Protein AF-0000000075187348 (afdb_homodimer)

Solvent-accessible surface area (backbone atoms only — not comparable to full-atom values): 25150 Å² total; per-residue (Å²): 112,72,52,69,75,49,89,93,52,64,57,34,44,51,38,20,30,44,54,53,7,50,23,50,22,26,17,43,44,20,37,38,52,52,50,51,50,50,42,52,71,71,36,56,85,72,52,57,69,66,58,51,49,52,55,52,47,53,48,49,53,50,49,52,48,50,52,31,52,49,52,39,49,40,47,48,44,9,73,24,38,37,17,57,55,50,75,45,35,52,62,73,49,55,45,58,43,46,31,50,45,22,47,50,50,29,52,47,49,45,52,51,34,53,51,46,30,73,73,66,69,42,64,65,65,34,49,54,48,47,49,37,31,50,51,16,26,50,32,18,38,48,53,27,53,49,37,71,74,76,38,50,34,54,73,55,51,60,71,45,45,66,43,50,48,46,19,44,45,27,49,22,51,34,36,45,50,50,42,51,47,49,54,51,50,47,54,51,49,50,72,66,51,86,50,66,68,62,43,50,54,50,48,50,50,47,49,50,46,46,52,45,40,47,50,49,23,50,47,34,42,53,27,39,50,33,47,70,76,39,66,92,39,33,57,28,41,30,43,59,52,30,45,58,45,50,50,59,40,42,56,64,71,70,105,114,72,53,68,74,51,87,94,51,62,56,34,46,50,38,18,30,44,55,53,7,50,23,51,23,26,17,43,45,20,36,40,51,52,50,51,49,50,45,52,72,70,35,57,86,72,52,58,70,67,58,50,50,50,54,53,49,52,48,49,54,49,48,53,48,50,50,32,50,48,53,39,49,39,49,49,42,9,73,23,38,38,17,56,53,50,74,46,35,51,62,75,47,56,45,59,43,47,32,50,45,24,48,50,49,29,53,47,50,47,53,50,36,54,50,44,30,73,71,65,70,43,63,64,64,33,50,55,48,47,48,36,30,50,51,15,25,51,30,18,38,50,52,26,53,50,35,70,73,74,37,50,34,53,73,54,49,61,71,44,45,65,45,50,48,46,19,43,46,26,50,20,51,34,35,45,50,50,43,53,48,50,53,51,52,49,53,52,48,50,72,66,51,85,49,67,67,61,43,50,54,49,46,50,49,46,50,49,47,47,53,44,39,47,50,48,23,49,47,34,42,51,28,38,49,34,48,72,75,39,65,90,40,34,57,27,44,29,43,60,53,30,46,58,45,48,49,58,40,41,57,63,69,69,104

Secondary structure (DSSP, 8-state):
------TT--HHHHHHHHHHHHHHHHHHHHHHHHHHHHHHHHHTTTS-HHHHHHHHHHHHHHHHHHHHHHHHHHHHHTTTTT-HHHHHB--GGGTTHHHHHHHHHHHHHHHHHHHHHHHH--HHHHHHHHHHHHHHHHHHHHHHHHHHHH-SBHHHHHHTHHHHHHHHHHHHHHHHHHHHHHHHHHHHHHHH---HHHHHHHHHHHHHHHHHHHHHHHHHHHHHHHHHH-TTSSTTHHHHHHHHHHHHHHHHHH-/------TT--HHHHHHHHHHHHHHHHHHHHHHHHHHHHHHHHHTTTS-HHHHHHHHHHHHHHHHHHHHHHHHHHHHHTTTTT-HHHHHB--GGGTTHHHHHHHHHHHHHHHHHHHHHHHH--HHHHHHHHHHHHHHHHHHHHHHHHHHHH-SBHHHHHHTHHHHHHHHHHHHHHHHHHHHHHHHHHHHHHHH---HHHHHHHHHHHHHHHHHHHHHHHHHHHHHHHHHH-TTSSTTHHHHHHHHHHHHHHHHHH-

Foldseek 3Di:
DDQPDDPPADVCQALVLLVLLLVVQVVLLVVLVVLVVVLCVPPVVPDDVVVVCLLVVLNVLSVLLNVLSVVQNCVCCPVVNSPVVCSFAPDPSCLCNLLSLLVSLLSLLLVLLVVLCVLPVDVVLSVVLNVLSVQLNVLSVVSSVQCVVVHRGPVSNVVSLVSPLSNLVSSLVSLVSSLVSVLVSLVVVLVPDPDPVVNVVSVVLNVLLNVLSVVLNVLSVVLSVCCVVPVSGPNSSSSSSNNSSSSSSSVSVND/DDQPDDPPADVCQAVVLLVLLLVVQVVLLVVLVVLVVVLCVPPVVPDDVVVVCLLVVLNVLSVLLNVLSVVQVCVCCPVVNSPVVCSFAPDPSCLCNLLSLLVLLLSLLLVLLVVLCVLPVDVVLSVVLNVLSVLLNVLSVVSSVQCVVVHRGPVSNVVSLVSPLSNLVSSLVSLVSSLVSLLVSLVVVLVPDPDPVVNVVSVVLNVLLNVLSVVLNVLSVVLSVCCVVPVSGPNSSSSSSNNSSSSSSSVSVND

Organism: Armillaria gallica (NCBI:txid47427)

Nearest PDB structures (foldseek):
  8u54-assembly1_B  TM=5.210E-01  e=6.170E+00  Homo sapiens
  8hs3-assembly1_R  TM=4.321E-01  e=8.436E-01  Escherichia coli

Sequence (510 aa):
MAPVEIPGVNVSLLTGPLVLGYMWGYALFGVLSVQMYLYYVYFNSKDDWKMRLYVWFIFLLELIFTIFTTIAAWDQYGPGWGDVNSLMFVDWSWEPLPPLSGTISAMVQSFYVWRIYNLTKNIWVSLIIETVAIVQCVFAWYFGIYVTVHGLGVDKLMEVSDEVSVFLAGSAVCDVMITSTIVFALYRAKSRTNFSQTTSAVTKIIRFTVETGLLTSAAAVIELILWISLPDYNIYFILYLVLGKLFVTAPVVYLMAPVEIPGVNVSLLTGPLVLGYMWGYALFGVLSVQMYLYYVYFNSKDDWKMRLYVWFIFLLELIFTIFTTIAAWDQYGPGWGDVNSLMFVDWSWEPLPPLSGTISAMVQSFYVWRIYNLTKNIWVSLIIETVAIVQCVFAWYFGIYVTVHGLGVDKLMEVSDEVSVFLAGSAVCDVMITSTIVFALYRAKSRTNFSQTTSAVTKIIRFTVETGLLTSAAAVIELILWISLPDYNIYFILYLVLGKLFVTAPVVYL

Radius of gyration: 25.5 Å; Cα contacts (8 Å, |Δi|>4): 667; chains: 2; bounding box: 74×69×52 Å

Structure (mmCIF, N/CA/C/O backbone):
data_AF-0000000075187348-model_v1
#
loop_
_entity.id
_entity.type
_entity.pdbx_description
1 polymer 'DUF6534 domain-containing protein'
#
loop_
_atom_site.group_PDB
_atom_site.id
_atom_site.type_symbol
_atom_site.label_atom_id
_atom_site.label_alt_id
_atom_site.label_comp_id
_atom_site.label_asym_id
_atom_site.label_entity_id
_atom_site.label_seq_id
_atom_site.pdbx_PDB_ins_code
_atom_site.Cartn_x
_atom_site.Cartn_y
_atom_site.Cartn_z
_atom_site.occupancy
_atom_site.B_iso_or_equiv
_atom_site.auth_seq_id
_atom_site.auth_comp_id
_atom_site.auth_asym_id
_atom_site.auth_atom_id
_atom_site.pdbx_PDB_model_num
ATOM 1 N N . MET A 1 1 ? -8.672 30.734 8.992 1 45.47 1 MET A N 1
ATOM 2 C CA . MET A 1 1 ? -7.262 30.719 9.359 1 45.47 1 MET A CA 1
ATOM 3 C C . MET A 1 1 ? -6.402 30.25 8.188 1 45.47 1 MET A C 1
ATOM 5 O O . MET A 1 1 ? -6.816 29.375 7.422 1 45.47 1 MET A O 1
ATOM 9 N N . ALA A 1 2 ? -5.41 31.016 7.719 1 52.41 2 ALA A N 1
ATOM 10 C CA . ALA A 1 2 ? -4.555 30.922 6.539 1 52.41 2 ALA A CA 1
ATOM 11 C C . ALA A 1 2 ? -3.779 29.609 6.527 1 52.41 2 ALA A C 1
ATOM 13 O O . ALA A 1 2 ? -3.492 29.031 7.582 1 52.41 2 ALA A O 1
ATOM 14 N N . PRO A 1 3 ? -3.74 28.953 5.41 1 60.34 3 PRO A N 1
ATOM 15 C CA . PRO A 1 3 ? -2.811 27.828 5.277 1 60.34 3 PRO A CA 1
ATOM 16 C C . PRO A 1 3 ? -1.448 28.109 5.906 1 60.34 3 PRO A C 1
ATOM 18 O O . PRO A 1 3 ? -1.037 29.266 6 1 60.34 3 PRO A O 1
ATOM 21 N N . VAL A 1 4 ? -0.973 27.141 6.672 1 62.94 4 VAL A N 1
ATOM 22 C CA . VAL A 1 4 ? 0.363 27.312 7.234 1 62.94 4 VAL A CA 1
ATOM 23 C C . VAL A 1 4 ? 1.349 27.688 6.129 1 62.94 4 VAL A C 1
ATOM 25 O O . VAL A 1 4 ? 1.481 26.953 5.141 1 62.94 4 VAL A O 1
ATOM 28 N N . GLU A 1 5 ? 1.618 28.969 5.953 1 66.44 5 GLU A N 1
ATOM 29 C CA . GLU A 1 5 ? 2.623 29.422 4.992 1 66.44 5 GLU A CA 1
ATOM 30 C C . GLU A 1 5 ? 3.961 29.688 5.68 1 66.44 5 GLU A C 1
ATOM 32 O O . GLU A 1 5 ? 4.027 30.438 6.648 1 66.44 5 GLU A O 1
ATOM 37 N N . ILE A 1 6 ? 4.785 28.797 5.434 1 68.25 6 ILE A N 1
ATOM 38 C CA . ILE A 1 6 ? 6.156 29.062 5.863 1 68.25 6 ILE A CA 1
ATOM 39 C C . ILE A 1 6 ? 6.918 29.766 4.746 1 68.25 6 ILE A C 1
ATOM 41 O O . ILE A 1 6 ? 7.055 29.234 3.643 1 68.25 6 ILE A O 1
ATOM 45 N N . PRO A 1 7 ? 7.266 30.953 4.949 1 69.69 7 PRO A N 1
ATOM 46 C CA . PRO A 1 7 ? 7.957 31.672 3.877 1 69.69 7 PRO A CA 1
ATOM 47 C C . PRO A 1 7 ? 9.125 30.875 3.289 1 69.69 7 PRO A C 1
ATOM 49 O O . PRO A 1 7 ? 9.969 30.375 4.031 1 69.69 7 PRO A O 1
ATOM 52 N N . GLY A 1 8 ? 9.062 30.656 1.944 1 70.5 8 GLY A N 1
ATOM 53 C CA . GLY A 1 8 ? 10.156 30.016 1.236 1 70.5 8 GLY A CA 1
ATOM 54 C C . GLY A 1 8 ? 10.031 28.5 1.166 1 70.5 8 GLY A C 1
ATOM 55 O O . GLY A 1 8 ? 10.836 27.844 0.516 1 70.5 8 GLY A O 1
ATOM 56 N N . VAL A 1 9 ? 9.062 28.047 1.95 1 78.5 9 VAL A N 1
ATOM 57 C CA . VAL A 1 9 ? 8.938 26.594 1.977 1 78.5 9 VAL A CA 1
ATOM 58 C C . VAL A 1 9 ? 7.648 26.172 1.274 1 78.5 9 VAL A C 1
ATOM 60 O O . VAL A 1 9 ? 6.578 26.719 1.544 1 78.5 9 VAL A O 1
ATOM 63 N N . ASN A 1 10 ? 7.855 25.375 0.25 1 86.81 10 ASN A N 1
ATOM 64 C CA . ASN A 1 10 ? 6.695 24.797 -0.42 1 86.81 10 ASN A CA 1
ATOM 65 C C . ASN A 1 10 ? 6.168 23.578 0.334 1 86.81 10 ASN A C 1
ATOM 67 O O . ASN A 1 10 ? 6.582 22.453 0.07 1 86.81 10 ASN A O 1
ATOM 71 N N . VAL A 1 11 ? 5.219 23.797 1.178 1 86.75 11 VAL A N 1
ATOM 72 C CA . VAL A 1 11 ? 4.684 22.781 2.074 1 86.75 11 VAL A CA 1
ATOM 73 C C . VAL A 1 11 ? 4 21.688 1.262 1 86.75 11 VAL A C 1
ATOM 75 O O . VAL A 1 11 ? 4.094 20.5 1.6 1 86.75 11 VAL A O 1
ATOM 78 N N . SER A 1 12 ? 3.402 22.078 0.152 1 89.31 12 SER A N 1
ATOM 79 C CA . SER A 1 12 ? 2.684 21.125 -0.689 1 89.31 12 SER A CA 1
ATOM 80 C C . SER A 1 12 ? 3.629 20.078 -1.266 1 89.31 12 SER A C 1
ATOM 82 O O . SER A 1 12 ? 3.275 18.891 -1.359 1 89.31 12 SER A O 1
ATOM 84 N N . LEU A 1 13 ? 4.801 20.469 -1.54 1 92 13 LEU A N 1
ATOM 85 C CA . LEU A 1 13 ? 5.75 19.547 -2.158 1 92 13 LEU A CA 1
ATOM 86 C C . LEU A 1 13 ? 6.562 18.812 -1.098 1 92 13 LEU A C 1
ATOM 88 O O . LEU A 1 13 ? 7.289 17.875 -1.411 1 92 13 LEU A O 1
ATOM 92 N N . LEU A 1 14 ? 6.398 19.203 0.143 1 90.19 14 LEU A N 1
ATOM 93 C CA . LEU A 1 14 ? 7.055 18.5 1.237 1 90.19 14 LEU A CA 1
ATOM 94 C C . LEU A 1 14 ? 6.152 17.406 1.791 1 90.19 14 LEU A C 1
ATOM 96 O O . LEU A 1 14 ? 6.633 16.328 2.18 1 90.19 14 LEU A O 1
ATOM 100 N N . THR A 1 15 ? 4.875 17.656 1.794 1 91.81 15 THR A N 1
ATOM 101 C CA . THR A 1 15 ? 3.973 16.719 2.443 1 91.81 15 THR A CA 1
ATOM 102 C C . THR A 1 15 ? 3.184 15.922 1.406 1 91.81 15 THR A C 1
ATOM 104 O O . THR A 1 15 ? 2.891 14.742 1.61 1 91.81 15 THR A O 1
ATOM 107 N N . GLY A 1 16 ? 2.924 16.469 0.282 1 93.19 16 GLY A N 1
ATOM 108 C CA . GLY A 1 16 ? 2.109 15.852 -0.75 1 93.19 16 GLY A CA 1
ATOM 109 C C . GLY A 1 16 ? 2.74 14.602 -1.335 1 93.19 16 GLY A C 1
ATOM 110 O O . GLY A 1 16 ? 2.117 13.539 -1.356 1 93.19 16 GLY A O 1
ATOM 111 N N . PRO A 1 17 ? 3.92 14.672 -1.724 1 95.12 17 PRO A N 1
ATOM 112 C CA . PRO A 1 17 ? 4.562 13.5 -2.312 1 95.12 17 PRO A CA 1
ATOM 113 C C . PRO A 1 17 ? 4.637 12.32 -1.342 1 95.12 17 PRO A C 1
ATOM 115 O O . PRO A 1 17 ? 4.57 11.164 -1.763 1 95.12 17 PRO A O 1
ATOM 118 N N . LEU A 1 18 ? 4.719 12.578 -0.104 1 95.5 18 LEU A N 1
ATOM 119 C CA . LEU A 1 18 ? 4.805 11.516 0.886 1 95.5 18 LEU A CA 1
ATOM 120 C C . LEU A 1 18 ? 3.512 10.703 0.926 1 95.5 18 LEU A C 1
ATOM 122 O O . LEU A 1 18 ? 3.547 9.477 1.011 1 95.5 18 LEU A O 1
ATOM 126 N N . VAL A 1 19 ? 2.42 11.367 0.844 1 95.88 19 VAL A N 1
ATOM 127 C CA . VAL A 1 19 ? 1.148 10.656 0.914 1 95.88 19 VAL A CA 1
ATOM 128 C C . VAL A 1 19 ? 0.991 9.758 -0.311 1 95.88 19 VAL A C 1
ATOM 130 O O . VAL A 1 19 ? 0.499 8.633 -0.204 1 95.88 19 VAL A O 1
ATOM 133 N N . LEU A 1 20 ? 1.426 10.242 -1.46 1 96.12 20 LEU A N 1
ATOM 134 C CA . LEU A 1 20 ? 1.391 9.414 -2.66 1 96.12 20 LEU A CA 1
ATOM 135 C C . LEU A 1 20 ? 2.295 8.195 -2.51 1 96.12 20 LEU A C 1
ATOM 137 O O . LEU A 1 20 ? 1.93 7.094 -2.916 1 96.12 20 LEU A O 1
ATOM 141 N N . GLY A 1 21 ? 3.428 8.422 -1.937 1 96.94 21 GLY A N 1
ATOM 142 C CA . GLY A 1 21 ? 4.332 7.309 -1.688 1 96.94 21 GLY A CA 1
ATOM 143 C C . GLY A 1 21 ? 3.742 6.25 -0.773 1 96.94 21 GLY A C 1
ATOM 144 O O . GLY A 1 21 ? 3.869 5.055 -1.037 1 96.94 21 GLY A O 1
ATOM 145 N N . TYR A 1 22 ? 3.092 6.711 0.282 1 97.12 22 TYR A N 1
ATOM 146 C CA . TYR A 1 22 ? 2.457 5.777 1.205 1 97.12 22 TYR A CA 1
ATOM 147 C C . TYR A 1 22 ? 1.354 4.988 0.51 1 97.12 22 TYR A C 1
ATOM 149 O O . TYR A 1 22 ? 1.264 3.77 0.663 1 97.12 22 TYR A O 1
ATOM 157 N N . MET A 1 23 ? 0.57 5.672 -0.268 1 97.12 23 MET A N 1
ATOM 158 C CA . MET A 1 23 ? -0.564 5.039 -0.934 1 97.12 23 MET A CA 1
ATOM 159 C C . MET A 1 23 ? -0.091 4.035 -1.978 1 97.12 23 MET A C 1
ATOM 161 O O . MET A 1 23 ? -0.524 2.879 -1.976 1 97.12 23 MET A O 1
ATOM 165 N N . TRP A 1 24 ? 0.797 4.41 -2.758 1 96.38 24 TRP A N 1
ATOM 166 C CA . TRP A 1 24 ? 1.271 3.518 -3.812 1 96.38 24 TRP A CA 1
ATOM 167 C C . TRP A 1 24 ? 2.141 2.406 -3.236 1 96.38 24 TRP A C 1
ATOM 169 O O . TRP A 1 24 ? 2.195 1.304 -3.785 1 96.38 24 TRP A O 1
ATOM 179 N N . GLY A 1 25 ? 2.82 2.744 -2.125 1 97 25 GLY A N 1
ATOM 180 C CA . GLY A 1 25 ? 3.521 1.688 -1.411 1 97 25 GLY A CA 1
ATOM 181 C C . GLY A 1 25 ? 2.604 0.578 -0.935 1 97 25 GLY A C 1
ATOM 182 O O . GLY A 1 25 ? 2.93 -0.604 -1.065 1 97 25 GLY A O 1
ATOM 183 N N . TYR A 1 26 ? 1.518 0.927 -0.465 1 97.06 26 TYR A N 1
ATOM 184 C CA . TYR A 1 26 ? 0.554 -0.061 0.005 1 97.06 26 TYR A CA 1
ATOM 185 C C . TYR A 1 26 ? -0.059 -0.825 -1.162 1 97.06 26 TYR A C 1
ATOM 187 O O . TYR A 1 26 ? -0.374 -2.01 -1.04 1 97.06 26 TYR A O 1
ATOM 195 N N . ALA A 1 27 ? -0.278 -0.149 -2.309 1 95.88 27 ALA A N 1
ATOM 196 C CA . ALA A 1 27 ? -0.751 -0.857 -3.496 1 95.88 27 ALA A CA 1
ATOM 197 C C . ALA A 1 27 ? 0.193 -1.997 -3.867 1 95.88 27 ALA A C 1
ATOM 199 O O . ALA A 1 27 ? -0.248 -3.123 -4.105 1 95.88 27 ALA A O 1
ATOM 200 N N . LEU A 1 28 ? 1.426 -1.671 -3.854 1 94.88 28 LEU A N 1
ATOM 201 C CA . LEU A 1 28 ? 2.412 -2.682 -4.219 1 94.88 28 LEU A CA 1
ATOM 202 C C . LEU A 1 28 ? 2.535 -3.74 -3.127 1 94.88 28 LEU A C 1
ATOM 204 O O . LEU A 1 28 ? 2.805 -4.91 -3.418 1 94.88 28 LEU A O 1
ATOM 208 N N . PHE A 1 29 ? 2.322 -3.307 -1.876 1 95.5 29 PHE A N 1
ATOM 209 C CA . PHE A 1 29 ? 2.318 -4.285 -0.797 1 95.5 29 PHE A CA 1
ATOM 210 C C . PHE A 1 29 ? 1.157 -5.262 -0.958 1 95.5 29 PHE A C 1
ATOM 212 O O . PHE A 1 29 ? 1.285 -6.445 -0.634 1 95.5 29 PHE A O 1
ATOM 219 N N . GLY A 1 30 ? 0.033 -4.754 -1.42 1 93.12 30 GLY A N 1
ATOM 220 C CA . GLY A 1 30 ? -1.069 -5.645 -1.743 1 93.12 30 GLY A CA 1
ATOM 221 C C . GLY A 1 30 ? -0.725 -6.652 -2.824 1 93.12 30 GLY A C 1
ATOM 222 O O . GLY A 1 30 ? -0.996 -7.844 -2.68 1 93.12 30 GLY A O 1
ATOM 223 N N . VAL A 1 31 ? -0.093 -6.203 -3.83 1 90.31 31 VAL A N 1
ATOM 224 C CA . VAL A 1 31 ? 0.341 -7.074 -4.918 1 90.31 31 VAL A CA 1
ATOM 225 C C . VAL A 1 31 ? 1.315 -8.125 -4.383 1 90.31 31 VAL A C 1
ATOM 227 O O . VAL A 1 31 ? 1.192 -9.312 -4.691 1 90.31 31 VAL A O 1
ATOM 230 N N . LEU A 1 32 ? 2.191 -7.66 -3.566 1 91.62 32 LEU A N 1
ATOM 231 C CA . LEU A 1 32 ? 3.207 -8.531 -2.992 1 91.62 32 LEU A CA 1
ATOM 232 C C . LEU A 1 32 ? 2.57 -9.602 -2.111 1 91.62 32 LEU A C 1
ATOM 234 O O . LEU A 1 32 ? 2.996 -10.758 -2.127 1 91.62 32 LEU A O 1
ATOM 238 N N . SER A 1 33 ? 1.604 -9.234 -1.405 1 91.38 33 SER A N 1
ATOM 239 C CA . SER A 1 33 ? 0.931 -10.18 -0.52 1 91.38 33 SER A CA 1
ATOM 240 C C . SER A 1 33 ? 0.258 -11.297 -1.312 1 91.38 33 SER A C 1
ATOM 242 O O . SER A 1 33 ? 0.324 -12.469 -0.926 1 91.38 33 SER A O 1
ATOM 244 N N . VAL A 1 34 ? -0.361 -10.922 -2.408 1 86.19 34 VAL A N 1
ATOM 245 C CA . VAL A 1 34 ? -0.997 -11.93 -3.248 1 86.19 34 VAL A CA 1
ATOM 246 C C . VAL A 1 34 ? 0.069 -12.82 -3.883 1 86.19 34 VAL A C 1
ATOM 248 O O . VAL A 1 34 ? -0.103 -14.039 -3.973 1 86.19 34 VAL A O 1
ATOM 251 N N . GLN A 1 35 ? 1.136 -12.203 -4.258 1 84.19 35 GLN A N 1
ATOM 252 C CA . GLN A 1 35 ? 2.221 -12.969 -4.859 1 84.19 35 GLN A CA 1
ATOM 253 C C . GLN A 1 35 ? 2.814 -13.961 -3.863 1 84.19 35 GLN A C 1
ATOM 255 O O . GLN A 1 35 ? 3.18 -15.078 -4.23 1 84.19 35 GLN A O 1
ATOM 260 N N . MET A 1 36 ? 2.926 -13.547 -2.65 1 86.5 36 MET A N 1
ATOM 261 C CA . MET A 1 36 ? 3.453 -14.43 -1.614 1 86.5 36 MET A CA 1
ATOM 262 C C . MET A 1 36 ? 2.502 -15.594 -1.358 1 86.5 36 MET A C 1
ATOM 264 O O . MET A 1 36 ? 2.943 -16.719 -1.108 1 86.5 36 MET A O 1
ATOM 268 N N . TYR A 1 37 ? 1.244 -15.305 -1.499 1 84.31 37 TYR A N 1
ATOM 269 C CA . TYR A 1 37 ? 0.25 -16.359 -1.345 1 84.31 37 TYR A CA 1
ATOM 270 C C . TYR A 1 37 ? 0.339 -17.359 -2.488 1 84.31 37 TYR A C 1
ATOM 272 O O . TYR A 1 37 ? 0.29 -18.578 -2.264 1 84.31 37 TYR A O 1
ATOM 280 N N . LEU A 1 38 ? 0.45 -16.875 -3.652 1 78.81 38 LEU A N 1
ATOM 281 C CA . LEU A 1 38 ? 0.576 -17.75 -4.816 1 78.81 38 LEU A CA 1
ATOM 282 C C . LEU A 1 38 ? 1.86 -18.562 -4.746 1 78.81 38 LEU A C 1
ATOM 284 O O . LEU A 1 38 ? 1.875 -19.734 -5.125 1 78.81 38 LEU A O 1
ATOM 288 N N . TYR A 1 39 ? 2.877 -17.891 -4.281 1 79.88 39 TYR A N 1
ATOM 289 C CA . TYR A 1 39 ? 4.141 -18.594 -4.098 1 79.88 39 TYR A CA 1
ATOM 290 C C . TYR A 1 39 ? 3.988 -19.734 -3.098 1 79.88 39 TYR A C 1
ATOM 292 O O . TYR A 1 39 ? 4.516 -20.828 -3.311 1 79.88 39 TYR A O 1
ATOM 300 N N . TYR A 1 40 ? 3.318 -19.5 -2.049 1 80.75 40 TYR A N 1
ATOM 301 C CA . TYR A 1 40 ? 3.096 -20.5 -1.014 1 80.75 40 TYR A CA 1
ATOM 302 C C . TYR A 1 40 ? 2.283 -21.672 -1.555 1 80.75 40 TYR A C 1
ATOM 304 O O . TYR A 1 40 ? 2.588 -22.828 -1.268 1 80.75 40 TYR A O 1
ATOM 312 N N . VAL A 1 41 ? 1.364 -21.469 -2.447 1 76.62 41 VAL A N 1
ATOM 313 C CA . VAL A 1 41 ? 0.459 -22.5 -2.951 1 76.62 41 VAL A CA 1
ATOM 314 C C . VAL A 1 41 ? 1.159 -23.312 -4.031 1 76.62 41 VAL A C 1
ATOM 316 O O . VAL A 1 41 ? 1.057 -24.547 -4.055 1 76.62 41 VAL A O 1
ATOM 319 N N . TYR A 1 42 ? 1.884 -22.703 -4.809 1 73.25 42 TYR A N 1
ATOM 320 C CA . TYR A 1 42 ? 2.396 -23.391 -5.988 1 73.25 42 TYR A CA 1
ATOM 321 C C . TYR A 1 42 ? 3.805 -23.922 -5.742 1 73.25 42 TYR A C 1
ATOM 323 O O . TYR A 1 42 ? 4.207 -24.922 -6.328 1 73.25 42 TYR A O 1
ATOM 331 N N . PHE A 1 43 ? 4.5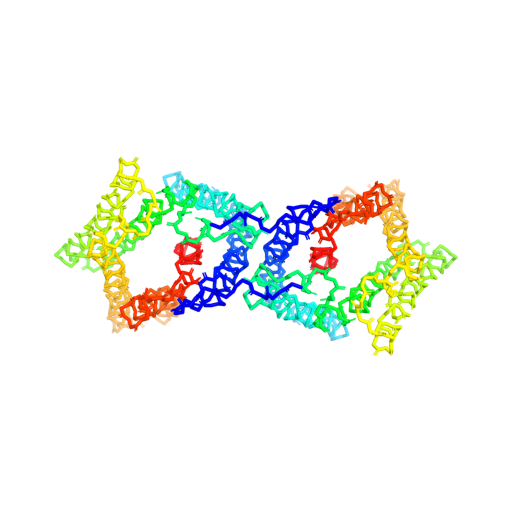31 -23.328 -4.891 1 70.44 43 PHE A N 1
ATOM 332 C CA . PHE A 1 43 ? 5.949 -23.656 -4.863 1 70.44 43 PHE A CA 1
ATOM 333 C C . PHE A 1 43 ? 6.359 -24.172 -3.488 1 70.44 43 PHE A C 1
ATOM 335 O O . PHE A 1 43 ? 7.484 -24.641 -3.305 1 70.44 43 PHE A O 1
ATOM 342 N N . ASN A 1 44 ? 5.574 -24.109 -2.604 1 65.69 44 ASN A N 1
ATOM 343 C CA . ASN A 1 44 ? 5.938 -24.5 -1.244 1 65.69 44 ASN A CA 1
ATOM 344 C C . ASN A 1 44 ? 6.438 -25.938 -1.189 1 65.69 44 ASN A C 1
ATOM 346 O O . ASN A 1 44 ? 7.406 -26.234 -0.486 1 65.69 44 ASN A O 1
ATOM 350 N N . SER A 1 45 ? 5.938 -26.719 -1.96 1 66.44 45 SER A N 1
ATOM 351 C CA . SER A 1 45 ? 6.32 -28.125 -1.893 1 66.44 45 SER A CA 1
ATOM 352 C C . SER A 1 45 ? 7.461 -28.438 -2.857 1 66.44 45 SER A C 1
ATOM 354 O O . SER A 1 45 ? 8.148 -29.453 -2.717 1 66.44 45 SER A O 1
ATOM 356 N N . LYS A 1 46 ? 7.789 -27.5 -3.66 1 73.75 46 LYS A N 1
ATOM 357 C CA . LYS A 1 46 ? 8.727 -27.828 -4.73 1 73.75 46 LYS A CA 1
ATOM 358 C C . LYS A 1 46 ? 10.078 -27.172 -4.492 1 73.75 46 LYS A C 1
ATOM 360 O O . LYS A 1 46 ? 11.117 -27.703 -4.895 1 73.75 46 LYS A O 1
ATOM 365 N N . ASP A 1 47 ? 10.102 -26.141 -3.752 1 75.69 47 ASP A N 1
ATOM 366 C CA . ASP A 1 47 ? 11.336 -25.375 -3.592 1 75.69 47 ASP A CA 1
ATOM 367 C C . ASP A 1 47 ? 12.125 -25.859 -2.375 1 75.69 47 ASP A C 1
ATOM 369 O O . ASP A 1 47 ? 11.547 -26.406 -1.431 1 75.69 47 ASP A O 1
ATOM 373 N N . ASP A 1 48 ? 13.406 -25.688 -2.498 1 82.12 48 ASP A N 1
ATOM 374 C CA . ASP A 1 48 ? 14.305 -25.969 -1.384 1 82.12 48 ASP A CA 1
ATOM 375 C C . ASP A 1 48 ? 13.977 -25.094 -0.178 1 82.12 48 ASP A C 1
ATOM 377 O O . ASP A 1 48 ? 13.492 -23.969 -0.334 1 82.12 48 ASP A O 1
ATOM 381 N N . TRP A 1 49 ? 14.172 -25.594 1.075 1 82.44 49 TRP A N 1
ATOM 382 C CA . TRP A 1 49 ? 13.82 -24.891 2.299 1 82.44 49 TRP A CA 1
ATOM 383 C C . TRP A 1 49 ? 14.609 -23.594 2.426 1 82.44 49 TRP A C 1
ATOM 385 O O . TRP A 1 49 ? 14.125 -22.609 2.986 1 82.44 49 TRP A O 1
ATOM 395 N N . LYS A 1 50 ? 15.82 -23.516 1.908 1 83.94 50 LYS A N 1
ATOM 396 C CA . LYS A 1 50 ? 16.656 -22.312 1.976 1 83.94 50 LYS A CA 1
ATOM 397 C C . LYS A 1 50 ? 16.047 -21.188 1.159 1 83.94 50 LYS A C 1
ATOM 399 O O . LYS A 1 50 ? 16.047 -20.031 1.597 1 83.94 50 LYS A O 1
ATOM 404 N N . MET A 1 51 ? 15.578 -21.562 0.045 1 84.12 51 MET A N 1
ATOM 405 C CA . MET A 1 51 ? 14.953 -20.562 -0.812 1 84.12 51 MET A CA 1
ATOM 406 C C . MET A 1 51 ? 13.648 -20.062 -0.206 1 84.12 51 MET A C 1
ATOM 408 O O . MET A 1 51 ? 13.352 -18.859 -0.266 1 84.12 51 MET A O 1
ATOM 412 N N . ARG A 1 52 ? 12.984 -20.906 0.38 1 86.88 52 ARG A N 1
ATOM 413 C CA . ARG A 1 52 ? 11.742 -20.531 1.048 1 86.88 52 ARG A CA 1
ATOM 414 C C . ARG A 1 52 ? 12.008 -19.578 2.201 1 86.88 52 ARG A C 1
ATOM 416 O O . ARG A 1 52 ? 11.281 -18.594 2.377 1 86.88 52 ARG A O 1
ATOM 423 N N . LEU A 1 53 ? 13.008 -19.938 2.943 1 89 53 LEU A N 1
ATOM 424 C CA . LEU A 1 53 ? 13.367 -19.078 4.066 1 89 53 LEU A CA 1
ATOM 425 C C . LEU A 1 53 ? 13.797 -17.703 3.582 1 89 53 LEU A C 1
ATOM 427 O O . LEU A 1 53 ? 13.477 -16.688 4.211 1 89 53 LEU A O 1
ATOM 431 N N . TYR A 1 54 ? 14.516 -17.703 2.527 1 90.5 54 TYR A N 1
ATOM 432 C CA . TYR A 1 54 ? 14.984 -16.453 1.946 1 90.5 54 TYR A CA 1
ATOM 433 C C . TYR A 1 54 ? 13.82 -15.562 1.534 1 90.5 54 TYR A C 1
ATOM 435 O O . TYR A 1 54 ? 13.773 -14.375 1.876 1 90.5 54 TYR A O 1
ATOM 443 N N . VAL A 1 55 ? 12.867 -16.141 0.851 1 88.5 55 VAL A N 1
ATOM 444 C CA . VAL A 1 55 ? 11.727 -15.391 0.329 1 88.5 55 VAL A CA 1
ATOM 445 C C . VAL A 1 55 ? 10.875 -14.883 1.485 1 88.5 55 VAL A C 1
ATOM 447 O O . VAL A 1 55 ? 10.477 -13.711 1.505 1 88.5 55 VAL A O 1
ATOM 450 N N . TRP A 1 56 ? 10.672 -15.68 2.512 1 91.69 56 TRP A N 1
ATOM 451 C CA . TRP A 1 56 ? 9.852 -15.281 3.654 1 91.69 56 TRP A CA 1
ATOM 452 C C . TRP A 1 56 ? 10.578 -14.234 4.496 1 91.69 56 TRP A C 1
ATOM 454 O O . TRP A 1 56 ? 9.938 -13.352 5.082 1 91.69 56 TRP A O 1
ATOM 464 N N . PHE A 1 57 ? 11.844 -14.344 4.488 1 95 57 PHE A N 1
ATOM 465 C CA . PHE A 1 57 ? 12.617 -13.391 5.277 1 95 57 PHE A CA 1
ATOM 466 C C . PHE A 1 57 ? 12.562 -12.008 4.648 1 95 57 PHE A C 1
ATOM 468 O O . PHE A 1 57 ? 12.367 -11.008 5.344 1 95 57 PHE A O 1
ATOM 475 N N . ILE A 1 58 ? 12.773 -11.922 3.402 1 94.81 58 ILE A N 1
ATOM 476 C CA . ILE A 1 58 ? 12.734 -10.625 2.74 1 94.81 58 ILE A CA 1
ATOM 477 C C . ILE A 1 58 ? 11.328 -10.039 2.83 1 94.81 58 ILE A C 1
ATOM 479 O O . ILE A 1 58 ? 11.164 -8.82 2.939 1 94.81 58 ILE A O 1
ATOM 483 N N . PHE A 1 59 ? 10.297 -10.906 2.789 1 94.81 59 PHE A N 1
ATOM 484 C CA . PHE A 1 59 ? 8.922 -10.453 2.955 1 94.81 59 PHE A CA 1
ATOM 485 C C . PHE A 1 59 ? 8.703 -9.875 4.348 1 94.81 59 PHE A C 1
ATOM 487 O O . PHE A 1 59 ? 8.016 -8.867 4.508 1 94.81 59 PHE A O 1
ATOM 494 N N . LEU A 1 60 ? 9.242 -10.516 5.32 1 96.25 60 LEU A N 1
ATOM 495 C CA . LEU A 1 60 ? 9.117 -10.039 6.691 1 96.25 60 LEU A CA 1
ATOM 496 C C . LEU A 1 60 ? 9.758 -8.664 6.848 1 96.25 60 LEU A C 1
ATOM 498 O O . LEU A 1 60 ? 9.211 -7.793 7.531 1 96.25 60 LEU A O 1
ATOM 502 N N . LEU A 1 61 ? 10.922 -8.477 6.285 1 97.06 61 LEU A N 1
ATOM 503 C CA . LEU A 1 61 ? 11.586 -7.18 6.336 1 97.06 61 LEU A CA 1
ATOM 504 C C . LEU A 1 61 ? 10.719 -6.102 5.688 1 97.06 61 LEU A C 1
ATOM 506 O O . LEU A 1 61 ? 10.625 -4.984 6.199 1 97.06 61 LEU A O 1
ATOM 510 N N . GLU A 1 62 ? 10.102 -6.496 4.574 1 96.88 62 GLU A N 1
ATOM 511 C CA . GLU A 1 62 ? 9.227 -5.551 3.889 1 96.88 62 GLU A CA 1
ATOM 512 C C . GLU A 1 62 ? 7.98 -5.25 4.719 1 96.88 62 GLU A C 1
ATOM 514 O O . GLU A 1 62 ? 7.461 -4.129 4.684 1 96.88 62 GLU A O 1
ATOM 519 N N . LEU A 1 63 ? 7.523 -6.207 5.41 1 96.56 63 LEU A N 1
ATOM 520 C CA . LEU A 1 63 ? 6.395 -6.008 6.312 1 96.56 63 LEU A CA 1
ATOM 521 C C . LEU A 1 63 ? 6.746 -5.023 7.422 1 96.56 63 LEU A C 1
ATOM 523 O O . LEU A 1 63 ? 5.953 -4.141 7.75 1 96.56 63 LEU A O 1
ATOM 527 N N . ILE A 1 64 ? 7.902 -5.23 7.945 1 97.31 64 ILE A N 1
ATOM 528 C CA . ILE A 1 64 ? 8.367 -4.32 8.984 1 97.31 64 ILE A CA 1
ATOM 529 C C . ILE A 1 64 ? 8.492 -2.906 8.422 1 97.31 64 ILE A C 1
ATOM 531 O O . ILE A 1 64 ? 8.094 -1.937 9.062 1 97.31 64 ILE A O 1
ATOM 535 N N . PHE A 1 65 ? 9.023 -2.809 7.215 1 97.88 65 PHE A N 1
ATOM 536 C CA . PHE A 1 65 ? 9.125 -1.526 6.527 1 97.88 65 PHE A CA 1
ATOM 537 C C . PHE A 1 65 ? 7.75 -0.88 6.383 1 97.88 65 PHE A C 1
ATOM 539 O O . PHE A 1 6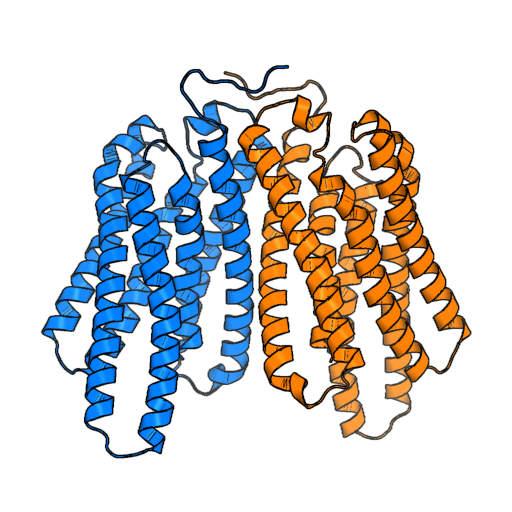5 ? 7.594 0.318 6.625 1 97.88 65 PHE A O 1
ATOM 546 N N . THR A 1 66 ? 6.816 -1.655 6.07 1 97.38 66 THR A N 1
ATOM 547 C CA . THR A 1 66 ? 5.461 -1.17 5.844 1 97.38 66 THR A CA 1
ATOM 548 C C . THR A 1 66 ? 4.816 -0.737 7.16 1 97.38 66 THR A C 1
ATOM 550 O O . THR A 1 66 ? 4.078 0.25 7.199 1 97.38 66 THR A O 1
ATOM 553 N N . ILE A 1 67 ? 5.055 -1.444 8.203 1 97 67 ILE A N 1
ATOM 554 C CA . ILE A 1 67 ? 4.535 -1.081 9.516 1 97 67 ILE A CA 1
ATOM 555 C C . ILE A 1 67 ? 5.098 0.274 9.938 1 97 67 ILE A C 1
ATOM 557 O O . ILE A 1 67 ? 4.355 1.149 10.391 1 97 67 ILE A O 1
ATOM 561 N N . PHE A 1 68 ? 6.348 0.476 9.719 1 97.19 68 PHE A N 1
ATOM 562 C CA . PHE A 1 68 ? 6.98 1.732 10.109 1 97.19 68 PHE A CA 1
ATOM 563 C C . PHE A 1 68 ? 6.477 2.879 9.234 1 97.19 68 PHE A C 1
ATOM 565 O O . PHE A 1 68 ? 6.332 4.008 9.711 1 97.19 68 PHE A O 1
ATOM 572 N N . THR A 1 69 ? 6.25 2.582 7.957 1 97.12 69 THR A N 1
ATOM 573 C CA . THR A 1 69 ? 5.711 3.621 7.086 1 97.12 69 THR A CA 1
ATOM 574 C C . THR A 1 69 ? 4.293 3.994 7.512 1 97.12 69 THR A C 1
ATOM 576 O O . THR A 1 69 ? 3.883 5.148 7.379 1 97.12 69 THR A O 1
ATOM 579 N N . THR A 1 70 ? 3.588 3.033 8.07 1 97.19 70 THR A N 1
ATOM 580 C CA . THR A 1 70 ? 2.246 3.309 8.57 1 97.19 70 THR A CA 1
ATOM 581 C C . THR A 1 70 ? 2.299 4.227 9.789 1 97.19 70 THR A C 1
ATOM 583 O O . THR A 1 70 ? 1.525 5.184 9.883 1 97.19 70 THR A O 1
ATOM 586 N N . ILE A 1 71 ? 3.189 3.947 10.656 1 96.62 71 ILE A N 1
ATOM 587 C CA . ILE A 1 71 ? 3.359 4.773 11.844 1 96.62 71 ILE A CA 1
ATOM 588 C C . ILE A 1 71 ? 3.787 6.184 11.445 1 96.62 71 ILE A C 1
ATOM 590 O O . ILE A 1 71 ? 3.266 7.172 11.969 1 96.62 71 ILE A O 1
ATOM 594 N N . ALA A 1 72 ? 4.695 6.254 10.492 1 95.81 72 ALA A N 1
ATOM 595 C CA . ALA A 1 72 ? 5.176 7.543 10 1 95.81 72 ALA A CA 1
ATOM 596 C C . ALA A 1 72 ? 4.039 8.359 9.398 1 95.81 72 ALA A C 1
ATOM 598 O O . ALA A 1 72 ? 3.928 9.562 9.648 1 95.81 72 ALA A O 1
ATOM 599 N N . ALA A 1 73 ? 3.229 7.684 8.625 1 95.94 73 ALA A N 1
ATOM 600 C CA . ALA A 1 73 ? 2.102 8.359 7.988 1 95.94 73 ALA A CA 1
ATOM 601 C C . ALA A 1 73 ? 1.092 8.844 9.023 1 95.94 73 ALA A C 1
ATOM 603 O O . ALA A 1 73 ? 0.624 9.984 8.961 1 95.94 73 ALA A O 1
ATOM 604 N N . TRP A 1 74 ? 0.8 8.023 9.977 1 95 74 TRP A N 1
ATOM 605 C CA . TRP A 1 74 ? -0.143 8.391 11.031 1 95 74 TRP A CA 1
ATOM 606 C C . TRP A 1 74 ? 0.36 9.594 11.812 1 95 74 TRP A C 1
ATOM 608 O O . TRP A 1 74 ? -0.392 10.539 12.062 1 95 74 TRP A O 1
ATOM 618 N N . ASP A 1 75 ? 1.577 9.578 12.148 1 93.19 75 ASP A N 1
ATOM 619 C CA . ASP A 1 75 ? 2.146 10.641 12.977 1 93.19 75 ASP A CA 1
ATOM 620 C C . ASP A 1 75 ? 2.25 11.953 12.195 1 93.19 75 ASP A C 1
ATOM 622 O O . ASP A 1 75 ? 2.059 13.031 12.758 1 93.19 75 ASP A O 1
ATOM 626 N N . GLN A 1 76 ? 2.514 11.844 10.953 1 92.5 76 GLN A N 1
ATOM 627 C CA . GLN A 1 76 ? 2.688 13.031 10.125 1 92.5 76 GLN A CA 1
ATOM 628 C C . GLN A 1 76 ? 1.344 13.664 9.781 1 92.5 76 GLN A C 1
ATOM 630 O O . GLN A 1 76 ? 1.216 14.891 9.742 1 92.5 76 GLN A O 1
ATOM 635 N N . TYR A 1 77 ? 0.361 12.875 9.539 1 93.25 77 TYR A N 1
ATOM 636 C CA . TYR A 1 77 ? -0.877 13.406 8.984 1 93.25 77 TYR A CA 1
ATOM 637 C C . TYR A 1 77 ? -2.004 13.359 10.008 1 93.25 77 TYR A C 1
ATOM 639 O O . TYR A 1 77 ? -3.107 13.844 9.758 1 93.25 77 TYR A O 1
ATOM 647 N N . GLY A 1 78 ? -1.728 12.734 11.094 1 92.62 78 GLY A N 1
ATOM 648 C CA . GLY A 1 78 ? -2.652 12.797 12.211 1 92.62 78 GLY A CA 1
ATOM 649 C C . GLY A 1 78 ? -2.293 13.867 13.227 1 92.62 78 GLY A C 1
ATOM 650 O O . GLY A 1 78 ? -2.615 15.039 13.039 1 92.62 78 GLY A O 1
ATOM 651 N N . PRO A 1 79 ? -1.563 13.508 14.211 1 89.56 79 PRO A N 1
ATOM 652 C CA . PRO A 1 79 ? -1.173 14.508 15.203 1 89.56 79 PRO A CA 1
ATOM 653 C C . PRO A 1 79 ? -0.234 15.57 14.633 1 89.56 79 PRO A C 1
ATOM 655 O O . PRO A 1 79 ? -0.209 16.703 15.125 1 89.56 79 PRO A O 1
ATOM 658 N N . GLY A 1 80 ? 0.475 15.305 13.633 1 88.44 80 GLY A N 1
ATOM 659 C CA . GLY A 1 80 ? 1.43 16.234 13.047 1 88.44 80 GLY A CA 1
ATOM 660 C C . GLY A 1 80 ? 0.822 17.109 11.977 1 88.44 80 GLY A C 1
ATOM 661 O O . GLY A 1 80 ? 1.489 18 11.445 1 88.44 80 GLY A O 1
ATOM 662 N N . TRP A 1 81 ? -0.376 16.938 11.727 1 88.69 81 TRP A N 1
ATOM 663 C CA . TRP A 1 81 ? -1.018 17.734 10.68 1 88.69 81 TRP A CA 1
ATOM 664 C C . TRP A 1 81 ? -1.034 19.219 11.047 1 88.69 81 TRP A C 1
ATOM 666 O O . TRP A 1 81 ? -1.54 19.594 12.109 1 88.69 81 TRP A O 1
ATOM 676 N N . GLY A 1 82 ? -0.434 19.969 10.172 1 86.19 82 GLY A N 1
ATOM 677 C CA . GLY A 1 82 ? -0.394 21.422 10.375 1 86.19 82 GLY A CA 1
ATOM 678 C C . GLY A 1 82 ? 0.676 21.844 11.359 1 86.19 82 GLY A C 1
ATOM 679 O O . GLY A 1 82 ? 0.794 23.031 11.68 1 86.19 82 GLY A O 1
ATOM 680 N N . ASP A 1 83 ? 1.433 20.984 11.953 1 84.94 83 ASP A N 1
ATOM 681 C CA . ASP A 1 83 ? 2.504 21.312 12.891 1 84.94 83 ASP A CA 1
ATOM 682 C C . ASP A 1 83 ? 3.83 21.516 12.164 1 84.94 83 ASP A C 1
ATOM 684 O O . ASP A 1 83 ? 4.414 20.562 11.641 1 84.94 83 ASP A O 1
ATOM 688 N N . VAL A 1 84 ? 4.332 22.672 12.219 1 82.88 84 VAL A N 1
ATOM 689 C CA . VAL A 1 84 ? 5.555 23.031 11.516 1 82.88 84 VAL A CA 1
ATOM 690 C C . VAL A 1 84 ? 6.738 22.266 12.086 1 82.88 84 VAL A C 1
ATOM 692 O O . VAL A 1 84 ? 7.684 21.938 11.367 1 82.88 84 VAL A O 1
ATOM 695 N N . ASN A 1 85 ? 6.625 21.875 13.344 1 82.5 85 ASN A N 1
ATOM 696 C CA . ASN A 1 85 ? 7.688 21.094 13.961 1 82.5 85 ASN A CA 1
ATOM 697 C C . ASN A 1 85 ? 7.824 19.719 13.305 1 82.5 85 ASN A C 1
ATOM 699 O O . ASN A 1 85 ? 8.922 19.172 13.242 1 82.5 85 ASN A O 1
ATOM 703 N N . SER A 1 86 ? 6.746 19.297 12.844 1 82.56 86 SER A N 1
ATOM 704 C CA . SER A 1 86 ? 6.777 18 12.195 1 82.56 86 SER A CA 1
ATOM 705 C C . SER A 1 86 ? 7.531 18.047 10.875 1 82.56 86 SER A C 1
ATOM 707 O O . SER A 1 86 ? 7.98 17.016 10.367 1 82.56 86 SER A O 1
ATOM 709 N N . LEU A 1 87 ? 7.668 19.234 10.305 1 81.44 87 LEU A N 1
ATOM 710 C CA . LEU A 1 87 ? 8.422 19.406 9.062 1 81.44 87 LEU A CA 1
ATOM 711 C C . LEU A 1 87 ? 9.906 19.594 9.352 1 81.44 87 LEU A C 1
ATOM 713 O O . LEU A 1 87 ? 10.75 19.281 8.508 1 81.44 87 LEU A O 1
ATOM 717 N N . MET A 1 88 ? 10.188 20.078 10.562 1 83.38 88 MET A N 1
ATOM 718 C CA . MET A 1 88 ? 11.57 20.359 10.922 1 83.38 88 MET A CA 1
ATOM 719 C C . MET A 1 88 ? 12.219 19.141 11.57 1 83.38 88 MET A C 1
ATOM 721 O O . MET A 1 88 ? 13.438 18.969 11.477 1 83.38 88 MET A O 1
ATOM 725 N N . PHE A 1 89 ? 11.367 18.312 12.195 1 85.38 89 PHE A N 1
ATOM 726 C CA . PHE A 1 89 ? 11.836 17.109 12.852 1 85.38 89 PHE A CA 1
ATOM 727 C C . PHE A 1 89 ? 11.094 15.883 12.336 1 85.38 89 PHE A C 1
ATOM 729 O O . PHE A 1 89 ? 9.898 15.711 12.617 1 85.38 89 PHE A O 1
ATOM 736 N N . VAL A 1 90 ? 11.906 15.133 11.727 1 86.44 90 VAL A N 1
ATOM 737 C CA . VAL A 1 90 ? 11.305 13.93 11.164 1 86.44 90 VAL A CA 1
ATOM 738 C C . VAL A 1 90 ? 11 12.93 12.281 1 86.44 90 VAL A C 1
ATOM 740 O O . VAL A 1 90 ? 11.734 12.859 13.273 1 86.44 90 VAL A O 1
ATOM 743 N N . ASP A 1 91 ? 9.953 12.203 12.164 1 89.81 91 ASP A N 1
ATOM 744 C CA . ASP A 1 91 ? 9.461 11.242 13.148 1 89.81 91 ASP A CA 1
ATOM 745 C C . ASP A 1 91 ? 10.438 10.086 13.328 1 89.81 91 ASP A C 1
ATOM 747 O O . ASP A 1 91 ? 11.125 9.695 12.383 1 89.81 91 ASP A O 1
ATOM 751 N N . TRP A 1 92 ? 10.484 9.461 14.453 1 91.12 92 TRP A N 1
ATOM 752 C CA . TRP A 1 92 ? 11.383 8.367 14.797 1 91.12 92 TRP A CA 1
ATOM 753 C C . TRP A 1 92 ? 11.125 7.152 13.914 1 91.12 92 TRP A C 1
ATOM 755 O O . TRP A 1 92 ? 12.023 6.328 13.703 1 91.12 92 TRP A O 1
ATOM 765 N N . SER A 1 93 ? 9.945 7.012 13.477 1 93.31 93 SER A N 1
ATOM 766 C CA . SER A 1 93 ? 9.57 5.859 12.664 1 93.31 93 SER A CA 1
ATOM 767 C C . SER A 1 93 ? 10.352 5.828 11.352 1 93.31 93 SER A C 1
ATOM 769 O O . SER A 1 93 ? 10.398 4.797 10.68 1 93.31 93 SER A O 1
ATOM 771 N N . TRP A 1 94 ? 10.992 6.918 10.969 1 93.88 94 TRP A N 1
ATOM 772 C CA . TRP A 1 94 ? 11.758 6.996 9.727 1 93.88 94 TRP A CA 1
ATOM 773 C C . TRP A 1 94 ? 13.164 6.441 9.922 1 93.88 94 TRP A C 1
ATOM 775 O O . TRP A 1 94 ? 13.867 6.168 8.953 1 93.88 94 TRP A O 1
ATOM 785 N N . GLU A 1 95 ? 13.609 6.266 11.141 1 92.94 95 GLU A N 1
ATOM 786 C CA . GLU A 1 95 ? 14.984 5.871 11.445 1 92.94 95 GLU A CA 1
ATOM 787 C C . GLU A 1 95 ? 15.312 4.504 10.852 1 92.94 95 GLU A C 1
ATOM 789 O O . GLU A 1 95 ? 16.344 4.332 10.203 1 92.94 95 GLU A O 1
ATOM 794 N N . PRO A 1 96 ? 14.445 3.561 11.023 1 95.12 96 PRO A N 1
ATOM 795 C CA . PRO A 1 96 ? 14.812 2.229 10.539 1 95.12 96 PRO A CA 1
ATOM 796 C C . PRO A 1 96 ? 14.578 2.061 9.039 1 95.12 96 PRO A C 1
ATOM 798 O O . PRO A 1 96 ? 14.992 1.056 8.453 1 95.12 96 PRO A O 1
ATOM 801 N N . LEU A 1 97 ? 13.984 2.998 8.391 1 96.12 97 LEU A N 1
ATOM 802 C CA . LEU A 1 97 ? 13.523 2.807 7.02 1 96.12 97 LEU A CA 1
ATOM 803 C C . LEU A 1 97 ? 14.703 2.684 6.059 1 96.12 97 LEU A C 1
ATOM 805 O O . LEU A 1 97 ? 14.758 1.754 5.25 1 96.12 97 LEU A O 1
ATOM 809 N N . PRO A 1 98 ? 15.719 3.551 6.16 1 95.62 98 PRO A N 1
ATOM 810 C CA . PRO A 1 98 ? 16.828 3.418 5.211 1 95.62 98 PRO A CA 1
ATOM 811 C C . PRO A 1 98 ? 17.625 2.129 5.41 1 95.62 98 PRO A C 1
ATOM 813 O O . PRO A 1 98 ? 17.875 1.398 4.449 1 95.62 98 PRO A O 1
ATOM 816 N N . PRO A 1 99 ? 17.984 1.745 6.656 1 96.81 99 PRO A N 1
ATOM 817 C CA . PRO A 1 99 ? 18.672 0.459 6.836 1 96.81 99 PRO A CA 1
ATOM 818 C C . PRO A 1 99 ? 17.844 -0.719 6.316 1 96.81 99 PRO A C 1
ATOM 820 O O . PRO A 1 99 ? 18.391 -1.652 5.73 1 96.81 99 PRO A O 1
ATOM 823 N N . LEU A 1 100 ? 16.578 -0.725 6.57 1 97.44 100 LEU A N 1
ATOM 824 C CA . LEU A 1 100 ? 15.711 -1.799 6.09 1 97.44 100 LEU A CA 1
ATOM 825 C C . LEU A 1 100 ? 15.688 -1.838 4.566 1 97.44 100 LEU A C 1
ATOM 827 O O . LEU A 1 100 ? 15.812 -2.908 3.967 1 97.44 100 LEU A O 1
ATOM 831 N N . SER A 1 101 ? 15.531 -0.675 3.975 1 96.81 101 SER A N 1
ATOM 832 C CA . SER A 1 101 ? 15.508 -0.573 2.518 1 96.81 101 SER A CA 1
ATOM 833 C C . SER A 1 101 ? 16.828 -1.045 1.908 1 96.81 101 SER A C 1
ATOM 835 O O . SER A 1 101 ? 16.828 -1.771 0.913 1 96.81 101 SER A O 1
ATOM 837 N N . GLY A 1 102 ? 17.906 -0.619 2.529 1 97.06 102 GLY A N 1
ATOM 838 C CA . GLY A 1 102 ? 19.219 -1.051 2.049 1 97.06 102 GLY A CA 1
ATOM 839 C C . GLY A 1 102 ? 19.438 -2.547 2.166 1 97.06 102 GLY A C 1
ATOM 840 O O . GLY A 1 102 ? 20.016 -3.168 1.275 1 97.06 102 GLY A O 1
ATOM 841 N N . THR A 1 103 ? 18.969 -3.068 3.201 1 97.5 103 THR A N 1
ATOM 842 C CA . THR A 1 103 ? 19.109 -4.504 3.426 1 97.5 103 THR A CA 1
ATOM 843 C C . THR A 1 103 ? 18.281 -5.293 2.422 1 97.5 103 THR A C 1
ATOM 845 O O . THR A 1 103 ? 18.75 -6.266 1.838 1 97.5 103 THR A O 1
ATOM 848 N N . ILE A 1 104 ? 17.078 -4.887 2.227 1 96.5 104 ILE A N 1
ATOM 849 C CA . ILE A 1 104 ? 16.188 -5.562 1.282 1 96.5 104 ILE A CA 1
ATOM 850 C C . ILE A 1 104 ? 16.797 -5.508 -0.12 1 96.5 104 ILE A C 1
ATOM 852 O O . ILE A 1 104 ? 16.875 -6.527 -0.805 1 96.5 104 ILE A O 1
ATOM 856 N N . SER A 1 105 ? 17.203 -4.312 -0.501 1 95.5 105 SER A N 1
ATOM 857 C CA . SER A 1 105 ? 17.781 -4.152 -1.831 1 95.5 105 SER A CA 1
ATOM 858 C C . SER A 1 105 ? 19.031 -5.008 -1.999 1 95.5 105 SER A C 1
ATOM 860 O O . SER A 1 105 ? 19.203 -5.668 -3.025 1 95.5 105 SER A O 1
ATOM 862 N N . ALA A 1 106 ? 19.844 -5.016 -1.013 1 96.69 106 ALA A N 1
ATOM 863 C CA . ALA A 1 106 ? 21.094 -5.785 -1.098 1 96.69 106 ALA A CA 1
ATOM 864 C C . ALA A 1 106 ? 20.797 -7.281 -1.18 1 96.69 106 ALA A C 1
ATOM 866 O O . ALA A 1 106 ? 21.484 -8.008 -1.908 1 96.69 106 ALA A O 1
ATOM 867 N N . MET A 1 107 ? 19.859 -7.695 -0.434 1 95.25 107 MET A N 1
ATOM 868 C CA . MET A 1 107 ? 19.516 -9.109 -0.447 1 95.25 107 MET A CA 1
ATOM 869 C C . MET A 1 107 ? 18.984 -9.523 -1.816 1 95.25 107 MET A C 1
ATOM 871 O O . MET A 1 107 ? 19.391 -10.562 -2.352 1 95.25 107 MET A O 1
ATOM 875 N N . VAL A 1 108 ? 18.141 -8.75 -2.387 1 92.38 108 VAL A N 1
ATOM 876 C CA . VAL A 1 108 ? 17.594 -9.062 -3.701 1 92.38 108 VAL A CA 1
ATOM 877 C C . VAL A 1 108 ? 18.688 -8.992 -4.754 1 92.38 108 VAL A C 1
ATOM 879 O O . VAL A 1 108 ? 18.766 -9.852 -5.637 1 92.38 108 VAL A O 1
ATOM 882 N N . GLN A 1 109 ? 19.531 -8.008 -4.613 1 93.44 109 GLN A N 1
ATOM 883 C CA . GLN A 1 109 ? 20.625 -7.859 -5.559 1 93.44 109 GLN A CA 1
ATOM 884 C C . GLN A 1 109 ? 21.594 -9.039 -5.469 1 93.44 109 GLN A C 1
ATOM 886 O O . GLN A 1 109 ? 22.062 -9.547 -6.492 1 93.44 109 GLN A O 1
ATOM 891 N N . SER A 1 110 ? 21.812 -9.469 -4.301 1 93.94 110 SER A N 1
ATOM 892 C CA . SER A 1 110 ? 22.688 -10.617 -4.117 1 93.94 110 SER A CA 1
ATOM 893 C C . SER A 1 110 ? 22.094 -11.875 -4.738 1 93.94 110 SER A C 1
ATOM 895 O O . SER A 1 110 ? 22.828 -12.727 -5.25 1 93.94 110 SER A O 1
ATOM 897 N N . PHE A 1 111 ? 20.891 -12.055 -4.645 1 89.38 111 PHE A N 1
ATOM 898 C CA . PHE A 1 111 ? 20.203 -13.164 -5.297 1 89.38 111 PHE A CA 1
ATOM 899 C C . PHE A 1 111 ? 20.438 -13.133 -6.801 1 89.38 111 PHE A C 1
ATOM 901 O O . PHE A 1 111 ? 20.703 -14.172 -7.414 1 89.38 111 PHE A O 1
ATOM 908 N N . TYR A 1 112 ? 20.328 -11.969 -7.371 1 88.19 112 TYR A N 1
ATOM 909 C CA . TYR A 1 112 ? 20.516 -11.852 -8.812 1 88.19 112 TYR A CA 1
ATOM 910 C C . TYR A 1 112 ? 21.984 -12.062 -9.188 1 88.19 112 TYR A C 1
ATOM 912 O O . TYR A 1 112 ? 22.297 -12.578 -10.266 1 88.19 112 TYR A O 1
ATOM 920 N N . VAL A 1 113 ? 22.844 -11.656 -8.258 1 92.31 113 VAL A N 1
ATOM 921 C CA . VAL A 1 113 ? 24.266 -11.906 -8.5 1 92.31 113 VAL A CA 1
ATOM 922 C C . VAL A 1 113 ? 24.531 -13.414 -8.523 1 92.31 113 VAL A C 1
ATOM 924 O O . VAL A 1 113 ? 25.297 -13.898 -9.359 1 92.31 113 VAL A O 1
ATOM 927 N N . TRP A 1 114 ? 23.938 -14.078 -7.629 1 89.69 114 TRP A N 1
ATOM 928 C CA . TRP A 1 114 ? 24.047 -15.531 -7.617 1 89.69 114 TRP A CA 1
ATOM 929 C C . TRP A 1 114 ? 23.531 -16.125 -8.93 1 89.69 114 TRP A C 1
ATOM 931 O O . TRP A 1 114 ? 24.156 -17.031 -9.484 1 89.69 114 TRP A O 1
ATOM 941 N N . ARG A 1 115 ? 22.5 -15.633 -9.406 1 82.31 115 ARG A N 1
ATOM 942 C CA . ARG A 1 115 ? 21.938 -16.109 -10.664 1 82.31 115 ARG A CA 1
ATOM 943 C C . ARG A 1 115 ? 22.875 -15.773 -11.836 1 82.31 115 ARG A C 1
ATOM 945 O O . ARG A 1 115 ? 23 -16.562 -12.773 1 82.31 115 ARG A O 1
ATOM 952 N N . ILE A 1 116 ? 23.422 -14.656 -11.82 1 86.19 116 ILE A N 1
ATOM 953 C CA . ILE A 1 116 ? 24.344 -14.219 -12.867 1 86.19 116 ILE A CA 1
ATOM 954 C C . ILE A 1 116 ? 25.562 -15.133 -12.875 1 86.19 116 ILE A C 1
ATOM 956 O O . ILE A 1 116 ? 26.031 -15.539 -13.945 1 86.19 116 ILE A O 1
ATOM 960 N N . TYR A 1 117 ? 26.031 -15.422 -11.711 1 91.5 117 TYR A N 1
ATOM 961 C CA . TYR A 1 117 ? 27.188 -16.312 -11.633 1 91.5 117 TYR A CA 1
ATOM 962 C C . TYR A 1 117 ? 26.859 -17.688 -12.219 1 91.5 117 TYR A C 1
ATOM 964 O O . TYR A 1 117 ? 27.672 -18.281 -12.922 1 91.5 117 TYR A O 1
ATOM 972 N N . ASN A 1 118 ? 25.703 -18.188 -11.977 1 85.56 118 ASN A N 1
ATOM 973 C CA . ASN A 1 118 ? 25.297 -19.484 -12.484 1 85.56 118 ASN A CA 1
ATOM 974 C C . ASN A 1 118 ? 25.109 -19.469 -14 1 85.56 118 ASN A C 1
ATOM 976 O O . ASN A 1 118 ? 25.312 -20.484 -14.672 1 85.56 118 ASN A O 1
ATOM 980 N N . LEU A 1 119 ? 24.766 -18.359 -14.5 1 80.25 119 LEU A N 1
ATOM 981 C CA . LEU A 1 119 ? 24.5 -18.219 -15.93 1 80.25 119 LEU A CA 1
ATOM 982 C C . LEU A 1 119 ? 25.797 -17.969 -16.688 1 80.25 119 LEU A C 1
ATOM 984 O O . LEU A 1 119 ? 25.969 -18.453 -17.812 1 80.25 119 LEU A O 1
ATOM 988 N N . THR A 1 120 ? 26.703 -17.141 -16.109 1 86.5 120 THR A N 1
ATOM 989 C CA . THR A 1 120 ? 27.875 -16.688 -16.859 1 86.5 120 THR A CA 1
ATOM 990 C C . THR A 1 120 ? 29.125 -17.422 -16.391 1 86.5 120 THR A C 1
ATOM 992 O O . THR A 1 120 ? 30.125 -17.469 -17.109 1 86.5 120 THR A O 1
ATOM 995 N N . LYS A 1 121 ? 29.141 -17.859 -15.211 1 89.75 121 LYS A N 1
ATOM 996 C CA . LYS A 1 121 ? 30.281 -18.5 -14.578 1 89.75 121 LYS A CA 1
ATOM 997 C C . LYS A 1 121 ? 31.484 -17.562 -14.508 1 89.75 121 LYS A C 1
ATOM 999 O O . LYS A 1 121 ? 32.625 -18 -14.508 1 89.75 121 LYS A O 1
ATOM 1004 N N . ASN A 1 122 ? 31.234 -16.328 -14.602 1 91.75 122 ASN A N 1
ATOM 1005 C CA . ASN A 1 122 ? 32.25 -15.305 -14.469 1 91.75 122 ASN A CA 1
ATOM 1006 C C . ASN A 1 122 ? 32.281 -14.695 -13.07 1 91.75 122 ASN A C 1
ATOM 1008 O O . ASN A 1 122 ? 31.438 -13.852 -12.75 1 91.75 122 ASN A O 1
ATOM 1012 N N . ILE A 1 123 ? 33.219 -14.906 -12.344 1 93.81 123 ILE A N 1
ATOM 1013 C CA . ILE A 1 123 ? 33.312 -14.516 -10.945 1 93.81 123 ILE A CA 1
ATOM 1014 C C . ILE A 1 123 ? 33.594 -13.023 -10.836 1 93.81 123 ILE A C 1
ATOM 1016 O O . ILE A 1 123 ? 33.156 -12.367 -9.883 1 93.81 123 ILE A O 1
ATOM 1020 N N . TRP A 1 124 ? 34.281 -12.469 -11.727 1 94.75 124 TRP A N 1
ATOM 1021 C CA . TRP A 1 124 ? 34.688 -11.07 -11.633 1 94.75 124 TRP A CA 1
ATOM 1022 C C . TRP A 1 124 ? 33.469 -10.148 -11.758 1 94.75 124 TRP A C 1
ATOM 1024 O O . TRP A 1 124 ? 33.344 -9.188 -11 1 94.75 124 TRP A O 1
ATOM 1034 N N . VAL A 1 125 ? 32.656 -10.422 -12.68 1 94.5 125 VAL A N 1
ATOM 1035 C CA . VAL A 1 125 ? 31.453 -9.625 -12.852 1 94.5 125 VAL A CA 1
ATOM 1036 C C . VAL A 1 125 ? 30.578 -9.727 -11.602 1 94.5 125 VAL A C 1
ATOM 1038 O O . VAL A 1 125 ? 30.062 -8.727 -11.117 1 94.5 125 VAL A O 1
ATOM 1041 N N . SER A 1 126 ? 30.422 -10.883 -11.07 1 95.5 126 SER A N 1
ATOM 1042 C CA . SER A 1 126 ? 29.625 -11.125 -9.875 1 95.5 126 SER A CA 1
ATOM 1043 C C . SER A 1 126 ? 30.203 -10.383 -8.664 1 95.5 126 SER A C 1
ATOM 1045 O O . SER A 1 126 ? 29.469 -9.789 -7.883 1 95.5 126 SER A O 1
ATOM 1047 N N . LEU A 1 127 ? 31.484 -10.375 -8.602 1 96.75 127 LEU A N 1
ATOM 1048 C CA . LEU A 1 127 ? 32.156 -9.742 -7.461 1 96.75 127 LEU A CA 1
ATOM 1049 C C . LEU A 1 127 ? 31.969 -8.227 -7.512 1 96.75 127 LEU A C 1
ATOM 1051 O O . LEU A 1 127 ? 31.797 -7.582 -6.473 1 96.75 127 LEU A O 1
ATOM 1055 N N . ILE A 1 128 ? 32.125 -7.676 -8.602 1 97.06 128 ILE A N 1
ATOM 1056 C CA . ILE A 1 128 ? 31.984 -6.23 -8.758 1 97.06 128 ILE A CA 1
ATOM 1057 C C . ILE A 1 128 ? 30.562 -5.801 -8.383 1 97.06 128 ILE A C 1
ATOM 1059 O O . ILE A 1 128 ? 30.375 -4.852 -7.621 1 97.06 128 ILE A O 1
ATOM 1063 N N . ILE A 1 129 ? 29.594 -6.484 -8.883 1 97 129 ILE A N 1
ATOM 1064 C CA . ILE A 1 129 ? 28.203 -6.141 -8.625 1 97 129 ILE A CA 1
ATOM 1065 C C . ILE A 1 129 ? 27.891 -6.348 -7.141 1 97 129 ILE A C 1
ATOM 1067 O O . ILE A 1 129 ? 27.219 -5.52 -6.52 1 97 129 ILE A O 1
ATOM 1071 N N . GLU A 1 130 ? 28.391 -7.375 -6.59 1 97.75 130 GLU A N 1
ATOM 1072 C CA . GLU A 1 130 ? 28.172 -7.668 -5.176 1 97.75 130 GLU A CA 1
ATOM 1073 C C . GLU A 1 130 ? 28.781 -6.586 -4.289 1 97.75 130 GLU A C 1
ATOM 1075 O O . GLU A 1 130 ? 28.219 -6.223 -3.258 1 97.75 130 GLU A O 1
ATOM 1080 N N . THR A 1 131 ? 29.938 -6.145 -4.691 1 98.12 131 THR A N 1
ATOM 1081 C CA . THR A 1 131 ? 30.594 -5.094 -3.93 1 98.12 131 THR A CA 1
ATOM 1082 C C . THR A 1 131 ? 29.75 -3.82 -3.92 1 98.12 131 THR A C 1
ATOM 1084 O O . THR A 1 131 ? 29.625 -3.166 -2.883 1 98.12 131 THR A O 1
ATOM 1087 N N . VAL A 1 132 ? 29.234 -3.467 -5.008 1 97.88 132 VAL A N 1
ATOM 1088 C CA . VAL A 1 132 ? 28.375 -2.291 -5.102 1 97.88 132 VAL A CA 1
ATOM 1089 C C . VAL A 1 132 ? 27.156 -2.473 -4.207 1 97.88 132 VAL A C 1
ATOM 1091 O O . VAL A 1 132 ? 26.734 -1.536 -3.523 1 97.88 132 VAL A O 1
ATOM 1094 N N . ALA A 1 133 ? 26.594 -3.666 -4.195 1 97.75 133 ALA A N 1
ATOM 1095 C CA . ALA A 1 133 ? 25.422 -3.969 -3.367 1 97.75 133 ALA A CA 1
ATOM 1096 C C . ALA A 1 133 ? 25.75 -3.826 -1.884 1 97.75 133 ALA A C 1
ATOM 1098 O O . ALA A 1 133 ? 24.969 -3.256 -1.121 1 97.75 133 ALA A O 1
ATOM 1099 N N . ILE A 1 134 ? 26.906 -4.277 -1.521 1 97.81 134 ILE A N 1
ATOM 1100 C CA . ILE A 1 134 ? 27.312 -4.223 -0.123 1 97.81 134 ILE A CA 1
ATOM 1101 C C . ILE A 1 134 ? 27.594 -2.773 0.277 1 97.81 134 ILE A C 1
ATOM 1103 O O . ILE A 1 134 ? 27.219 -2.346 1.374 1 97.81 134 ILE A O 1
ATOM 1107 N N . VAL A 1 135 ? 28.219 -2.09 -0.553 1 97.38 135 VAL A N 1
ATOM 1108 C CA . VAL A 1 135 ? 28.578 -0.704 -0.265 1 97.38 135 VAL A CA 1
ATOM 1109 C C . VAL A 1 135 ? 27.312 0.121 -0.052 1 97.38 135 VAL A C 1
ATOM 1111 O O . VAL A 1 135 ? 27.219 0.901 0.899 1 97.38 135 VAL A O 1
ATOM 1114 N N . GLN A 1 136 ? 26.391 0.028 -0.89 1 97.44 136 GLN A N 1
ATOM 1115 C CA . GLN A 1 136 ? 25.172 0.812 -0.729 1 97.44 136 GLN A CA 1
ATOM 1116 C C . GLN A 1 136 ? 24.438 0.43 0.553 1 97.44 136 GLN A C 1
ATOM 1118 O O . GLN A 1 136 ? 23.859 1.288 1.217 1 97.44 136 GLN A O 1
ATOM 1123 N N . CYS A 1 137 ? 24.438 -0.846 0.951 1 97.88 137 CYS A N 1
ATOM 1124 C CA . CYS A 1 137 ? 23.812 -1.29 2.189 1 97.88 137 CYS A CA 1
ATOM 1125 C C . CYS A 1 137 ? 24.516 -0.694 3.402 1 97.88 137 CYS A C 1
ATOM 1127 O O . CYS A 1 137 ? 23.859 -0.269 4.359 1 97.88 137 CYS A O 1
ATOM 1129 N N . VAL A 1 138 ? 25.797 -0.66 3.311 1 97.94 138 VAL A N 1
ATOM 1130 C CA . VAL A 1 138 ? 26.594 -0.118 4.406 1 97.94 138 VAL A CA 1
ATOM 1131 C C . VAL A 1 138 ? 26.266 1.361 4.602 1 97.94 138 VAL A C 1
ATOM 1133 O O . VAL A 1 138 ? 26.141 1.831 5.734 1 97.94 138 VAL A O 1
ATOM 1136 N N . PHE A 1 139 ? 26.141 2.057 3.574 1 97.62 139 PHE A N 1
ATOM 1137 C CA . PHE A 1 139 ? 25.844 3.484 3.658 1 97.62 139 PHE A CA 1
ATOM 1138 C C . PHE A 1 139 ? 24.422 3.721 4.141 1 97.62 139 PHE A C 1
ATOM 1140 O O . PHE A 1 139 ? 24.156 4.703 4.832 1 97.62 139 PHE A O 1
ATOM 1147 N N . ALA A 1 140 ? 23.5 2.793 3.812 1 97.25 140 ALA A N 1
ATOM 1148 C CA . ALA A 1 140 ? 22.156 2.875 4.359 1 97.25 140 ALA A CA 1
ATOM 1149 C C . ALA A 1 140 ? 22.156 2.711 5.875 1 97.25 140 ALA A C 1
ATOM 1151 O O . ALA A 1 140 ? 21.484 3.451 6.594 1 97.25 140 ALA A O 1
ATOM 1152 N N . TRP A 1 141 ? 22.953 1.814 6.289 1 97.44 141 TRP A N 1
ATOM 1153 C CA . TRP A 1 141 ? 23.078 1.584 7.727 1 97.44 141 TRP A CA 1
ATOM 1154 C C . TRP A 1 141 ? 23.812 2.736 8.406 1 97.44 141 TRP A C 1
ATOM 1156 O O . TRP A 1 141 ? 23.5 3.102 9.539 1 97.44 141 TRP A O 1
ATOM 1166 N N . TYR A 1 142 ? 24.781 3.24 7.742 1 96.56 142 TYR A N 1
ATOM 1167 C CA . TYR A 1 142 ? 25.469 4.406 8.281 1 96.56 142 TYR A CA 1
ATOM 1168 C C . TYR A 1 142 ? 24.5 5.547 8.539 1 96.56 142 TYR A C 1
ATOM 1170 O O . TYR A 1 142 ? 24.531 6.18 9.594 1 96.56 142 TYR A O 1
ATOM 1178 N N . PHE A 1 143 ? 23.672 5.812 7.578 1 94.06 143 PHE A N 1
ATOM 1179 C CA . PHE A 1 143 ? 22.656 6.836 7.727 1 94.06 143 PHE A CA 1
ATOM 1180 C C . PHE A 1 143 ? 21.766 6.543 8.938 1 94.06 143 PHE A C 1
ATOM 1182 O O . PHE A 1 143 ? 21.516 7.43 9.758 1 94.06 143 PHE A O 1
ATOM 1189 N N . GLY A 1 144 ? 21.312 5.27 9.102 1 93.69 144 GLY A N 1
ATOM 1190 C CA . GLY A 1 144 ? 20.438 4.898 10.195 1 93.69 144 GLY A CA 1
ATOM 1191 C C . GLY A 1 144 ? 21.062 5.113 11.562 1 93.69 144 GLY A C 1
ATOM 1192 O O . GLY A 1 144 ? 20.422 5.664 12.461 1 93.69 144 GLY A O 1
ATOM 1193 N N . ILE A 1 145 ? 22.266 4.758 11.648 1 94.62 145 ILE A N 1
ATOM 1194 C CA . ILE A 1 145 ? 22.984 4.895 12.906 1 94.62 145 ILE A CA 1
ATOM 1195 C C . ILE A 1 145 ? 23.219 6.375 13.203 1 94.62 145 ILE A C 1
ATOM 1197 O O . ILE A 1 145 ? 23.047 6.824 14.336 1 94.62 145 ILE A O 1
ATOM 1201 N N . TYR A 1 146 ? 23.578 7.066 12.242 1 95.12 146 TYR A N 1
ATOM 1202 C CA . TYR A 1 146 ? 23.859 8.492 12.414 1 95.12 146 TYR A CA 1
ATOM 1203 C C . TYR A 1 146 ? 22.641 9.227 12.938 1 95.12 146 TYR A C 1
ATOM 1205 O O . TYR A 1 146 ? 22.734 10.008 13.891 1 95.12 146 TYR A O 1
ATOM 1213 N N . VAL A 1 147 ? 21.531 8.984 12.398 1 92.5 147 VAL A N 1
ATOM 1214 C CA . VAL A 1 147 ? 20.344 9.727 12.766 1 92.5 147 VAL A CA 1
ATOM 1215 C C . VAL A 1 147 ? 19.844 9.266 14.133 1 92.5 147 VAL A C 1
ATOM 1217 O O . VAL A 1 147 ? 19.234 10.039 14.867 1 92.5 147 VAL A O 1
ATOM 1220 N N . THR A 1 148 ? 20.109 8.016 14.492 1 91.88 148 THR A N 1
ATOM 1221 C CA . THR A 1 148 ? 19.734 7.52 15.82 1 91.88 148 THR A CA 1
ATOM 1222 C C . THR A 1 148 ? 20.562 8.211 16.906 1 91.88 148 THR A C 1
ATOM 1224 O O . THR A 1 148 ? 20.062 8.484 17.984 1 91.88 148 THR A O 1
ATOM 1227 N N . VAL A 1 149 ? 21.75 8.609 16.578 1 92.88 149 VAL A N 1
ATOM 1228 C CA . VAL A 1 149 ? 22.656 9.188 17.562 1 92.88 149 VAL A CA 1
ATOM 1229 C C . VAL A 1 149 ? 22.5 10.711 17.578 1 92.88 149 VAL A C 1
ATOM 1231 O O . VAL A 1 149 ? 22.516 11.32 18.656 1 92.88 149 VAL A O 1
ATOM 1234 N N . HIS A 1 150 ? 22.281 11.344 16.453 1 92.88 150 HIS A N 1
ATOM 1235 C CA . HIS A 1 150 ? 22.328 12.797 16.375 1 92.88 150 HIS A CA 1
ATOM 1236 C C . HIS A 1 150 ? 20.938 13.398 16.25 1 92.88 150 HIS A C 1
ATOM 1238 O O . HIS A 1 150 ? 20.766 14.609 16.406 1 92.88 150 HIS A O 1
ATOM 1244 N N . GLY A 1 151 ? 19.953 12.578 15.992 1 89.19 151 GLY A N 1
ATOM 1245 C CA . GLY A 1 151 ? 18.594 13.07 15.883 1 89.19 151 GLY A CA 1
ATOM 1246 C C . GLY A 1 151 ? 18.125 13.195 14.445 1 89.19 151 GLY A C 1
ATOM 1247 O O . GLY A 1 151 ? 18.906 13.039 13.516 1 89.19 151 GLY A O 1
ATOM 1248 N N . LEU A 1 152 ? 16.828 13.484 14.281 1 90.06 152 LEU A N 1
ATOM 1249 C CA . LEU A 1 152 ? 16.203 13.508 12.961 1 90.06 152 LEU A CA 1
ATOM 1250 C C . LEU A 1 152 ? 15.852 14.938 12.555 1 90.06 152 LEU A C 1
ATOM 1252 O O . LEU A 1 152 ? 14.883 15.156 11.82 1 90.06 152 LEU A O 1
ATOM 1256 N N . GLY A 1 153 ? 16.625 15.867 13 1 87.75 153 GLY A N 1
ATOM 1257 C CA . GLY A 1 153 ? 16.438 17.25 12.57 1 87.75 153 GLY A CA 1
ATOM 1258 C C . GLY A 1 153 ? 16.906 17.5 11.148 1 87.75 153 GLY A C 1
ATOM 1259 O O . GLY A 1 153 ? 17.828 16.844 10.672 1 87.75 153 GLY A O 1
ATOM 1260 N N . VAL A 1 154 ? 16.219 18.391 10.461 1 85.75 154 VAL A N 1
ATOM 1261 C CA . VAL A 1 154 ? 16.531 18.703 9.062 1 85.75 154 VAL A CA 1
ATOM 1262 C C . VAL A 1 154 ? 18 19.094 8.945 1 85.75 154 VAL A C 1
ATOM 1264 O O . VAL A 1 154 ? 18.656 18.766 7.957 1 85.75 154 VAL A O 1
ATOM 1267 N N . ASP A 1 155 ? 18.531 19.766 9.883 1 86.75 155 ASP A N 1
ATOM 1268 C CA . ASP A 1 155 ? 19.922 20.188 9.883 1 86.75 155 ASP A CA 1
ATOM 1269 C C . ASP A 1 155 ? 20.859 18.969 9.922 1 86.75 155 ASP A C 1
ATOM 1271 O O . ASP A 1 155 ? 21.891 18.953 9.242 1 86.75 155 ASP A O 1
ATOM 1275 N N . LYS A 1 156 ? 20.516 18 10.672 1 89.31 156 LYS A N 1
ATOM 1276 C CA . LYS A 1 156 ? 21.328 16.781 10.781 1 89.31 156 LYS A CA 1
ATOM 1277 C C . LYS A 1 156 ? 21.203 15.922 9.531 1 89.31 156 LYS A C 1
ATOM 1279 O O . LYS A 1 156 ? 22.156 15.273 9.117 1 89.31 156 LYS A O 1
ATOM 1284 N N . LEU A 1 157 ? 20.062 15.969 8.992 1 88.94 157 LEU A N 1
ATOM 1285 C CA . LEU A 1 157 ? 19.844 15.203 7.777 1 88.94 157 LEU A CA 1
ATOM 1286 C C . LEU A 1 157 ? 20.656 15.766 6.617 1 88.94 157 LEU A C 1
ATOM 1288 O O . LEU A 1 157 ? 21.141 15.016 5.766 1 88.94 157 LEU A O 1
ATOM 1292 N N . MET A 1 158 ? 20.797 17.031 6.586 1 87.94 158 MET A N 1
ATOM 1293 C CA . MET A 1 158 ? 21.562 17.688 5.523 1 87.94 158 MET A CA 1
ATOM 1294 C C . MET A 1 158 ? 23.047 17.328 5.625 1 87.94 158 MET A C 1
ATOM 1296 O O . MET A 1 158 ? 23.75 17.25 4.613 1 87.94 158 MET A O 1
ATOM 1300 N N . GLU A 1 159 ? 23.5 16.953 6.738 1 89.81 159 GLU A N 1
ATOM 1301 C CA . GLU A 1 159 ? 24.906 16.609 6.957 1 89.81 159 GLU A CA 1
ATOM 1302 C C . GLU A 1 159 ? 25.234 15.25 6.352 1 89.81 159 GLU A C 1
ATOM 1304 O O . GLU A 1 159 ? 26.375 14.992 5.984 1 89.81 159 GLU A O 1
ATOM 1309 N N . VAL A 1 160 ? 24.25 14.453 6.238 1 91.81 160 VAL A N 1
ATOM 1310 C CA . VAL A 1 160 ? 24.516 13.102 5.754 1 91.81 160 VAL A CA 1
ATOM 1311 C C . VAL A 1 160 ? 23.938 12.93 4.352 1 91.81 160 VAL A C 1
ATOM 1313 O O . VAL A 1 160 ? 23.688 11.805 3.908 1 91.81 160 VAL A O 1
ATOM 1316 N N . SER A 1 161 ? 23.734 14.008 3.693 1 91.88 161 SER A N 1
ATOM 1317 C CA . SER A 1 161 ? 23.156 13.977 2.354 1 91.88 161 SER A CA 1
ATOM 1318 C C . SER A 1 161 ? 24.078 13.242 1.378 1 91.88 161 SER A C 1
ATOM 1320 O O . SER A 1 161 ? 23.594 12.57 0.46 1 91.88 161 SER A O 1
ATOM 1322 N N . ASP A 1 162 ? 25.359 13.32 1.558 1 92.12 162 ASP A N 1
ATOM 1323 C CA . ASP A 1 162 ? 26.297 12.625 0.688 1 92.12 162 ASP A CA 1
ATOM 1324 C C . ASP A 1 162 ? 26.188 11.109 0.863 1 92.12 162 ASP A C 1
ATOM 1326 O O . ASP A 1 162 ? 26.25 10.359 -0.115 1 92.12 162 ASP A O 1
ATOM 1330 N N . GLU A 1 163 ? 26.062 10.727 2.033 1 93.25 163 GLU A N 1
ATOM 1331 C CA . GLU A 1 163 ? 25.938 9.305 2.314 1 93.25 163 GLU A CA 1
ATOM 1332 C C . GLU A 1 163 ? 24.656 8.742 1.709 1 93.25 163 GLU A C 1
ATOM 1334 O O . GLU A 1 163 ? 24.641 7.629 1.175 1 93.25 163 GLU A O 1
ATOM 1339 N N . VAL A 1 164 ? 23.641 9.516 1.817 1 93.69 164 VAL A N 1
ATOM 1340 C CA . VAL A 1 164 ? 22.375 9.102 1.22 1 93.69 164 VAL A CA 1
ATOM 1341 C C . VAL A 1 164 ? 22.516 9.008 -0.297 1 93.69 164 VAL A C 1
ATOM 1343 O O . VAL A 1 164 ? 21.984 8.094 -0.926 1 93.69 164 VAL A O 1
ATOM 1346 N N . SER A 1 165 ? 23.25 9.93 -0.867 1 95.31 165 SER A N 1
ATOM 1347 C CA . SER A 1 165 ? 23.469 9.922 -2.309 1 95.31 165 SER A CA 1
ATOM 1348 C C . SER A 1 165 ? 24.219 8.656 -2.736 1 95.31 165 SER A C 1
ATOM 1350 O O . SER A 1 165 ? 23.906 8.07 -3.777 1 95.31 165 SER A O 1
ATOM 1352 N N . VAL A 1 166 ? 25.125 8.25 -1.934 1 94.62 166 VAL A N 1
ATOM 1353 C CA . VAL A 1 166 ? 25.891 7.047 -2.246 1 94.62 166 VAL A CA 1
ATOM 1354 C C . VAL A 1 166 ? 24.984 5.82 -2.145 1 94.62 166 VAL A C 1
ATOM 1356 O O . VAL A 1 166 ? 25.062 4.91 -2.971 1 94.62 166 VAL A O 1
ATOM 1359 N N . PHE A 1 167 ? 24.219 5.809 -1.17 1 96.38 167 PHE A N 1
ATOM 1360 C CA . PHE A 1 167 ? 23.25 4.727 -0.987 1 96.38 167 PHE A CA 1
ATOM 1361 C C . PHE A 1 167 ? 22.312 4.625 -2.188 1 96.38 167 PHE A C 1
ATOM 1363 O O . PHE A 1 167 ? 22.203 3.561 -2.803 1 96.38 167 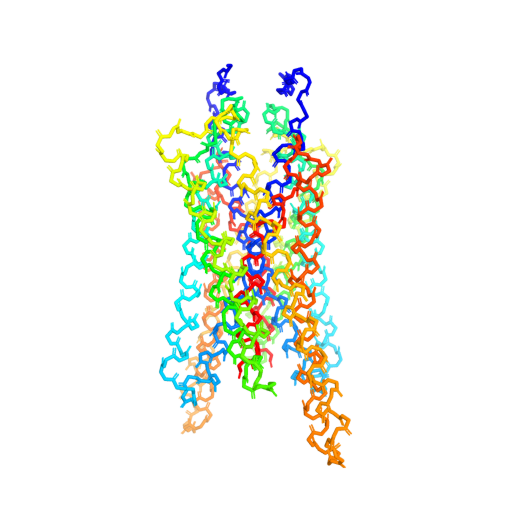PHE A O 1
ATOM 1370 N N . LEU A 1 168 ? 21.688 5.754 -2.594 1 96.06 168 LEU A N 1
ATOM 1371 C CA . LEU A 1 168 ? 20.719 5.766 -3.686 1 96.06 168 LEU A CA 1
ATOM 1372 C C . LEU A 1 168 ? 21.406 5.496 -5.02 1 96.06 168 LEU A C 1
ATOM 1374 O O . LEU A 1 168 ? 20.906 4.719 -5.836 1 96.06 168 LEU A O 1
ATOM 1378 N N . ALA A 1 169 ? 22.562 6.09 -5.188 1 96.06 169 ALA A N 1
ATOM 1379 C CA . ALA A 1 169 ? 23.312 5.883 -6.426 1 96.06 169 ALA A CA 1
ATOM 1380 C C . ALA A 1 169 ? 23.812 4.441 -6.531 1 96.06 169 ALA A C 1
ATOM 1382 O O . ALA A 1 169 ? 23.766 3.842 -7.609 1 96.06 169 ALA A O 1
ATOM 1383 N N . GLY A 1 170 ? 24.312 3.98 -5.457 1 96.5 170 GLY A N 1
ATOM 1384 C CA . GLY A 1 170 ? 24.766 2.598 -5.445 1 96.5 170 GLY A CA 1
ATOM 1385 C C . GLY A 1 170 ? 23.656 1.611 -5.785 1 96.5 170 GLY A C 1
ATOM 1386 O O . GLY A 1 170 ? 23.891 0.659 -6.535 1 96.5 170 GLY A O 1
ATOM 1387 N N . SER A 1 171 ? 22.562 1.81 -5.199 1 95.31 171 SER A N 1
ATOM 1388 C CA . SER A 1 171 ? 21.422 0.937 -5.48 1 95.31 171 SER A CA 1
ATOM 1389 C C . SER A 1 171 ? 21.031 1 -6.953 1 95.31 171 SER A C 1
ATOM 1391 O O . SER A 1 171 ? 20.797 -0.034 -7.586 1 95.31 171 SER A O 1
ATOM 1393 N N . ALA A 1 172 ? 20.938 2.217 -7.508 1 95.31 172 ALA A N 1
ATOM 1394 C CA . ALA A 1 172 ? 20.562 2.402 -8.906 1 95.31 172 ALA A CA 1
ATOM 1395 C C . ALA A 1 172 ? 21.594 1.769 -9.844 1 95.31 172 ALA A C 1
ATOM 1397 O O . ALA A 1 172 ? 21.234 1.062 -10.789 1 95.31 172 ALA A O 1
ATOM 1398 N N . VAL A 1 173 ? 22.828 1.981 -9.562 1 95.81 173 VAL A N 1
ATOM 1399 C CA . VAL A 1 173 ? 23.906 1.448 -10.391 1 95.81 173 VAL A CA 1
ATOM 1400 C C . VAL A 1 173 ? 23.891 -0.078 -10.344 1 95.81 173 VAL A C 1
ATOM 1402 O O . VAL A 1 173 ? 24.047 -0.742 -11.367 1 95.81 173 VAL A O 1
ATOM 1405 N N . CYS A 1 174 ? 23.719 -0.581 -9.195 1 95.38 174 CYS A N 1
ATOM 1406 C CA . CYS A 1 174 ? 23.688 -2.029 -9.023 1 95.38 174 CYS A CA 1
ATOM 1407 C C . CYS A 1 174 ? 22.547 -2.646 -9.844 1 95.38 174 CYS A C 1
ATOM 1409 O O . CYS A 1 174 ? 22.75 -3.648 -10.523 1 95.38 174 CYS A O 1
ATOM 1411 N N . ASP A 1 175 ? 21.453 -2.047 -9.781 1 92.62 175 ASP A N 1
ATOM 1412 C CA . ASP A 1 175 ? 20.297 -2.561 -10.508 1 92.62 175 ASP A CA 1
ATOM 1413 C C . ASP A 1 175 ? 20.531 -2.498 -12.016 1 92.62 175 ASP A C 1
ATOM 1415 O O . ASP A 1 175 ? 20.156 -3.42 -12.742 1 92.62 175 ASP A O 1
ATOM 1419 N N . VAL A 1 176 ? 21.094 -1.466 -12.438 1 91.5 176 VAL A N 1
ATOM 1420 C CA . VAL A 1 176 ? 21.375 -1.318 -13.867 1 91.5 176 VAL A CA 1
ATOM 1421 C C . VAL A 1 176 ? 22.391 -2.367 -14.297 1 91.5 176 VAL A C 1
ATOM 1423 O O . VAL A 1 176 ? 22.25 -2.979 -15.359 1 91.5 176 VAL A O 1
ATOM 1426 N N . MET A 1 177 ? 23.344 -2.574 -13.492 1 93.38 177 MET A N 1
ATOM 1427 C CA . MET A 1 177 ? 24.359 -3.576 -13.805 1 93.38 177 MET A CA 1
ATOM 1428 C C . MET A 1 177 ? 23.75 -4.973 -13.859 1 93.38 177 MET A C 1
ATOM 1430 O O . MET A 1 177 ? 24.031 -5.746 -14.773 1 93.38 177 MET A O 1
ATOM 1434 N N . ILE A 1 178 ? 22.953 -5.262 -12.93 1 90.75 178 ILE A N 1
ATOM 1435 C CA . ILE A 1 178 ? 22.312 -6.574 -12.875 1 90.75 178 ILE A CA 1
ATOM 1436 C C . ILE A 1 178 ? 21.438 -6.77 -14.117 1 90.75 178 ILE A C 1
ATOM 1438 O O . ILE A 1 178 ? 21.547 -7.785 -14.805 1 90.75 178 ILE A O 1
ATOM 1442 N N . THR A 1 179 ? 20.609 -5.801 -14.375 1 85.56 179 THR A N 1
ATOM 1443 C CA . THR A 1 179 ? 19.688 -5.895 -15.5 1 85.56 179 THR A CA 1
ATOM 1444 C C . THR A 1 179 ? 20.453 -6.02 -16.812 1 85.56 179 THR A C 1
ATOM 1446 O O . THR A 1 179 ? 20.125 -6.871 -17.656 1 85.56 179 THR A O 1
ATOM 1449 N N . SER A 1 180 ? 21.5 -5.254 -16.984 1 86.81 180 SER A N 1
ATOM 1450 C CA . SER A 1 180 ? 22.281 -5.289 -18.219 1 86.81 180 SER A CA 1
ATOM 1451 C C . SER A 1 180 ? 23.016 -6.617 -18.375 1 86.81 180 SER A C 1
ATOM 1453 O O . SER A 1 180 ? 23.094 -7.168 -19.469 1 86.81 180 SER A O 1
ATOM 1455 N N . THR A 1 181 ? 23.5 -7.137 -17.328 1 88.56 181 THR A N 1
ATOM 1456 C CA . THR A 1 181 ? 24.25 -8.383 -17.375 1 88.56 181 THR A CA 1
ATOM 1457 C C . THR A 1 181 ? 23.328 -9.562 -17.688 1 88.56 181 THR A C 1
ATOM 1459 O O . THR A 1 181 ? 23.688 -10.438 -18.484 1 88.56 181 THR A O 1
ATOM 1462 N N . ILE A 1 182 ? 22.234 -9.562 -17.031 1 82.06 182 ILE A N 1
ATOM 1463 C CA . ILE A 1 182 ? 21.297 -10.656 -17.266 1 82.06 182 ILE A CA 1
ATOM 1464 C C . ILE A 1 182 ? 20.812 -10.625 -18.703 1 82.06 182 ILE A C 1
ATOM 1466 O O . ILE A 1 182 ? 20.734 -11.664 -19.359 1 82.06 182 ILE A O 1
ATOM 1470 N N . VAL A 1 183 ? 20.438 -9.414 -19.156 1 77.25 183 VAL A N 1
ATOM 1471 C CA . VAL A 1 183 ? 19.969 -9.266 -20.531 1 77.25 183 VAL A CA 1
ATOM 1472 C C . VAL A 1 183 ? 21.062 -9.719 -21.5 1 77.25 183 VAL A C 1
ATOM 1474 O O . VAL A 1 183 ? 20.766 -10.43 -22.469 1 77.25 183 VAL A O 1
ATOM 1477 N N . PHE A 1 184 ? 22.25 -9.359 -21.234 1 83.5 184 PHE A N 1
ATOM 1478 C CA . PHE A 1 184 ? 23.375 -9.742 -22.094 1 83.5 184 PHE A CA 1
ATOM 1479 C C . PHE A 1 184 ? 23.609 -11.242 -22.031 1 83.5 184 PHE A C 1
ATOM 1481 O O . PHE A 1 184 ? 23.859 -11.883 -23.062 1 83.5 184 PHE A O 1
ATOM 1488 N N . ALA A 1 185 ? 23.578 -11.812 -20.891 1 80.38 185 ALA A N 1
ATOM 1489 C CA . ALA A 1 185 ? 23.797 -13.25 -20.734 1 80.38 185 ALA A CA 1
ATOM 1490 C C . ALA A 1 185 ? 22.719 -14.062 -21.422 1 80.38 185 ALA A C 1
ATOM 1492 O O . ALA A 1 185 ? 23 -15.086 -22.047 1 80.38 185 ALA A O 1
ATOM 1493 N N . LEU A 1 186 ? 21.562 -13.617 -21.297 1 74.31 186 LEU A N 1
ATOM 1494 C CA . LEU A 1 186 ? 20.453 -14.328 -21.922 1 74.31 186 LEU A CA 1
ATOM 1495 C C . LEU A 1 186 ? 20.5 -14.188 -23.438 1 74.31 186 LEU A C 1
ATOM 1497 O O . LEU A 1 186 ? 20.172 -15.125 -24.156 1 74.31 186 LEU A O 1
ATOM 1501 N N . TYR A 1 187 ? 20.859 -13.023 -23.859 1 75.94 187 TYR A N 1
ATOM 1502 C CA . TYR A 1 187 ? 21.016 -12.805 -25.297 1 75.94 187 TYR A CA 1
ATOM 1503 C C . TYR A 1 187 ? 22.094 -13.703 -25.875 1 75.94 187 TYR A C 1
ATOM 1505 O O . TYR A 1 187 ? 21.938 -14.266 -26.969 1 75.94 187 TYR A O 1
ATOM 1513 N N . ARG A 1 188 ? 23.062 -13.953 -25.172 1 78.19 188 ARG A N 1
ATOM 1514 C CA . ARG A 1 188 ? 24.156 -14.82 -25.594 1 78.19 188 ARG A CA 1
ATOM 1515 C C . ARG A 1 188 ? 23.75 -16.281 -25.578 1 78.19 188 ARG A C 1
ATOM 1517 O O . ARG A 1 188 ? 24.125 -17.062 -26.453 1 78.19 188 ARG A O 1
ATOM 1524 N N . ALA A 1 189 ? 23.031 -16.656 -24.578 1 72.69 189 ALA A N 1
ATOM 1525 C CA . ALA A 1 189 ? 22.531 -18.031 -24.484 1 72.69 189 ALA A CA 1
ATOM 1526 C C . ALA A 1 189 ? 21.578 -18.344 -25.625 1 72.69 189 ALA A C 1
ATOM 1528 O O . ALA A 1 189 ? 21.594 -19.453 -26.172 1 72.69 189 ALA A O 1
ATOM 1529 N N . LYS A 1 190 ? 20.75 -17.375 -25.844 1 73.38 190 LYS A N 1
ATOM 1530 C CA . LYS A 1 190 ? 19.828 -17.531 -26.969 1 73.38 190 LYS A CA 1
ATOM 1531 C C . LYS A 1 190 ? 20.578 -17.734 -28.281 1 73.38 190 LYS A C 1
ATOM 1533 O O . LYS A 1 190 ? 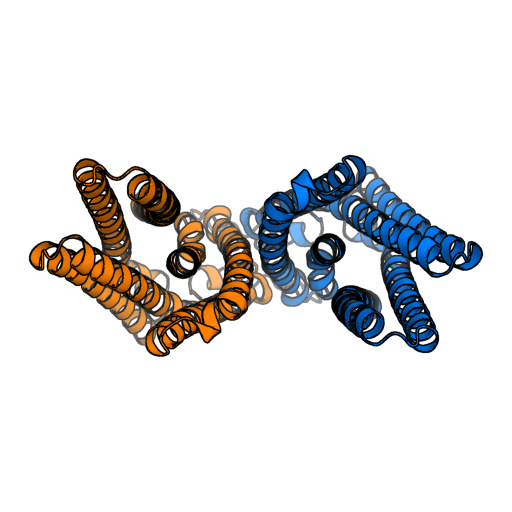20.172 -18.547 -29.125 1 73.38 190 LYS A O 1
ATOM 1538 N N . SER A 1 191 ? 21.547 -17.141 -28.422 1 72.56 191 SER A N 1
ATOM 1539 C CA . SER A 1 191 ? 22.312 -17.219 -29.656 1 72.56 191 SER A CA 1
ATOM 1540 C C . SER A 1 191 ? 23.047 -18.547 -29.766 1 72.56 191 SER A C 1
ATOM 1542 O O . SER A 1 191 ? 23.344 -19 -30.875 1 72.56 191 SER A O 1
ATOM 1544 N N . ARG A 1 192 ? 23.172 -19.172 -28.656 1 71.06 192 ARG A N 1
ATOM 1545 C CA . ARG A 1 192 ? 23.953 -20.406 -28.672 1 71.06 192 ARG A CA 1
ATOM 1546 C C . ARG A 1 192 ? 23.047 -21.625 -28.797 1 71.06 192 ARG A C 1
ATOM 1548 O O . ARG A 1 192 ? 23.484 -22.703 -29.219 1 71.06 192 ARG A O 1
ATOM 1555 N N . THR A 1 193 ? 21.922 -21.469 -28.141 1 65.31 193 THR A N 1
ATOM 1556 C CA . THR A 1 193 ? 21.062 -22.641 -28.188 1 65.31 193 THR A CA 1
ATOM 1557 C C . THR A 1 193 ? 20.281 -22.672 -29.5 1 65.31 193 THR A C 1
ATOM 1559 O O . THR A 1 193 ? 19.766 -21.641 -29.953 1 65.31 193 THR A O 1
ATOM 1562 N N . A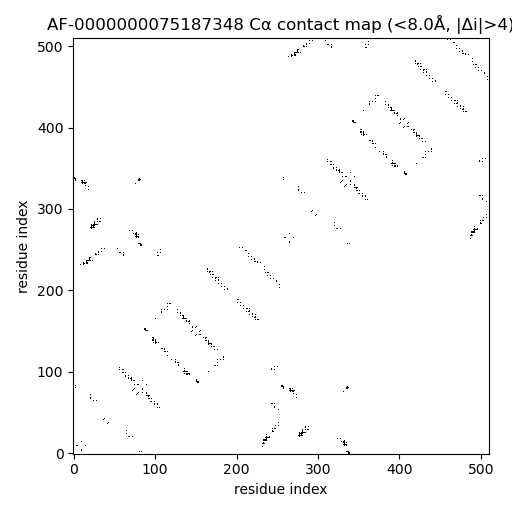SN A 1 194 ? 20.438 -23.547 -30.297 1 60.53 194 ASN A N 1
ATOM 1563 C CA . ASN A 1 194 ? 19.719 -23.812 -31.531 1 60.53 194 ASN A CA 1
ATOM 1564 C C . ASN A 1 194 ? 18.406 -24.547 -31.266 1 60.53 194 ASN A C 1
ATOM 1566 O O . ASN A 1 194 ? 17.688 -24.891 -32.219 1 60.53 194 ASN A O 1
ATOM 1570 N N . PHE A 1 195 ? 18.047 -24.844 -29.953 1 61.06 195 PHE A N 1
ATOM 1571 C CA . PHE A 1 195 ? 16.812 -25.609 -29.75 1 61.06 195 PHE A CA 1
ATOM 1572 C C . PHE A 1 195 ? 15.641 -24.688 -29.469 1 61.06 195 PHE A C 1
ATOM 1574 O O . PHE A 1 195 ? 15.703 -23.859 -28.562 1 61.06 195 PHE A O 1
ATOM 1581 N N . SER A 1 196 ? 14.586 -24.734 -30.312 1 61.75 196 SER A N 1
ATOM 1582 C CA . SER A 1 196 ? 13.445 -23.828 -30.406 1 61.75 196 SER A CA 1
ATOM 1583 C C . SER A 1 196 ? 12.703 -23.734 -29.078 1 61.75 196 SER A C 1
ATOM 1585 O O . SER A 1 196 ? 12.336 -22.641 -28.641 1 61.75 196 SER A O 1
ATOM 1587 N N . GLN A 1 197 ? 12.469 -24.875 -28.359 1 61.16 197 GLN A N 1
ATOM 1588 C CA . GLN A 1 197 ? 11.68 -24.891 -27.125 1 61.16 197 GLN A CA 1
ATOM 1589 C C . GLN A 1 197 ? 12.422 -24.203 -25.984 1 61.16 197 GLN A C 1
ATOM 1591 O O . GLN A 1 197 ? 11.812 -23.469 -25.203 1 61.16 197 GLN A O 1
ATOM 1596 N N . THR A 1 198 ? 13.664 -24.531 -25.953 1 58.12 198 THR A N 1
ATOM 1597 C CA . THR A 1 198 ? 14.492 -23.906 -24.938 1 58.12 198 THR A CA 1
ATOM 1598 C C . THR A 1 198 ? 14.633 -22.406 -25.203 1 58.12 198 THR A C 1
ATOM 1600 O O . THR A 1 198 ? 14.602 -21.594 -24.266 1 58.12 198 THR A O 1
ATOM 1603 N N . THR A 1 199 ? 14.516 -22.125 -26.469 1 61.84 199 THR A N 1
ATOM 1604 C CA . THR A 1 199 ? 14.633 -20.719 -26.844 1 61.84 199 THR A CA 1
ATOM 1605 C C . THR A 1 199 ? 13.375 -19.953 -26.453 1 61.84 199 THR A C 1
ATOM 1607 O O . THR A 1 199 ? 13.453 -18.812 -26 1 61.84 199 THR A O 1
ATOM 1610 N N . SER A 1 200 ? 12.281 -20.688 -26.531 1 63.62 200 SER A N 1
ATOM 1611 C CA . SER A 1 200 ? 11.023 -20.016 -26.203 1 63.62 200 SER A CA 1
ATOM 1612 C C . SER A 1 200 ? 10.891 -19.797 -24.703 1 63.62 200 SER A C 1
ATOM 1614 O O . SER A 1 200 ? 10.461 -18.719 -24.266 1 63.62 200 SER A O 1
ATOM 1616 N N . ALA A 1 201 ? 11.273 -20.797 -23.984 1 60.97 201 ALA A N 1
ATOM 1617 C CA . ALA A 1 201 ? 11.211 -20.688 -22.531 1 60.97 201 ALA A CA 1
ATOM 1618 C C . ALA A 1 201 ? 12.18 -19.625 -22.016 1 60.97 201 ALA A C 1
ATOM 1620 O O . ALA A 1 201 ? 11.828 -18.828 -21.141 1 60.97 201 ALA A O 1
ATOM 1621 N N . VAL A 1 202 ? 13.266 -19.656 -22.609 1 59.06 202 VAL A N 1
ATOM 1622 C CA . VAL A 1 202 ? 14.289 -18.688 -22.25 1 59.06 202 VAL A CA 1
ATOM 1623 C C . VAL A 1 202 ? 13.828 -17.281 -22.609 1 59.06 202 VAL A C 1
ATOM 1625 O O . VAL A 1 202 ? 14.031 -16.328 -21.844 1 59.06 202 VAL A O 1
ATOM 1628 N N . THR A 1 203 ? 13.117 -17.172 -23.641 1 63.25 203 THR A N 1
ATOM 1629 C CA . THR A 1 203 ? 12.625 -15.875 -24.078 1 63.25 203 THR A CA 1
ATOM 1630 C C . THR A 1 203 ? 11.562 -15.344 -23.109 1 63.25 203 THR A C 1
ATOM 1632 O O . THR A 1 203 ? 11.531 -14.148 -22.812 1 63.25 203 THR A O 1
ATOM 1635 N N . LYS A 1 204 ? 10.844 -16.281 -22.625 1 64.88 204 LYS A N 1
ATOM 1636 C CA . LYS A 1 204 ? 9.805 -15.875 -21.672 1 64.88 204 LYS A CA 1
ATOM 1637 C C . LYS A 1 204 ? 10.422 -15.43 -20.359 1 64.88 204 LYS A C 1
ATOM 1639 O O . LYS A 1 204 ? 9.992 -14.438 -19.766 1 64.88 204 LYS A O 1
ATOM 1644 N N . ILE A 1 205 ? 11.391 -16.078 -20.016 1 56.19 205 ILE A N 1
ATOM 1645 C CA . ILE A 1 205 ? 12.062 -15.758 -18.75 1 56.19 205 ILE A CA 1
ATOM 1646 C C . ILE A 1 205 ? 12.805 -14.43 -18.891 1 56.19 205 ILE A C 1
ATOM 1648 O O . ILE A 1 205 ? 12.789 -13.602 -17.969 1 56.19 205 ILE A O 1
ATOM 1652 N N . ILE A 1 206 ? 13.375 -14.352 -20 1 58.84 206 ILE A N 1
ATOM 1653 C CA . ILE A 1 206 ? 14.078 -13.102 -20.281 1 58.84 206 ILE A CA 1
ATOM 1654 C C . ILE A 1 206 ? 13.086 -11.938 -20.25 1 58.84 206 ILE A C 1
ATOM 1656 O O . ILE A 1 206 ? 13.352 -10.906 -19.625 1 58.84 206 ILE A O 1
ATOM 1660 N N . ARG A 1 207 ? 12.016 -12.172 -20.828 1 62.97 207 ARG A N 1
ATOM 1661 C CA . ARG A 1 207 ? 11.047 -11.094 -20.938 1 62.97 207 ARG A CA 1
ATOM 1662 C C . ARG A 1 207 ? 10.516 -10.695 -19.562 1 62.97 207 ARG A C 1
ATOM 1664 O O . ARG A 1 207 ? 10.422 -9.508 -19.234 1 62.97 207 ARG A O 1
ATOM 1671 N N . PHE A 1 208 ? 10.359 -11.633 -18.859 1 60.94 208 PHE A N 1
ATOM 1672 C CA . PHE A 1 208 ? 9.82 -11.383 -17.531 1 60.94 208 PHE A CA 1
ATOM 1673 C C . PHE A 1 208 ? 10.859 -10.711 -16.641 1 60.94 208 PHE A C 1
ATOM 1675 O O . PHE A 1 208 ? 10.539 -9.773 -15.906 1 60.94 208 PHE A O 1
ATOM 1682 N N . THR A 1 209 ? 11.984 -11.258 -16.812 1 56.53 209 THR A N 1
ATOM 1683 C CA . THR A 1 209 ? 13.078 -10.703 -16.016 1 56.53 209 THR A CA 1
ATOM 1684 C C . THR A 1 209 ? 13.359 -9.258 -16.422 1 56.53 209 THR A C 1
ATOM 1686 O O . THR A 1 209 ? 13.594 -8.398 -15.57 1 56.53 209 THR A O 1
ATOM 1689 N N . VAL A 1 210 ? 13.367 -9.195 -17.625 1 60.81 210 VAL A N 1
ATOM 1690 C CA . VAL A 1 210 ? 13.602 -7.855 -18.156 1 60.81 210 VAL A CA 1
ATOM 1691 C C . VAL A 1 210 ? 12.492 -6.914 -17.703 1 60.81 210 VAL A C 1
ATOM 1693 O O . VAL A 1 210 ? 12.758 -5.781 -17.281 1 60.81 210 VAL A O 1
ATOM 1696 N N . GLU A 1 211 ? 11.422 -7.438 -17.688 1 65.75 211 GLU A N 1
ATOM 1697 C CA . GLU A 1 211 ? 10.297 -6.555 -17.375 1 65.75 211 GLU A CA 1
ATOM 1698 C C . GLU A 1 211 ? 10.297 -6.156 -15.898 1 65.75 211 GLU A C 1
ATOM 1700 O O . GLU A 1 211 ? 10.094 -4.988 -15.57 1 65.75 211 GLU A O 1
ATOM 1705 N N . THR A 1 212 ? 10.633 -7.094 -15.125 1 67 212 THR A N 1
ATOM 1706 C CA . THR A 1 212 ? 10.617 -6.785 -13.703 1 67 212 THR A CA 1
ATOM 1707 C C . THR A 1 212 ? 11.891 -6.051 -13.289 1 67 212 THR A C 1
ATOM 1709 O O . THR A 1 212 ? 11.844 -5.113 -12.5 1 67 212 THR A O 1
ATOM 1712 N N . GLY A 1 213 ? 12.945 -6.496 -13.844 1 73.69 213 GLY A N 1
ATOM 1713 C CA . GLY A 1 213 ? 14.211 -5.848 -13.555 1 73.69 213 GLY A CA 1
ATOM 1714 C C . GLY A 1 213 ? 14.297 -4.43 -14.086 1 73.69 213 GLY A C 1
ATOM 1715 O O . GLY A 1 213 ? 14.82 -3.537 -13.422 1 73.69 213 GLY A O 1
ATOM 1716 N N . LEU A 1 214 ? 13.742 -4.301 -15.211 1 79.25 214 LEU A N 1
ATOM 1717 C CA . LEU A 1 214 ? 13.773 -2.98 -15.828 1 79.25 214 LEU A CA 1
ATOM 1718 C C . LEU A 1 214 ? 12.914 -1.995 -15.047 1 79.25 214 LEU A C 1
ATOM 1720 O O . LEU A 1 214 ? 13.258 -0.816 -14.938 1 79.25 214 LEU A O 1
ATOM 1724 N N . LEU A 1 215 ? 11.844 -2.516 -14.5 1 83 215 LEU A N 1
ATOM 1725 C CA . LEU A 1 215 ? 10.969 -1.638 -13.734 1 83 215 LEU A CA 1
ATOM 1726 C C . LEU A 1 215 ? 11.672 -1.156 -12.461 1 83 215 LEU A C 1
ATOM 1728 O O . LEU A 1 215 ? 11.617 0.031 -12.133 1 83 215 LEU A O 1
ATOM 1732 N N . THR A 1 216 ? 12.352 -2.049 -11.789 1 87.62 216 THR A N 1
ATOM 1733 C CA . THR A 1 216 ? 13.047 -1.699 -10.555 1 87.62 216 THR A CA 1
ATOM 1734 C C . THR A 1 216 ? 14.227 -0.778 -10.844 1 87.62 216 THR A C 1
ATOM 1736 O O . THR A 1 216 ? 14.469 0.179 -10.109 1 87.62 216 THR A O 1
ATOM 1739 N N . SER A 1 217 ? 14.898 -1.079 -11.914 1 90.31 217 SER A N 1
ATOM 1740 C CA . SER A 1 217 ? 16.047 -0.262 -12.289 1 90.31 217 SER A CA 1
ATOM 1741 C C . SER A 1 217 ? 15.625 1.143 -12.695 1 90.31 217 SER A C 1
ATOM 1743 O O . SER A 1 217 ? 16.234 2.129 -12.289 1 90.31 217 SER A O 1
ATOM 1745 N N . ALA A 1 218 ? 14.625 1.214 -13.492 1 91.81 218 ALA A N 1
ATOM 1746 C CA . ALA A 1 218 ? 14.117 2.514 -13.922 1 91.81 218 ALA A CA 1
ATOM 1747 C C . ALA A 1 218 ? 13.633 3.336 -12.727 1 91.81 218 ALA A C 1
ATOM 1749 O O . ALA A 1 218 ? 13.914 4.535 -12.641 1 91.81 218 ALA A O 1
ATOM 1750 N N . ALA A 1 219 ? 12.914 2.691 -11.836 1 93.5 219 ALA A N 1
ATOM 1751 C CA . ALA A 1 219 ? 12.414 3.375 -10.648 1 93.5 219 ALA A CA 1
ATOM 1752 C C . ALA A 1 219 ? 13.562 3.883 -9.781 1 93.5 219 ALA A C 1
ATOM 1754 O O . ALA A 1 219 ? 13.508 5 -9.266 1 93.5 219 ALA A O 1
ATOM 1755 N N . ALA A 1 220 ? 14.547 3.131 -9.672 1 94.5 220 ALA A N 1
ATOM 1756 C CA . ALA A 1 220 ? 15.695 3.521 -8.859 1 94.5 220 ALA A CA 1
ATOM 1757 C C . ALA A 1 220 ? 16.438 4.691 -9.492 1 94.5 220 ALA A C 1
ATOM 1759 O O . ALA A 1 220 ? 16.891 5.605 -8.789 1 94.5 220 ALA A O 1
ATOM 1760 N N . VAL A 1 221 ? 16.609 4.625 -10.742 1 95 221 VAL A N 1
ATOM 1761 C CA . VAL A 1 221 ? 17.312 5.688 -11.445 1 95 221 VAL A CA 1
ATOM 1762 C C . VAL A 1 221 ? 16.516 6.988 -11.352 1 95 221 VAL A C 1
ATOM 1764 O O . VAL A 1 221 ? 17.078 8.055 -11.102 1 95 221 VAL A O 1
ATOM 1767 N N . ILE A 1 222 ? 15.219 6.941 -11.625 1 95.75 222 ILE A N 1
ATOM 1768 C CA . ILE A 1 222 ? 14.375 8.125 -11.539 1 95.75 222 ILE A CA 1
ATOM 1769 C C . ILE A 1 222 ? 14.414 8.68 -10.117 1 95.75 222 ILE A C 1
ATOM 1771 O O . ILE A 1 222 ? 14.469 9.898 -9.922 1 95.75 222 ILE A O 1
ATOM 1775 N N . GLU A 1 223 ? 14.414 7.766 -9.148 1 96.88 223 GLU A N 1
ATOM 1776 C CA . GLU A 1 223 ? 14.523 8.18 -7.754 1 96.88 223 GLU A CA 1
ATOM 1777 C C . GLU A 1 223 ? 15.812 8.961 -7.512 1 96.88 223 GLU A C 1
ATOM 1779 O O . GLU A 1 223 ? 15.805 10.008 -6.863 1 96.88 223 GLU A O 1
ATOM 1784 N N . LEU A 1 224 ? 16.844 8.5 -8.086 1 95.62 224 LEU A N 1
ATOM 1785 C CA . LEU A 1 224 ? 18.141 9.148 -7.934 1 95.62 224 LEU A CA 1
ATOM 1786 C C . LEU A 1 224 ? 18.141 10.516 -8.602 1 95.62 224 LEU A C 1
ATOM 1788 O O . LEU A 1 224 ? 18.641 11.492 -8.031 1 95.62 224 LEU A O 1
ATOM 1792 N N . ILE A 1 225 ? 17.625 10.555 -9.719 1 95.81 225 ILE A N 1
ATOM 1793 C CA . ILE A 1 225 ? 17.578 11.812 -10.461 1 95.81 225 ILE A CA 1
ATOM 1794 C C . ILE A 1 225 ? 16.766 12.836 -9.68 1 95.81 225 ILE A C 1
ATOM 1796 O O . ILE A 1 225 ? 17.156 14 -9.578 1 95.81 225 ILE A O 1
ATOM 1800 N N . LEU A 1 226 ? 15.648 12.438 -9.133 1 95.56 226 LEU A N 1
ATOM 1801 C CA . LEU A 1 226 ? 14.805 13.336 -8.359 1 95.56 226 LEU A CA 1
ATOM 1802 C C . LEU A 1 226 ? 15.508 13.781 -7.082 1 95.56 226 LEU A C 1
ATOM 1804 O O . LEU A 1 226 ? 15.375 14.938 -6.672 1 95.56 226 LEU A O 1
ATOM 1808 N N . TRP A 1 227 ? 16.266 12.898 -6.492 1 95.06 227 TRP A N 1
ATOM 1809 C CA . TRP A 1 227 ? 17.031 13.219 -5.285 1 95.06 227 TRP A CA 1
ATOM 1810 C C . TRP A 1 227 ? 18.094 14.266 -5.574 1 95.06 227 TRP A C 1
ATOM 1812 O O . TRP A 1 227 ? 18.25 15.234 -4.82 1 95.06 227 TRP A O 1
ATOM 1822 N N . ILE A 1 228 ? 18.719 14.195 -6.707 1 93.69 228 ILE A N 1
ATOM 1823 C CA . ILE A 1 228 ? 19.828 15.086 -7.039 1 93.69 228 ILE A CA 1
ATOM 1824 C C . ILE A 1 228 ? 19.281 16.391 -7.605 1 93.69 228 ILE A C 1
ATOM 1826 O O . ILE A 1 228 ? 19.797 17.469 -7.285 1 93.69 228 ILE A O 1
ATOM 1830 N N . SER A 1 229 ? 18.234 16.344 -8.383 1 93.56 229 SER A N 1
ATOM 1831 C CA . SER A 1 229 ? 17.734 17.516 -9.102 1 93.56 229 SER A CA 1
ATOM 1832 C C . SER A 1 229 ? 16.812 18.359 -8.234 1 93.56 229 SER A C 1
ATOM 1834 O O . SER A 1 229 ? 16.734 19.578 -8.398 1 93.56 229 SER A O 1
ATOM 1836 N N . LEU A 1 230 ? 16.016 17.719 -7.336 1 92.5 230 LEU A N 1
ATOM 1837 C CA . LEU A 1 230 ? 15.031 18.422 -6.512 1 92.5 230 LEU A CA 1
ATOM 1838 C C . LEU A 1 230 ? 15.203 18.062 -5.039 1 92.5 230 LEU A C 1
ATOM 1840 O O . LEU A 1 230 ? 14.266 17.594 -4.391 1 92.5 230 LEU A O 1
ATOM 1844 N N . PRO A 1 231 ? 16.391 18.453 -4.504 1 86.19 231 PRO A N 1
ATOM 1845 C CA . PRO A 1 231 ? 16.672 18.047 -3.129 1 86.19 231 PRO A CA 1
ATOM 1846 C C . PRO A 1 231 ? 15.828 18.781 -2.1 1 86.19 231 PRO A C 1
ATOM 1848 O O . PRO A 1 231 ? 15.664 18.312 -0.971 1 86.19 231 PRO A O 1
ATOM 1851 N N . ASP A 1 232 ? 15.203 19.875 -2.48 1 86.12 232 ASP A N 1
ATOM 1852 C CA . ASP A 1 232 ? 14.438 20.688 -1.543 1 86.12 232 ASP A CA 1
ATOM 1853 C C . ASP A 1 232 ? 13.016 20.156 -1.392 1 86.12 232 ASP A C 1
ATOM 1855 O O . ASP A 1 232 ? 12.281 20.562 -0.491 1 86.12 232 ASP A O 1
ATOM 1859 N N . TYR A 1 233 ? 12.734 19.219 -2.285 1 89.62 233 TYR A N 1
ATOM 1860 C CA . TYR A 1 233 ? 11.375 18.688 -2.279 1 89.62 233 TYR A CA 1
ATOM 1861 C C . TYR A 1 233 ? 11.391 17.188 -1.973 1 89.62 233 TYR A C 1
ATOM 1863 O O . TYR A 1 233 ? 12.422 16.531 -2.111 1 89.62 233 TYR A O 1
ATOM 1871 N N . ASN A 1 234 ? 10.336 16.703 -1.482 1 92.62 234 ASN A N 1
ATOM 1872 C CA . ASN A 1 234 ? 10.234 15.289 -1.098 1 92.62 234 ASN A CA 1
ATOM 1873 C C . ASN A 1 234 ? 9.625 14.445 -2.213 1 92.62 234 ASN A C 1
ATOM 1875 O O . ASN A 1 234 ? 8.945 13.453 -1.945 1 92.62 234 ASN A O 1
ATOM 1879 N N . ILE A 1 235 ? 9.938 14.797 -3.432 1 94.12 235 ILE A N 1
ATOM 1880 C CA . ILE A 1 235 ? 9.32 14.117 -4.566 1 94.12 235 ILE A CA 1
ATOM 1881 C C . ILE A 1 235 ? 9.938 12.727 -4.73 1 94.12 235 ILE A C 1
ATOM 1883 O O . ILE A 1 235 ? 9.25 11.781 -5.117 1 94.12 235 ILE A O 1
ATOM 1887 N N . TYR A 1 236 ? 11.211 12.586 -4.41 1 94.75 236 TYR A N 1
ATOM 1888 C CA . TYR A 1 236 ? 11.883 11.312 -4.602 1 94.75 236 TYR A CA 1
ATOM 1889 C C . TYR A 1 236 ? 11.328 10.258 -3.654 1 94.75 236 TYR A C 1
ATOM 1891 O O . TYR A 1 236 ? 11.453 9.055 -3.912 1 94.75 236 TYR A O 1
ATOM 1899 N N . PHE A 1 237 ? 10.672 10.625 -2.564 1 95.06 237 PHE A N 1
ATOM 1900 C CA . PHE A 1 237 ? 10.156 9.688 -1.57 1 95.06 237 PHE A CA 1
ATOM 1901 C C . PHE A 1 237 ? 9.008 8.867 -2.146 1 95.06 237 PHE A C 1
ATOM 1903 O O . PHE A 1 237 ? 8.68 7.797 -1.624 1 95.06 237 PHE A O 1
ATOM 1910 N N . ILE A 1 238 ? 8.414 9.344 -3.205 1 95.5 238 ILE A N 1
ATOM 1911 C CA . ILE A 1 238 ? 7.359 8.57 -3.852 1 95.5 238 ILE A CA 1
ATOM 1912 C C . ILE A 1 238 ? 7.91 7.219 -4.301 1 95.5 238 ILE A C 1
ATOM 1914 O O . ILE A 1 238 ? 7.309 6.176 -4.027 1 95.5 238 ILE A O 1
ATOM 1918 N N . LEU A 1 239 ? 9.031 7.293 -4.859 1 95.56 239 LEU A N 1
ATOM 1919 C CA . LEU A 1 239 ? 9.625 6.066 -5.383 1 95.56 239 LEU A CA 1
ATOM 1920 C C . LEU A 1 239 ? 10.383 5.32 -4.293 1 95.56 239 LEU A C 1
ATOM 1922 O O . LEU A 1 239 ? 10.422 4.09 -4.289 1 95.56 239 LEU A O 1
ATOM 1926 N N . TYR A 1 240 ? 10.922 6.074 -3.336 1 96.06 240 TYR A N 1
ATOM 1927 C CA . TYR A 1 240 ? 11.648 5.453 -2.232 1 96.06 240 TYR A CA 1
ATOM 1928 C C . TYR A 1 240 ? 10.75 4.508 -1.447 1 96.06 240 TYR A C 1
ATOM 1930 O O . TYR A 1 240 ? 11.164 3.406 -1.082 1 96.06 240 TYR A O 1
ATOM 1938 N N . LEU A 1 241 ? 9.539 4.898 -1.273 1 96.06 241 LEU A N 1
ATOM 1939 C CA . L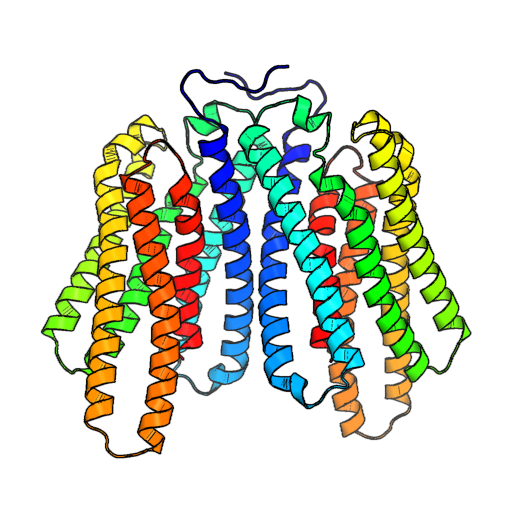EU A 1 241 ? 8.609 4.148 -0.432 1 96.06 241 LEU A CA 1
ATOM 1940 C C . LEU A 1 241 ? 8.023 2.967 -1.193 1 96.06 241 LEU A C 1
ATOM 1942 O O . LEU A 1 241 ? 7.457 2.053 -0.588 1 96.06 241 LEU A O 1
ATOM 1946 N N . VAL A 1 242 ? 8.164 2.963 -2.488 1 94.56 242 VAL A N 1
ATOM 1947 C CA . VAL A 1 242 ? 7.555 1.892 -3.27 1 94.56 242 VAL A CA 1
ATOM 1948 C C . VAL A 1 242 ? 8.633 0.918 -3.742 1 94.56 242 VAL A C 1
ATOM 1950 O O . VAL A 1 242 ? 8.344 -0.243 -4.039 1 94.56 242 VAL A O 1
ATOM 1953 N N . LEU A 1 243 ? 9.844 1.285 -3.756 1 93.69 243 LEU A N 1
ATOM 1954 C CA . LEU A 1 243 ? 10.93 0.538 -4.383 1 93.69 243 LEU A CA 1
ATOM 1955 C C . LEU A 1 243 ? 11.164 -0.784 -3.662 1 93.69 243 LEU A C 1
ATOM 1957 O O . LEU A 1 243 ? 11.445 -1.803 -4.297 1 93.69 243 LEU A O 1
ATOM 1961 N N . GLY A 1 244 ? 11.117 -0.802 -2.373 1 92.25 244 GLY A N 1
ATOM 1962 C CA . GLY A 1 244 ? 11.305 -2.031 -1.618 1 92.25 244 GLY A CA 1
ATOM 1963 C C . GLY A 1 244 ? 10.359 -3.137 -2.033 1 92.25 244 GLY A C 1
ATOM 1964 O O . GLY A 1 244 ? 10.766 -4.293 -2.168 1 92.25 244 GLY A O 1
ATOM 1965 N N . LYS A 1 245 ? 9.156 -2.824 -2.273 1 92.88 245 LYS A N 1
ATOM 1966 C CA . LYS A 1 245 ? 8.148 -3.803 -2.67 1 92.88 245 LYS A CA 1
ATOM 1967 C C . LYS A 1 245 ? 8.414 -4.332 -4.078 1 92.88 245 LYS A C 1
ATOM 1969 O O . LYS A 1 245 ? 8.18 -5.508 -4.363 1 92.88 245 LYS A O 1
ATOM 1974 N N . LEU A 1 246 ? 8.891 -3.43 -4.879 1 89.75 246 LEU A N 1
ATOM 1975 C CA . LEU A 1 246 ? 9.266 -3.852 -6.223 1 89.75 246 LEU A CA 1
ATOM 1976 C C . LEU A 1 246 ? 10.422 -4.848 -6.18 1 89.75 246 LEU A C 1
ATOM 1978 O O . LEU A 1 246 ? 10.43 -5.828 -6.926 1 89.75 246 LEU A O 1
ATOM 1982 N N . PHE A 1 247 ? 11.297 -4.645 -5.281 1 90.06 247 PHE A N 1
ATOM 1983 C CA . PHE A 1 247 ? 12.453 -5.523 -5.129 1 90.06 247 PHE A CA 1
ATOM 1984 C C . PHE A 1 247 ? 12.016 -6.922 -4.707 1 90.06 247 PHE A C 1
ATOM 1986 O O . PHE A 1 247 ? 12.484 -7.918 -5.266 1 90.06 247 PHE A O 1
ATOM 1993 N N . VAL A 1 248 ? 11.125 -6.977 -3.828 1 88.69 248 VAL A N 1
ATOM 1994 C CA . VAL A 1 248 ? 10.75 -8.266 -3.254 1 88.69 248 VAL A CA 1
ATOM 1995 C C . VAL A 1 248 ? 9.844 -9.016 -4.23 1 88.69 248 VAL A C 1
ATOM 1997 O O . VAL A 1 248 ? 9.898 -10.25 -4.309 1 88.69 248 VAL A O 1
ATOM 2000 N N . THR A 1 249 ? 9.078 -8.305 -4.996 1 84.06 249 THR A N 1
ATOM 2001 C CA . THR A 1 249 ? 8.148 -8.922 -5.926 1 84.06 249 THR A CA 1
ATOM 2002 C C . THR A 1 249 ? 8.891 -9.57 -7.09 1 84.06 249 THR A C 1
ATOM 2004 O O . THR A 1 249 ? 8.484 -10.625 -7.578 1 84.06 249 THR A O 1
ATOM 2007 N N . ALA A 1 250 ? 9.938 -9.062 -7.441 1 76.75 250 ALA A N 1
ATOM 2008 C CA . ALA A 1 250 ? 10.656 -9.508 -8.633 1 76.75 250 ALA A CA 1
ATOM 2009 C C . ALA A 1 250 ? 11.188 -10.922 -8.461 1 76.75 250 ALA A C 1
ATOM 2011 O O . ALA A 1 250 ? 10.93 -11.797 -9.289 1 76.75 250 ALA A O 1
ATOM 2012 N N . PRO A 1 251 ? 11.852 -11.25 -7.414 1 74.12 251 PRO A N 1
ATOM 2013 C CA . PRO A 1 251 ? 12.328 -12.625 -7.25 1 74.12 251 PRO A CA 1
ATOM 2014 C C . PRO A 1 251 ? 11.195 -13.625 -7.051 1 74.12 251 PRO A C 1
ATOM 2016 O O . PRO A 1 251 ? 11.312 -14.781 -7.461 1 74.12 251 PRO A O 1
ATOM 2019 N N . VAL A 1 252 ? 10.133 -13.234 -6.418 1 72.25 252 VAL A N 1
ATOM 2020 C CA . VAL A 1 252 ? 9.016 -14.141 -6.16 1 72.25 252 VAL A CA 1
ATOM 2021 C C . VAL A 1 252 ? 8.367 -14.547 -7.48 1 72.25 252 VAL A C 1
ATOM 2023 O O . VAL A 1 252 ? 8.016 -15.719 -7.668 1 72.25 252 VAL A O 1
ATOM 2026 N N . VAL A 1 253 ? 8.383 -13.648 -8.375 1 66 253 VAL A N 1
ATOM 2027 C CA . VAL A 1 253 ? 7.824 -13.93 -9.695 1 66 253 VAL A CA 1
ATOM 2028 C C . VAL A 1 253 ? 8.797 -14.797 -10.492 1 66 253 VAL A C 1
ATOM 2030 O O . VAL A 1 253 ? 8.383 -15.656 -11.273 1 66 253 VAL A O 1
ATOM 2033 N N . TYR A 1 254 ? 10.031 -14.586 -10.172 1 65.75 254 TYR A N 1
ATOM 2034 C CA . TYR A 1 254 ? 11.094 -15.289 -10.883 1 65.75 254 TYR A CA 1
ATOM 2035 C C . TYR A 1 254 ? 11.141 -16.766 -10.484 1 65.75 254 TYR A C 1
ATOM 2037 O O . TYR A 1 254 ? 11.414 -17.625 -11.312 1 65.75 254 TYR A O 1
ATOM 2045 N N . LEU A 1 255 ? 10.844 -17.047 -9.305 1 65.62 255 LEU A N 1
ATOM 2046 C CA . LEU A 1 255 ? 10.859 -18.422 -8.836 1 65.62 255 LEU A CA 1
ATOM 2047 C C . LEU A 1 255 ? 9.648 -19.188 -9.344 1 65.62 255 LEU A C 1
ATOM 2049 O O . LEU A 1 255 ? 9.734 -20.391 -9.625 1 65.62 255 LEU A O 1
ATOM 2053 N N . MET B 1 1 ? 6.328 27.016 15.992 1 45.84 1 MET B N 1
ATOM 2054 C CA . MET B 1 1 ? 4.918 27.344 15.789 1 45.84 1 MET B CA 1
ATOM 2055 C C . MET B 1 1 ? 4.027 26.172 16.172 1 45.84 1 MET B C 1
ATOM 2057 O O . MET B 1 1 ? 4.391 25.016 15.961 1 45.84 1 MET B O 1
ATOM 2061 N N . ALA B 1 2 ? 3.062 26.344 17.062 1 51.94 2 ALA B N 1
ATOM 2062 C CA . ALA B 1 2 ? 2.195 25.391 17.766 1 51.94 2 ALA B CA 1
ATOM 2063 C C . ALA B 1 2 ? 1.354 24.594 16.766 1 51.94 2 ALA B C 1
ATOM 2065 O O . ALA B 1 2 ? 1.057 25.062 15.672 1 51.94 2 ALA B O 1
ATOM 2066 N N . PRO B 1 3 ? 1.23 23.312 16.953 1 60.38 3 PRO B N 1
ATOM 2067 C CA . PRO B 1 3 ? 0.243 22.547 16.188 1 60.38 3 PRO B CA 1
ATOM 2068 C C . PRO B 1 3 ? -1.092 23.281 16.062 1 60.38 3 PRO B C 1
ATOM 2070 O O . PRO B 1 3 ? -1.438 24.094 16.906 1 60.38 3 PRO B O 1
ATOM 2073 N N . VAL B 1 4 ? -1.603 23.312 14.844 1 62.41 4 VAL B N 1
ATOM 2074 C CA . VAL B 1 4 ? -2.918 23.906 14.648 1 62.41 4 VAL B CA 1
ATOM 2075 C C . VAL B 1 4 ? -3.906 23.328 15.656 1 62.41 4 VAL B C 1
ATOM 2077 O O . VAL B 1 4 ? -4.094 22.109 15.719 1 62.41 4 VAL B O 1
ATOM 2080 N N . GLU B 1 5 ? -4.105 23.984 16.781 1 66.19 5 GLU B N 1
ATOM 2081 C CA . GLU B 1 5 ? -5.109 23.578 17.766 1 66.19 5 GLU B CA 1
ATOM 2082 C C . GLU B 1 5 ? -6.418 24.328 17.578 1 66.19 5 GLU B C 1
ATOM 2084 O O . GLU B 1 5 ? -6.434 25.562 17.562 1 66.19 5 GLU B O 1
ATOM 2089 N N . ILE B 1 6 ? -7.309 23.609 17 1 67.94 6 ILE B N 1
ATOM 2090 C CA . ILE B 1 6 ? -8.656 24.172 16.969 1 67.94 6 ILE B CA 1
ATOM 2091 C C . ILE B 1 6 ? -9.414 23.781 18.234 1 67.94 6 ILE B C 1
ATOM 2093 O O . ILE B 1 6 ? -9.609 22.594 18.5 1 67.94 6 ILE B O 1
ATOM 2097 N N . PRO B 1 7 ? -9.711 24.672 19.031 1 69.69 7 PRO B N 1
ATOM 2098 C CA . PRO B 1 7 ? -10.398 24.312 20.266 1 69.69 7 PRO B CA 1
ATOM 2099 C C . PRO B 1 7 ? -11.617 23.422 20.031 1 69.69 7 PRO B C 1
ATOM 2101 O O . PRO B 1 7 ? -12.453 23.719 19.188 1 69.69 7 PRO B O 1
ATOM 2104 N N . GLY B 1 8 ? -11.609 22.234 20.703 1 70.5 8 GLY B N 1
ATOM 2105 C CA . GLY B 1 8 ? -12.758 21.344 20.656 1 70.5 8 GLY B CA 1
ATOM 2106 C C . GLY B 1 8 ? -12.688 20.328 19.516 1 70.5 8 GLY B C 1
ATOM 2107 O O . GLY B 1 8 ? -13.547 19.453 19.422 1 70.5 8 GLY B O 1
ATOM 2108 N N . VAL B 1 9 ? -11.719 20.625 18.656 1 78.38 9 VAL B N 1
ATOM 2109 C CA . VAL B 1 9 ? -11.656 19.719 17.5 1 78.38 9 VAL B CA 1
ATOM 2110 C C . VAL B 1 9 ? -10.398 18.859 17.594 1 78.38 9 VAL B C 1
ATOM 2112 O O . VAL B 1 9 ? -9.305 19.359 17.844 1 78.38 9 VAL B O 1
ATOM 2115 N N . ASN B 1 10 ? -10.664 17.578 17.641 1 87.12 10 ASN B N 1
ATOM 2116 C CA . ASN B 1 10 ? -9.555 16.625 17.578 1 87.12 10 ASN B CA 1
ATOM 2117 C C . ASN B 1 10 ? -9.055 16.438 16.156 1 87.12 10 ASN B C 1
ATOM 2119 O O . ASN B 1 10 ? -9.531 15.539 15.445 1 87.12 10 ASN B O 1
ATOM 2123 N N . VAL B 1 11 ? -8.078 17.188 15.797 1 86.88 11 VAL B N 1
ATOM 2124 C CA . VAL B 1 11 ? -7.57 17.219 14.43 1 86.88 11 VAL B CA 1
ATOM 2125 C C . VAL B 1 11 ? -6.961 15.867 14.07 1 86.88 11 VAL B C 1
ATOM 2127 O O . VAL B 1 11 ? -7.102 15.398 12.945 1 86.88 11 VAL B O 1
ATOM 2130 N N . SER B 1 12 ? -6.367 15.234 15.047 1 89.38 12 SER B N 1
ATOM 2131 C CA . SER B 1 12 ? -5.715 13.945 14.82 1 89.38 12 SER B CA 1
ATOM 2132 C C . SER B 1 12 ? -6.723 12.883 14.391 1 89.38 12 SER B C 1
ATOM 2134 O O . SER B 1 12 ? -6.434 12.062 13.516 1 89.38 12 SER B O 1
ATOM 2136 N N . LEU B 1 13 ? -7.887 12.961 14.914 1 92.06 13 LEU B N 1
ATOM 2137 C CA . LEU B 1 13 ? -8.891 11.945 14.609 1 92.06 13 LEU B CA 1
ATOM 2138 C C . LEU B 1 13 ? -9.719 12.344 13.398 1 92.06 13 LEU B C 1
ATOM 2140 O O . LEU B 1 13 ? -10.5 11.547 12.875 1 92.06 13 LEU B O 1
ATOM 2144 N N . LEU B 1 14 ? -9.5 13.555 12.914 1 90.25 14 LEU B N 1
ATOM 2145 C CA . LEU B 1 14 ? -10.164 13.984 11.688 1 90.25 14 LEU B CA 1
ATOM 2146 C C . LEU B 1 14 ? -9.305 13.688 10.469 1 90.25 14 LEU B C 1
ATOM 2148 O O . LEU B 1 14 ? -9.82 13.336 9.406 1 90.25 14 LEU B O 1
ATOM 2152 N N . THR B 1 15 ? -8.031 13.805 10.648 1 91.88 15 THR B N 1
ATOM 2153 C CA . THR B 1 15 ? -7.164 13.68 9.484 1 91.88 15 THR B CA 1
ATOM 2154 C C . THR B 1 15 ? -6.438 12.336 9.492 1 91.88 15 THR B C 1
ATOM 2156 O O . THR B 1 15 ? -6.199 11.742 8.43 1 91.88 15 THR B O 1
ATOM 2159 N N . GLY B 1 16 ? -6.16 11.789 10.602 1 93.19 16 GLY B N 1
ATOM 2160 C CA . GLY B 1 16 ? -5.402 10.555 10.742 1 93.19 16 GLY B CA 1
ATOM 2161 C C . GLY B 1 16 ? -6.105 9.352 10.148 1 93.19 16 GLY B C 1
ATOM 2162 O O . GLY B 1 16 ? -5.531 8.641 9.312 1 93.19 16 GLY B O 1
ATOM 2163 N N . PRO B 1 17 ? -7.293 9.141 10.484 1 95.12 17 PRO B N 1
ATOM 2164 C CA . PRO B 1 17 ? -8.008 7.977 9.945 1 95.12 17 PRO B CA 1
ATOM 2165 C C . PRO B 1 17 ? -8.125 8.008 8.422 1 95.12 17 PRO B C 1
ATOM 2167 O O . PRO B 1 17 ? -8.125 6.949 7.785 1 95.12 17 PRO B O 1
ATOM 2170 N N . LEU B 1 18 ? -8.156 9.141 7.855 1 95.5 18 LEU B N 1
ATOM 2171 C CA . LEU B 1 18 ? -8.281 9.258 6.406 1 95.5 18 LEU B CA 1
ATOM 2172 C C . LEU B 1 18 ? -7.027 8.719 5.715 1 95.5 18 LEU B C 1
ATOM 2174 O O . LEU B 1 18 ? -7.121 8.016 4.707 1 95.5 18 LEU B O 1
ATOM 2178 N N . VAL B 1 19 ? -5.902 9.016 6.27 1 95.88 19 VAL B N 1
ATOM 2179 C CA . VAL B 1 19 ? -4.664 8.562 5.641 1 95.88 19 VAL B CA 1
ATOM 2180 C C . VAL B 1 19 ? -4.578 7.039 5.703 1 95.88 19 VAL B C 1
ATOM 2182 O O . VAL B 1 19 ? -4.145 6.395 4.746 1 95.88 19 VAL B O 1
ATOM 2185 N N . LEU B 1 20 ? -5.027 6.477 6.797 1 96.12 20 LEU B N 1
ATOM 2186 C CA . LEU B 1 20 ? -5.062 5.023 6.898 1 96.12 20 LEU B CA 1
ATOM 2187 C C . LEU B 1 20 ? -6.023 4.43 5.879 1 96.12 20 LEU B C 1
ATOM 2189 O O . LEU B 1 20 ? -5.723 3.404 5.258 1 96.12 20 LEU B O 1
ATOM 2193 N N . GLY B 1 21 ? -7.125 5.055 5.734 1 97.06 21 GLY B N 1
ATOM 2194 C CA . GLY B 1 21 ? -8.078 4.602 4.738 1 97.06 21 GLY B CA 1
ATOM 2195 C C . GLY B 1 21 ? -7.527 4.625 3.326 1 97.06 21 GLY B C 1
ATOM 2196 O O . GLY B 1 21 ? -7.719 3.676 2.562 1 97.06 21 GLY B O 1
ATOM 2197 N N . TYR B 1 22 ? -6.84 5.715 3 1 97.19 22 TYR B N 1
ATOM 2198 C CA . TYR B 1 22 ? -6.238 5.82 1.674 1 97.19 22 TYR B CA 1
ATOM 2199 C C . TYR B 1 22 ? -5.188 4.738 1.464 1 97.19 22 TYR B C 1
ATOM 2201 O O . TYR B 1 22 ? -5.156 4.09 0.415 1 97.19 22 TYR B O 1
ATOM 2209 N N . MET B 1 23 ? -4.383 4.516 2.471 1 97.19 23 MET B N 1
ATOM 2210 C CA . MET B 1 23 ? -3.293 3.547 2.371 1 97.19 23 MET B CA 1
ATOM 2211 C C . MET B 1 23 ? -3.836 2.127 2.252 1 97.19 23 MET B C 1
ATOM 2213 O O . MET B 1 23 ? -3.457 1.389 1.34 1 97.19 23 MET B O 1
ATOM 2217 N N . TRP B 1 24 ? -4.715 1.794 3.039 1 96.31 24 TRP B N 1
ATOM 2218 C CA . TRP B 1 24 ? -5.262 0.44 3.021 1 96.31 24 TRP B CA 1
ATOM 2219 C C . TRP B 1 24 ? -6.172 0.235 1.815 1 96.31 24 TRP B C 1
ATOM 2221 O O . TRP B 1 24 ? -6.293 -0.881 1.307 1 96.31 24 TRP B O 1
ATOM 2231 N N . GLY B 1 25 ? -6.812 1.341 1.402 1 97 25 GLY B N 1
ATOM 2232 C CA . GLY B 1 25 ? -7.547 1.271 0.15 1 97 25 GLY B CA 1
ATOM 2233 C C . GLY B 1 25 ? -6.676 0.904 -1.035 1 97 25 GLY B C 1
ATOM 2234 O O . GLY B 1 25 ? -7.062 0.08 -1.866 1 97 25 GLY B O 1
ATOM 2235 N N . TYR B 1 26 ? -5.555 1.429 -1.073 1 97 26 TYR B N 1
ATOM 2236 C CA . TYR B 1 26 ? -4.633 1.131 -2.164 1 97 26 TYR B CA 1
ATOM 2237 C C . TYR B 1 26 ? -4.082 -0.284 -2.039 1 97 26 TYR B C 1
ATOM 2239 O O . TYR B 1 26 ? -3.818 -0.946 -3.047 1 97 26 TYR B O 1
ATOM 2247 N N . ALA B 1 27 ? -3.861 -0.77 -0.801 1 95.94 27 ALA B N 1
ATOM 2248 C CA . ALA B 1 27 ? -3.451 -2.16 -0.623 1 95.94 27 ALA B CA 1
ATOM 2249 C C . ALA B 1 27 ? -4.457 -3.115 -1.26 1 95.94 27 ALA B C 1
ATOM 2251 O O . ALA B 1 27 ? -4.074 -4.02 -2.006 1 95.94 27 ALA B O 1
ATOM 2252 N N . LEU B 1 28 ? -5.672 -2.84 -0.985 1 95 28 LEU B N 1
ATOM 2253 C CA . LEU B 1 28 ? -6.719 -3.707 -1.519 1 95 28 LEU B CA 1
ATOM 2254 C C . LEU B 1 28 ? -6.871 -3.512 -3.023 1 95 28 LEU B C 1
ATOM 2256 O O . LEU B 1 28 ? -7.207 -4.453 -3.744 1 95 28 LEU B O 1
ATOM 2260 N N . PHE B 1 29 ? -6.586 -2.273 -3.469 1 95.56 29 PHE B N 1
ATOM 2261 C CA . PHE B 1 29 ? -6.605 -2.045 -4.906 1 95.56 29 PHE B CA 1
ATOM 2262 C C . PHE B 1 29 ? -5.5 -2.834 -5.598 1 95.56 29 PHE B C 1
ATOM 2264 O O . PHE B 1 29 ? -5.68 -3.314 -6.719 1 95.56 29 PHE B O 1
ATOM 2271 N N . GLY B 1 30 ? -4.387 -2.934 -4.949 1 93.06 30 GLY B N 1
ATOM 2272 C CA . GLY B 1 30 ? -3.334 -3.797 -5.465 1 93.06 30 GLY B CA 1
ATOM 2273 C C . GLY B 1 30 ? -3.752 -5.25 -5.566 1 93.06 30 GLY B C 1
ATOM 2274 O O . GLY B 1 30 ? -3.531 -5.898 -6.594 1 93.06 30 GLY B O 1
ATOM 2275 N N . VAL B 1 31 ? -4.363 -5.715 -4.57 1 90.25 31 VAL B N 1
ATOM 2276 C CA . VAL B 1 31 ? -4.867 -7.086 -4.555 1 90.25 31 VAL B CA 1
ATOM 2277 C C . VAL B 1 31 ? -5.879 -7.273 -5.684 1 90.25 31 VAL B C 1
ATOM 2279 O O . VAL B 1 31 ? -5.82 -8.266 -6.418 1 90.25 31 VAL B O 1
ATOM 2282 N N . LEU B 1 32 ? -6.727 -6.316 -5.809 1 91.81 32 LEU B N 1
ATOM 2283 C CA . LEU B 1 32 ? -7.77 -6.367 -6.824 1 91.81 32 LEU B CA 1
ATOM 2284 C C . LEU B 1 32 ? -7.168 -6.383 -8.227 1 91.81 32 LEU B C 1
ATOM 2286 O O . LEU B 1 32 ? -7.645 -7.102 -9.109 1 91.81 32 LEU B O 1
ATOM 2290 N N . SER B 1 33 ? -6.148 -5.656 -8.398 1 91.62 33 SER B N 1
ATOM 2291 C CA . SER B 1 33 ? -5.504 -5.586 -9.703 1 91.62 33 SER B CA 1
ATOM 2292 C C . SER B 1 33 ? -4.902 -6.934 -10.094 1 91.62 33 SER B C 1
ATOM 2294 O O . SER B 1 33 ? -5.02 -7.359 -11.25 1 91.62 33 SER B O 1
ATOM 2296 N N . VAL B 1 34 ? -4.324 -7.578 -9.133 1 86.44 34 VAL B N 1
ATOM 2297 C CA . VAL B 1 34 ? -3.758 -8.898 -9.414 1 86.44 34 VAL B CA 1
ATOM 2298 C C . VAL B 1 34 ? -4.879 -9.898 -9.68 1 86.44 34 VAL B C 1
ATOM 2300 O O . VAL B 1 34 ? -4.77 -10.734 -10.578 1 86.44 34 VAL B O 1
ATOM 2303 N N . GLN B 1 35 ? -5.895 -9.742 -8.945 1 84.5 35 GLN B N 1
ATOM 2304 C CA . GLN B 1 35 ? -7.031 -10.633 -9.141 1 84.5 35 GLN B CA 1
ATOM 2305 C C . GLN B 1 35 ? -7.648 -10.453 -10.523 1 84.5 35 GLN B C 1
ATOM 2307 O O . GLN B 1 35 ? -8.078 -11.422 -11.156 1 84.5 35 GLN B O 1
ATOM 2312 N N . MET B 1 36 ? -7.711 -9.25 -10.945 1 86.81 36 MET B N 1
ATOM 2313 C CA . MET B 1 36 ? -8.25 -8.969 -12.273 1 86.81 36 MET B CA 1
ATOM 2314 C C . MET B 1 36 ? -7.355 -9.539 -13.367 1 86.81 36 MET B C 1
ATOM 2316 O O . MET B 1 36 ? -7.844 -10.023 -14.383 1 86.81 36 MET B O 1
ATOM 2320 N N . TYR B 1 37 ? -6.125 -9.523 -13.078 1 84.94 37 TYR B N 1
ATOM 2321 C CA . TYR B 1 37 ? -5.18 -10.109 -14.023 1 84.94 37 TYR B CA 1
ATOM 2322 C C . TYR B 1 37 ? -5.34 -11.625 -14.086 1 84.94 37 TYR B C 1
ATOM 2324 O O . TYR B 1 37 ? -5.34 -12.203 -15.172 1 84.94 37 TYR B O 1
ATOM 2332 N N . LEU B 1 38 ? -5.426 -12.203 -12.984 1 79.38 38 LEU B N 1
ATOM 2333 C CA . LEU B 1 38 ? -5.617 -13.648 -12.93 1 79.38 38 LEU B CA 1
ATOM 2334 C C . LEU B 1 38 ? -6.938 -14.047 -13.578 1 79.38 38 LEU B C 1
ATOM 2336 O O . LEU B 1 38 ? -7.016 -15.07 -14.266 1 79.38 38 LEU B O 1
ATOM 2340 N N . TYR B 1 39 ? -7.922 -13.219 -13.32 1 80.19 39 TYR B N 1
ATOM 2341 C CA . TYR B 1 39 ? -9.211 -13.453 -13.953 1 80.19 39 TYR B CA 1
ATOM 2342 C C . TYR B 1 39 ? -9.094 -13.391 -15.469 1 80.19 39 TYR B C 1
ATOM 2344 O O . TYR B 1 39 ? -9.672 -14.219 -16.172 1 80.19 39 TYR B O 1
ATOM 2352 N N . TYR B 1 40 ? -8.375 -12.477 -15.945 1 81.31 40 TYR B N 1
ATOM 2353 C CA . TYR B 1 40 ? -8.18 -12.305 -17.391 1 81.31 40 TYR B CA 1
ATOM 2354 C C . TYR B 1 40 ? -7.43 -13.492 -17.984 1 81.31 40 TYR B C 1
ATOM 2356 O O . TYR B 1 40 ? -7.789 -13.977 -19.062 1 81.31 40 TYR B O 1
ATOM 2364 N N . VAL B 1 41 ? -6.539 -14.094 -17.297 1 77.69 41 VAL B N 1
ATOM 2365 C CA . VAL B 1 41 ? -5.695 -15.164 -17.812 1 77.69 41 VAL B CA 1
ATOM 2366 C C . VAL B 1 41 ? -6.457 -16.484 -17.766 1 77.69 41 VAL B C 1
ATOM 2368 O O . VAL B 1 41 ? -6.41 -17.281 -18.703 1 77.69 41 VAL B O 1
ATOM 2371 N N . TYR B 1 42 ? -7.137 -16.672 -16.766 1 73.44 42 TYR B N 1
ATOM 2372 C CA . TYR B 1 42 ? -7.707 -18 -16.547 1 73.44 42 TYR B CA 1
ATOM 2373 C C . TYR B 1 42 ? -9.133 -18.078 -17.094 1 73.44 42 TYR B C 1
ATOM 2375 O O . TYR B 1 42 ? -9.586 -19.141 -17.516 1 73.44 42 TYR B O 1
ATOM 2383 N N . PHE B 1 43 ? -9.836 -17.016 -17.125 1 70.31 43 PHE B N 1
ATOM 2384 C CA . PHE B 1 43 ? -11.266 -17.141 -17.375 1 70.31 43 PHE B CA 1
ATOM 2385 C C . PHE B 1 43 ? -11.672 -16.359 -18.625 1 70.31 43 PHE B C 1
ATOM 2387 O O . PHE B 1 43 ? -12.82 -16.438 -19.062 1 70.31 43 PHE B O 1
ATOM 2394 N N . ASN B 1 44 ? -10.836 -15.641 -19.156 1 65.38 44 ASN B N 1
ATOM 2395 C CA . ASN B 1 44 ? -11.188 -14.805 -20.312 1 65.38 44 ASN B CA 1
ATOM 2396 C C . ASN B 1 44 ? -11.766 -15.633 -21.453 1 65.38 44 ASN B C 1
ATOM 2398 O O . ASN B 1 44 ? -12.734 -15.219 -22.094 1 65.38 44 ASN B O 1
ATOM 2402 N N . SER B 1 45 ? -11.352 -16.766 -21.578 1 66.75 45 SER B N 1
ATOM 2403 C CA . SER B 1 45 ? -11.812 -17.562 -22.719 1 66.75 45 SER B CA 1
ATOM 2404 C C . SER B 1 45 ? -12.977 -18.469 -22.312 1 66.75 45 SER B C 1
ATOM 2406 O O . SER B 1 45 ? -13.711 -18.953 -23.172 1 66.75 45 SER B O 1
ATOM 2408 N N . LYS B 1 46 ? -13.281 -18.516 -21.047 1 73.94 46 LYS B N 1
ATOM 2409 C CA . LYS B 1 46 ? -14.25 -19.516 -20.594 1 73.94 46 LYS B CA 1
ATOM 2410 C C . LYS B 1 46 ? -15.562 -18.859 -20.203 1 73.94 46 LYS B C 1
ATOM 2412 O O . LYS B 1 46 ? -16.641 -19.453 -20.344 1 73.94 46 LYS B O 1
ATOM 2417 N N . ASP B 1 47 ? -15.516 -17.625 -19.859 1 75.56 47 ASP B N 1
ATOM 2418 C CA . ASP B 1 47 ? -16.719 -16.969 -19.344 1 75.56 47 ASP B CA 1
ATOM 2419 C C . ASP B 1 47 ? -17.5 -16.297 -20.453 1 75.56 47 ASP B C 1
ATOM 2421 O O . ASP B 1 47 ? -16.922 -15.914 -21.484 1 75.56 47 ASP B O 1
ATOM 2425 N N . ASP B 1 48 ? -18.781 -16.219 -20.234 1 82 48 ASP B N 1
ATOM 2426 C CA . ASP B 1 48 ? -19.672 -15.484 -21.141 1 82 48 ASP B CA 1
ATOM 2427 C C . ASP B 1 48 ? -19.281 -14.016 -21.203 1 82 48 ASP B C 1
ATOM 2429 O O . ASP B 1 48 ? -18.75 -13.453 -20.25 1 82 48 ASP B O 1
ATOM 2433 N N . TRP B 1 49 ? -19.484 -13.352 -22.359 1 82.75 49 TRP B N 1
ATOM 2434 C CA . TRP B 1 49 ? -19.078 -11.961 -22.578 1 82.75 49 TRP B CA 1
ATOM 2435 C C . TRP B 1 49 ? -19.812 -11.023 -21.625 1 82.75 49 TRP B C 1
ATOM 2437 O O . TRP B 1 49 ? -19.266 -9.992 -21.219 1 82.75 49 TRP B O 1
ATOM 2447 N N . LYS B 1 50 ? -21 -11.32 -21.234 1 84 50 LYS B N 1
ATOM 2448 C CA . LYS B 1 50 ? -21.766 -10.484 -20.312 1 84 50 LYS B CA 1
ATOM 2449 C C . LYS B 1 50 ? -21.125 -10.438 -18.938 1 84 50 LYS B C 1
ATOM 2451 O O . LYS B 1 50 ? -21.047 -9.375 -18.312 1 84 50 LYS B O 1
ATOM 2456 N N . MET B 1 51 ? -20.688 -11.57 -18.531 1 84.19 51 MET B N 1
ATOM 2457 C CA . MET B 1 51 ? -20.047 -11.633 -17.234 1 84.19 51 MET B CA 1
ATOM 2458 C C . MET B 1 51 ? -18.703 -10.914 -17.25 1 84.19 51 MET B C 1
ATOM 2460 O O . MET B 1 51 ? -18.344 -10.227 -16.297 1 84.19 51 MET B O 1
ATOM 2464 N N . ARG B 1 52 ? -18.047 -11.016 -18.297 1 87.06 52 ARG B N 1
ATOM 2465 C CA . ARG B 1 52 ? -16.781 -10.32 -18.469 1 87.06 52 ARG B CA 1
ATOM 2466 C C . ARG B 1 52 ? -16.969 -8.812 -18.422 1 87.06 52 ARG B C 1
ATOM 2468 O O . ARG B 1 52 ? -16.203 -8.094 -17.781 1 87.06 52 ARG B O 1
ATOM 2475 N N . LEU B 1 53 ? -17.984 -8.406 -19.156 1 89.06 53 LEU B N 1
ATOM 2476 C CA . LEU B 1 53 ? -18.266 -6.98 -19.188 1 89.06 53 LEU B CA 1
ATOM 2477 C C . LEU B 1 53 ? -18.641 -6.473 -17.797 1 89.06 53 LEU B C 1
ATOM 2479 O O . LEU B 1 53 ? -18.266 -5.367 -17.406 1 89.06 53 LEU B O 1
ATOM 2483 N N . TYR B 1 54 ? -19.375 -7.273 -17.125 1 90.75 54 TYR B N 1
ATOM 2484 C CA . TYR B 1 54 ? -19.797 -6.922 -15.766 1 90.75 54 TYR B CA 1
ATOM 2485 C C . TYR B 1 54 ? -18.594 -6.746 -14.852 1 90.75 54 TYR B C 1
ATOM 2487 O O . TYR B 1 54 ? -18.484 -5.738 -14.148 1 90.75 54 TYR B O 1
ATOM 2495 N N . VAL B 1 55 ? -17.688 -7.656 -14.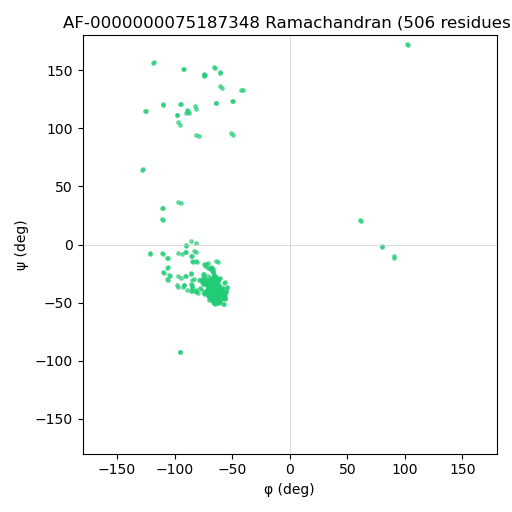906 1 88.69 55 VAL B N 1
ATOM 2496 C CA . VAL B 1 55 ? -16.516 -7.648 -14.023 1 88.69 55 VAL B CA 1
ATOM 2497 C C . VAL B 1 55 ? -15.617 -6.473 -14.375 1 88.69 55 VAL B C 1
ATOM 2499 O O . VAL B 1 55 ? -15.164 -5.738 -13.492 1 88.69 55 VAL B O 1
ATOM 2502 N N . TRP B 1 56 ? -15.438 -6.199 -15.625 1 92.12 56 TRP B N 1
ATOM 2503 C CA . TRP B 1 56 ? -14.578 -5.098 -16.047 1 92.12 56 TRP B CA 1
ATOM 2504 C C . TRP B 1 56 ? -15.234 -3.752 -15.742 1 92.12 56 TRP B C 1
ATOM 2506 O O . TRP B 1 56 ? -14.539 -2.775 -15.438 1 92.12 56 TRP B O 1
ATOM 2516 N N . PHE B 1 57 ? -16.516 -3.744 -15.812 1 95.25 57 PHE B N 1
ATOM 2517 C CA . PHE B 1 57 ? -17.219 -2.5 -15.531 1 95.25 57 PHE B CA 1
ATOM 2518 C C . PHE B 1 57 ? -17.109 -2.129 -14.062 1 95.25 57 PHE B C 1
ATOM 2520 O O . PHE B 1 57 ? -16.859 -0.972 -13.727 1 95.25 57 PHE B O 1
ATOM 2527 N N . ILE B 1 58 ? -17.312 -3.059 -13.211 1 94.81 58 ILE B N 1
ATOM 2528 C CA . ILE B 1 58 ? -17.219 -2.764 -11.789 1 94.81 58 ILE B CA 1
ATOM 2529 C C . ILE B 1 58 ? -15.789 -2.398 -11.422 1 94.81 58 ILE B C 1
ATOM 2531 O O . ILE B 1 58 ? -15.562 -1.558 -10.547 1 94.81 58 ILE B O 1
ATOM 2535 N N . PHE B 1 59 ? -14.844 -3.004 -12.086 1 95 59 PHE B N 1
ATOM 2536 C CA . PHE B 1 59 ? -13.445 -2.656 -11.875 1 95 59 PHE B CA 1
ATOM 2537 C C . PHE B 1 59 ? -13.172 -1.218 -12.297 1 95 59 PHE B C 1
ATOM 2539 O O . PHE B 1 59 ? -12.438 -0.495 -11.625 1 95 59 PHE B O 1
ATOM 2546 N N . LEU B 1 60 ? -13.703 -0.844 -13.406 1 96.44 60 LEU B N 1
ATOM 2547 C CA . LEU B 1 60 ? -13.531 0.52 -13.898 1 96.44 60 LEU B CA 1
ATOM 2548 C C . LEU B 1 60 ? -14.094 1.527 -12.898 1 96.44 60 LEU B C 1
ATOM 2550 O O . LEU B 1 60 ? -13.484 2.576 -12.664 1 96.44 60 LEU B O 1
ATOM 2554 N N . LEU B 1 61 ? -15.266 1.255 -12.375 1 97.12 61 LEU B N 1
ATOM 2555 C CA . LEU B 1 61 ? -15.859 2.137 -11.375 1 97.12 61 LEU B CA 1
ATOM 2556 C C . LEU B 1 61 ? -14.953 2.258 -10.156 1 97.12 61 LEU B C 1
ATOM 2558 O O . LEU B 1 61 ? -14.781 3.35 -9.609 1 97.12 61 LEU B O 1
ATOM 2562 N N . GLU B 1 62 ? -14.375 1.136 -9.789 1 96.94 62 GLU B N 1
ATOM 2563 C CA . GLU B 1 62 ? -13.469 1.15 -8.648 1 96.94 62 GLU B CA 1
ATOM 2564 C C . GLU B 1 62 ? -12.188 1.92 -8.961 1 96.94 62 GLU B C 1
ATOM 2566 O O . GLU B 1 62 ? -11.625 2.574 -8.086 1 96.94 62 GLU B O 1
ATOM 2571 N N . LEU B 1 63 ? -11.781 1.824 -10.141 1 96.69 63 LEU B N 1
ATOM 2572 C CA . LEU B 1 63 ? -10.625 2.594 -10.578 1 96.69 63 LEU B CA 1
ATOM 2573 C C . LEU B 1 63 ? -10.898 4.09 -10.5 1 96.69 63 LEU B C 1
ATOM 2575 O O . LEU B 1 63 ? -10.055 4.859 -10.031 1 96.69 63 LEU B O 1
ATOM 2579 N N . ILE B 1 64 ? -12.031 4.434 -10.984 1 97.38 64 ILE B N 1
ATOM 2580 C CA . ILE B 1 64 ? -12.43 5.836 -10.922 1 97.38 64 ILE B CA 1
ATOM 2581 C C . ILE B 1 64 ? -12.492 6.281 -9.461 1 97.38 64 ILE B C 1
ATOM 2583 O O . ILE B 1 64 ? -12.023 7.371 -9.117 1 97.38 64 ILE B O 1
ATOM 2587 N N . PHE B 1 65 ? -13.062 5.434 -8.602 1 97.88 65 PHE B N 1
ATOM 2588 C CA . PHE B 1 65 ? -13.117 5.711 -7.168 1 97.88 65 PHE B CA 1
ATOM 2589 C C . PHE B 1 65 ? -11.719 5.93 -6.605 1 97.88 65 PHE B C 1
ATOM 2591 O O . PHE B 1 65 ? -11.5 6.867 -5.84 1 97.88 65 PHE B O 1
ATOM 2598 N N . THR B 1 66 ? -10.812 5.148 -7.043 1 97.31 66 THR B N 1
ATOM 2599 C CA . THR B 1 66 ? -9.438 5.211 -6.559 1 97.31 66 THR B CA 1
ATOM 2600 C C . THR B 1 66 ? -8.742 6.473 -7.062 1 97.31 66 THR B C 1
ATOM 2602 O O . THR B 1 66 ? -7.957 7.09 -6.336 1 97.31 66 THR B O 1
ATOM 2605 N N . ILE B 1 67 ? -9.016 6.859 -8.242 1 96.94 67 ILE B N 1
ATOM 2606 C CA . ILE B 1 67 ? -8.445 8.086 -8.797 1 96.94 67 ILE B CA 1
ATOM 2607 C C . ILE B 1 67 ? -8.93 9.289 -7.988 1 96.94 67 ILE B C 1
ATOM 2609 O O . ILE B 1 67 ? -8.133 10.148 -7.609 1 96.94 67 ILE B O 1
ATOM 2613 N N . PHE B 1 68 ? -10.195 9.297 -7.688 1 97.25 68 PHE B N 1
ATOM 2614 C CA . PHE B 1 68 ? -10.75 10.414 -6.93 1 97.25 68 PHE B CA 1
ATOM 2615 C C . PHE B 1 68 ? -10.203 10.43 -5.508 1 97.25 68 PHE B C 1
ATOM 2617 O O . PHE B 1 68 ? -9.977 11.492 -4.934 1 97.25 68 PHE B O 1
ATOM 2624 N N . THR B 1 69 ? -9.992 9.242 -4.945 1 97.06 69 THR B N 1
ATOM 2625 C CA . THR B 1 69 ? -9.422 9.195 -3.605 1 97.06 69 THR B CA 1
ATOM 2626 C C . THR B 1 69 ? -7.977 9.688 -3.617 1 97.06 69 THR B C 1
ATOM 2628 O O . THR B 1 69 ? -7.512 10.297 -2.648 1 97.06 69 THR B O 1
ATOM 2631 N N . THR B 1 70 ? -7.344 9.484 -4.707 1 97.25 70 THR B N 1
ATOM 2632 C CA . THR B 1 70 ? -5.977 9.984 -4.836 1 97.25 70 THR B CA 1
ATOM 2633 C C . THR B 1 70 ? -5.957 11.508 -4.875 1 97.25 70 THR B C 1
ATOM 2635 O O . THR B 1 70 ? -5.141 12.141 -4.203 1 97.25 70 THR B O 1
ATOM 2638 N N . ILE B 1 71 ? -6.824 12.062 -5.656 1 96.69 71 ILE B N 1
ATOM 2639 C CA . ILE B 1 71 ? -6.926 13.516 -5.754 1 96.69 71 ILE B CA 1
ATOM 2640 C C . ILE B 1 71 ? -7.289 14.094 -4.391 1 96.69 71 ILE B C 1
ATOM 2642 O O . ILE B 1 71 ? -6.707 15.094 -3.961 1 96.69 71 ILE B O 1
ATOM 2646 N N . ALA B 1 72 ? -8.219 13.438 -3.707 1 95.75 72 ALA B N 1
ATOM 2647 C CA . ALA B 1 72 ? -8.641 13.891 -2.385 1 95.75 72 ALA B CA 1
ATOM 2648 C C . ALA B 1 72 ? -7.477 13.867 -1.4 1 95.75 72 ALA B C 1
ATOM 2650 O O . ALA B 1 72 ? -7.293 14.812 -0.629 1 95.75 72 ALA B O 1
ATOM 2651 N N . ALA B 1 73 ? -6.719 12.82 -1.459 1 95.94 73 ALA B N 1
ATOM 2652 C CA . ALA B 1 73 ? -5.574 12.688 -0.562 1 95.94 73 ALA B CA 1
ATOM 2653 C C . ALA B 1 73 ? -4.52 13.75 -0.859 1 95.94 73 ALA B C 1
ATOM 2655 O O . ALA B 1 73 ? -3.998 14.391 0.057 1 95.94 73 ALA B O 1
ATOM 2656 N N . TRP B 1 74 ? -4.273 13.961 -2.105 1 95.12 74 TRP B N 1
ATOM 2657 C CA . TRP B 1 74 ? -3.285 14.969 -2.496 1 95.12 74 TRP B CA 1
ATOM 2658 C C . TRP B 1 74 ? -3.705 16.359 -2.029 1 95.12 74 TRP B C 1
ATOM 2660 O O . TRP B 1 74 ? -2.898 17.094 -1.459 1 95.12 74 TRP B O 1
ATOM 2670 N N . ASP B 1 75 ? -4.934 16.672 -2.24 1 93.31 75 ASP B N 1
ATOM 2671 C CA . ASP B 1 75 ? -5.426 18.016 -1.913 1 93.31 75 ASP B CA 1
ATOM 2672 C C . ASP B 1 75 ? -5.473 18.219 -0.402 1 93.31 75 ASP B C 1
ATOM 2674 O O . ASP B 1 75 ? -5.207 19.328 0.083 1 93.31 75 ASP B O 1
ATOM 2678 N N . GLN B 1 76 ? -5.75 17.188 0.31 1 92.56 76 GLN B N 1
ATOM 2679 C CA . GLN B 1 76 ? -5.879 17.297 1.759 1 92.56 76 GLN B CA 1
ATOM 2680 C C . GLN B 1 76 ? -4.512 17.359 2.434 1 92.56 76 GLN B C 1
ATOM 2682 O O . GLN B 1 76 ? -4.32 18.094 3.402 1 92.56 76 GLN B O 1
ATOM 2687 N N . TYR B 1 77 ? -3.576 16.625 1.937 1 93.25 77 TYR B N 1
ATOM 2688 C CA . TYR B 1 77 ? -2.324 16.469 2.67 1 93.25 77 TYR B CA 1
ATOM 2689 C C . TYR B 1 77 ? -1.18 17.172 1.957 1 93.25 77 TYR B C 1
ATOM 2691 O O . TYR B 1 77 ? -0.058 17.234 2.467 1 93.25 77 TYR B O 1
ATOM 2699 N N . GLY B 1 78 ? -1.449 17.641 0.812 1 92.69 78 GLY B N 1
ATOM 2700 C CA . GLY B 1 78 ? -0.496 18.516 0.134 1 92.69 78 GLY B CA 1
ATOM 2701 C C . GLY B 1 78 ? -0.774 19.984 0.345 1 92.69 78 GLY B C 1
ATOM 2702 O O . GLY B 1 78 ? -0.388 20.562 1.367 1 92.69 78 GLY B O 1
ATOM 2703 N N . PRO B 1 79 ? -1.525 20.578 -0.566 1 89.44 79 PRO B N 1
ATOM 2704 C CA . PRO B 1 79 ? -1.84 22 -0.397 1 89.44 79 PRO B CA 1
ATOM 2705 C C . PRO B 1 79 ? -2.736 22.266 0.81 1 89.44 79 PRO B C 1
ATOM 2707 O O . PRO B 1 79 ? -2.693 23.344 1.389 1 89.44 79 PRO B O 1
ATOM 2710 N N . GLY B 1 80 ? -3.475 21.344 1.256 1 88.56 80 GLY B N 1
ATOM 2711 C CA . GLY B 1 80 ? -4.395 21.516 2.367 1 88.56 80 GLY B CA 1
ATOM 2712 C C . GLY B 1 80 ? -3.773 21.203 3.713 1 88.56 80 GLY B C 1
ATOM 2713 O O . GLY B 1 80 ? -4.406 21.375 4.754 1 88.56 80 GLY B O 1
ATOM 2714 N N . TRP B 1 81 ? -2.584 20.828 3.721 1 89 81 TRP B N 1
ATOM 2715 C CA . TRP B 1 81 ? -1.932 20.484 4.98 1 89 81 TRP B CA 1
ATOM 2716 C C . TRP B 1 81 ? -1.835 21.688 5.898 1 89 81 TRP B C 1
ATOM 2718 O O . TRP B 1 81 ? -1.289 22.734 5.516 1 89 81 TRP B O 1
ATOM 2728 N N . GLY B 1 82 ? -2.424 21.516 7.059 1 86.44 82 GLY B N 1
ATOM 2729 C CA . GLY B 1 82 ? -2.393 22.578 8.055 1 86.44 82 GLY B CA 1
ATOM 2730 C C . GLY B 1 82 ? -3.422 23.656 7.801 1 86.44 82 GLY B C 1
ATOM 2731 O O . GLY B 1 82 ? -3.488 24.641 8.539 1 86.44 82 GLY B O 1
ATOM 2732 N N . ASP B 1 83 ? -4.199 23.625 6.77 1 85.19 83 ASP B N 1
ATOM 2733 C CA . ASP B 1 83 ? -5.238 24.594 6.453 1 85.19 83 ASP B CA 1
ATOM 2734 C C . ASP B 1 83 ? -6.566 24.219 7.105 1 85.19 83 ASP B C 1
ATOM 2736 O O . ASP B 1 83 ? -7.211 23.25 6.699 1 85.19 83 ASP B O 1
ATOM 2740 N N . VAL B 1 84 ? -7.016 25 7.988 1 82.88 84 VAL B N 1
ATOM 2741 C CA . VAL B 1 84 ? -8.234 24.75 8.742 1 82.88 84 VAL B CA 1
ATOM 2742 C C . VAL B 1 84 ? -9.438 24.766 7.805 1 82.88 84 VAL B C 1
ATOM 2744 O O . VAL B 1 84 ? -10.414 24.047 8.031 1 82.88 84 VAL B O 1
ATOM 2747 N N . ASN B 1 85 ? -9.305 25.5 6.711 1 82.75 85 ASN B N 1
ATOM 2748 C CA . ASN B 1 85 ? -10.391 25.547 5.742 1 82.75 85 ASN B CA 1
ATOM 2749 C C . ASN B 1 85 ? -10.617 24.188 5.09 1 82.75 85 ASN B C 1
ATOM 2751 O O . ASN B 1 85 ? -11.742 23.844 4.727 1 82.75 85 ASN B O 1
ATOM 2755 N N . SER B 1 86 ? -9.562 23.5 5.047 1 82.56 86 SER B N 1
ATOM 2756 C CA . SER B 1 86 ? -9.672 22.172 4.438 1 82.56 86 SER B CA 1
ATOM 2757 C C . SER B 1 86 ? -10.453 21.219 5.336 1 82.56 86 SER B C 1
ATOM 2759 O O . SER B 1 86 ? -10.969 20.203 4.871 1 82.56 86 SER B O 1
ATOM 2761 N N . LEU B 1 87 ? -10.547 21.531 6.598 1 81.62 87 LEU B N 1
ATOM 2762 C CA . LEU B 1 87 ? -11.32 20.719 7.531 1 81.62 87 LEU B CA 1
ATOM 2763 C C . LEU B 1 87 ? -12.789 21.141 7.527 1 81.62 87 LEU B C 1
ATOM 2765 O O . LEU B 1 87 ? -13.664 20.328 7.84 1 81.62 87 LEU B O 1
ATOM 2769 N N . MET B 1 88 ? -13.023 22.391 7.168 1 83.38 88 MET B N 1
ATOM 2770 C CA . MET B 1 88 ? -14.383 22.922 7.188 1 83.38 88 MET B CA 1
ATOM 2771 C C . MET B 1 88 ? -15.078 22.703 5.848 1 83.38 88 MET B C 1
ATOM 2773 O O . MET B 1 88 ? -16.297 22.578 5.789 1 83.38 88 MET B O 1
ATOM 2777 N N . PHE B 1 89 ? -14.258 22.625 4.785 1 85.56 89 PHE B N 1
ATOM 2778 C CA . PHE B 1 89 ? -14.773 22.406 3.438 1 85.56 89 PHE B CA 1
ATOM 2779 C C . PHE B 1 89 ? -14.102 21.188 2.795 1 85.56 89 PHE B C 1
ATOM 2781 O O . PHE B 1 89 ? -12.914 21.234 2.475 1 85.56 89 PHE B O 1
ATOM 2788 N N . VAL B 1 90 ? -14.961 20.297 2.611 1 86.44 90 VAL B N 1
ATOM 2789 C CA . VAL B 1 90 ? -14.438 19.078 2.006 1 86.44 90 VAL B CA 1
ATOM 2790 C C . VAL B 1 90 ? -14.156 19.312 0.526 1 86.44 90 VAL B C 1
ATOM 2792 O O . VAL B 1 90 ? -14.852 20.094 -0.132 1 86.44 90 VAL B O 1
ATOM 2795 N N . ASP B 1 91 ? -13.164 18.703 0.011 1 89.81 91 ASP B N 1
ATOM 2796 C CA . ASP B 1 91 ? -12.695 18.844 -1.363 1 89.81 91 ASP B CA 1
ATOM 2797 C C . ASP B 1 91 ? -13.727 18.312 -2.355 1 89.81 91 ASP B C 1
ATOM 2799 O O . ASP B 1 91 ? -14.445 17.359 -2.055 1 89.81 91 ASP B O 1
ATOM 2803 N N . TRP B 1 92 ? -13.75 18.812 -3.553 1 91 92 TRP B N 1
ATOM 2804 C CA . TRP B 1 92 ? -14.695 18.438 -4.602 1 91 92 TRP B CA 1
ATOM 2805 C C . TRP B 1 92 ? -14.523 16.984 -5 1 91 92 TRP B C 1
ATOM 2807 O O . TRP B 1 92 ? -15.461 16.344 -5.492 1 91 92 TRP B O 1
ATOM 2817 N N . SER B 1 93 ? -13.352 16.484 -4.84 1 93.31 93 SER B N 1
ATOM 2818 C CA . SER B 1 93 ? -13.047 15.109 -5.242 1 93.31 93 SER B CA 1
ATOM 2819 C C . SER B 1 93 ? -13.852 14.109 -4.422 1 93.31 93 SER B C 1
ATOM 2821 O O . SER B 1 93 ? -13.969 12.938 -4.801 1 93.31 93 SER B O 1
ATOM 2823 N N . TRP B 1 94 ? -14.453 14.523 -3.336 1 93.75 94 TRP B N 1
ATOM 2824 C CA . TRP B 1 94 ? -15.242 13.641 -2.48 1 93.75 94 TRP B CA 1
ATOM 2825 C C . TRP B 1 94 ? -16.672 13.516 -2.996 1 93.75 94 TRP B C 1
ATOM 2827 O O . TRP B 1 94 ? -17.406 12.617 -2.582 1 93.75 94 TRP B O 1
ATOM 2837 N N . GLU B 1 95 ? -17.094 14.375 -3.9 1 92.88 95 GLU B N 1
ATOM 2838 C CA . GLU B 1 95 ? -18.484 14.438 -4.359 1 92.88 95 GLU B CA 1
ATOM 2839 C C . GLU B 1 95 ? -18.891 13.141 -5.043 1 92.88 95 GLU B C 1
ATOM 2841 O O . GLU B 1 95 ? -19.953 12.578 -4.738 1 92.88 95 GLU B O 1
ATOM 2846 N N . PRO B 1 96 ? -18.062 12.633 -5.887 1 95.06 96 PRO B N 1
ATOM 2847 C CA . PRO B 1 96 ? -18.516 11.438 -6.609 1 95.06 96 PRO B CA 1
ATOM 2848 C C . PRO B 1 96 ? -18.312 10.156 -5.809 1 95.06 96 PRO B C 1
ATOM 2850 O O . PRO B 1 96 ? -18.797 9.094 -6.215 1 95.06 96 PRO B O 1
ATOM 2853 N N . LEU B 1 97 ? -17.688 10.211 -4.672 1 96.12 97 LEU B N 1
ATOM 2854 C CA . LEU B 1 97 ? -17.281 9 -3.973 1 96.12 97 LEU B CA 1
ATOM 2855 C C . LEU B 1 97 ? -18.484 8.242 -3.439 1 96.12 97 LEU B C 1
ATOM 2857 O O . LEU B 1 97 ? -18.609 7.031 -3.652 1 96.12 97 LEU B O 1
ATOM 2861 N N . PRO B 1 98 ? -19.453 8.898 -2.822 1 95.62 98 PRO B N 1
ATOM 2862 C CA . PRO B 1 98 ? -20.594 8.141 -2.307 1 95.62 98 PRO B CA 1
ATOM 2863 C C . PRO B 1 98 ? -21.438 7.523 -3.416 1 95.62 98 PRO B C 1
ATOM 2865 O O . PRO B 1 98 ? -21.75 6.332 -3.371 1 95.62 98 PRO B O 1
ATOM 2868 N N . PRO B 1 99 ? -21.797 8.273 -4.496 1 96.75 99 PRO B N 1
ATOM 2869 C CA . PRO B 1 99 ? -22.531 7.641 -5.594 1 96.75 99 PRO B CA 1
ATOM 2870 C C . PRO B 1 99 ? -21.781 6.461 -6.207 1 96.75 99 PRO B C 1
ATOM 2872 O O . PRO B 1 99 ? -22.391 5.445 -6.547 1 96.75 99 PRO B O 1
ATOM 2875 N N . LEU B 1 100 ? -20.5 6.582 -6.379 1 97.44 100 LEU B N 1
ATOM 2876 C CA . LEU B 1 100 ? -19.703 5.492 -6.934 1 97.44 100 LEU B CA 1
ATOM 2877 C C . LEU B 1 100 ? -19.719 4.281 -6.008 1 97.44 100 LEU B C 1
ATOM 2879 O O . LEU B 1 100 ? -19.922 3.152 -6.461 1 97.44 100 LEU B O 1
ATOM 2883 N N . SER B 1 101 ? -19.531 4.543 -4.746 1 96.81 101 SER B N 1
ATOM 2884 C CA . SER B 1 101 ? -19.531 3.475 -3.752 1 96.81 101 SER B CA 1
ATOM 2885 C C . SER B 1 101 ? -20.875 2.771 -3.707 1 96.81 101 SER B C 1
ATOM 2887 O O . SER B 1 101 ? -20.953 1.541 -3.65 1 96.81 101 SER B O 1
ATOM 2889 N N . GLY B 1 102 ? -21.938 3.576 -3.734 1 97.06 102 GLY B N 1
ATOM 2890 C CA . GLY B 1 102 ? -23.266 2.996 -3.738 1 97.06 102 GLY B CA 1
ATOM 2891 C C . GLY B 1 102 ? -23.562 2.16 -4.973 1 97.06 102 GLY B C 1
ATOM 2892 O O . GLY B 1 102 ? -24.203 1.109 -4.883 1 97.06 102 GLY B O 1
ATOM 2893 N N . THR B 1 103 ? -23.078 2.617 -6.047 1 97.5 103 THR B N 1
ATOM 2894 C CA . THR B 1 103 ? -23.297 1.901 -7.301 1 97.5 103 THR B CA 1
ATOM 2895 C C . THR B 1 103 ? -22.516 0.584 -7.305 1 97.5 103 THR B C 1
ATOM 2897 O O . THR B 1 103 ? -23.062 -0.458 -7.68 1 97.5 103 THR B O 1
ATOM 2900 N N . ILE B 1 104 ? -21.312 0.625 -6.867 1 96.5 104 ILE B N 1
ATOM 2901 C CA . ILE B 1 104 ? -20.484 -0.575 -6.824 1 96.5 104 ILE B CA 1
ATOM 2902 C C . ILE B 1 104 ? -21.109 -1.604 -5.891 1 96.5 104 ILE B C 1
ATOM 2904 O O . ILE B 1 104 ? -21.266 -2.771 -6.258 1 96.5 104 ILE B O 1
ATOM 2908 N N . SER B 1 105 ? -21.453 -1.149 -4.734 1 95.44 105 SER B N 1
ATOM 2909 C CA . SER B 1 105 ? -22.047 -2.061 -3.76 1 95.44 105 SER B CA 1
ATOM 2910 C C . SER B 1 105 ? -23.359 -2.66 -4.289 1 95.44 105 SER B C 1
ATOM 2912 O O . SER B 1 105 ? -23.578 -3.865 -4.16 1 95.44 105 SER B O 1
ATOM 2914 N N . ALA B 1 106 ? -24.172 -1.833 -4.875 1 96.75 106 ALA B N 1
ATOM 2915 C CA . ALA B 1 106 ? -25.438 -2.318 -5.391 1 96.75 106 ALA B CA 1
ATOM 2916 C C . ALA B 1 106 ? -25.234 -3.332 -6.512 1 96.75 106 ALA B C 1
ATOM 2918 O O . ALA B 1 106 ? -25.953 -4.328 -6.602 1 96.75 106 ALA B O 1
ATOM 2919 N N . MET B 1 107 ? -24.281 -3.068 -7.344 1 95.38 107 MET B N 1
ATOM 2920 C CA . MET B 1 107 ? -24 -3.982 -8.445 1 95.38 107 MET B CA 1
ATOM 2921 C C . MET B 1 107 ? -23.531 -5.336 -7.93 1 95.38 107 MET B C 1
ATOM 2923 O O . MET B 1 107 ? -24 -6.379 -8.383 1 95.38 107 MET B O 1
ATOM 2927 N N . VAL B 1 108 ? -22.688 -5.324 -6.98 1 92.31 108 VAL B N 1
ATOM 2928 C CA . VAL B 1 108 ? -22.172 -6.57 -6.41 1 92.31 108 VAL B CA 1
ATOM 2929 C C . VAL B 1 108 ? -23.297 -7.289 -5.672 1 92.31 108 VAL B C 1
ATOM 2931 O O . VAL B 1 108 ? -23.438 -8.508 -5.785 1 92.31 108 VAL B O 1
ATOM 2934 N N . GLN B 1 109 ? -24.078 -6.535 -4.953 1 93.44 109 GLN B N 1
ATOM 2935 C CA . GLN B 1 109 ? -25.188 -7.129 -4.219 1 93.44 109 GLN B CA 1
ATOM 2936 C C . GLN B 1 109 ? -26.203 -7.75 -5.172 1 93.44 109 GLN B C 1
ATOM 2938 O O . GLN B 1 109 ? -26.719 -8.844 -4.914 1 93.44 109 GLN B O 1
ATOM 2943 N N . SER B 1 110 ? -26.422 -7.082 -6.254 1 94 110 SER B N 1
ATOM 2944 C CA . SER B 1 110 ? -27.359 -7.613 -7.246 1 94 110 SER B CA 1
ATOM 2945 C C . SER B 1 110 ? -26.828 -8.914 -7.848 1 94 110 SER B C 1
ATOM 2947 O O . SER B 1 110 ? -27.609 -9.812 -8.172 1 94 110 SER B O 1
ATOM 2949 N N . PHE B 1 111 ? -25.625 -9.023 -8.031 1 89.5 111 PHE B N 1
ATOM 2950 C CA . PHE B 1 111 ? -25 -10.266 -8.508 1 89.5 111 PHE B CA 1
ATOM 2951 C C . PHE B 1 111 ? -25.281 -11.406 -7.535 1 89.5 111 PHE B C 1
ATOM 2953 O O . PHE B 1 111 ? -25.609 -12.516 -7.953 1 89.5 111 PHE B O 1
ATOM 2960 N N . TYR B 1 112 ? -25.125 -11.117 -6.309 1 88.12 112 TYR B N 1
ATOM 2961 C CA . TYR B 1 112 ? -25.359 -12.156 -5.312 1 88.12 112 TYR B CA 1
ATOM 2962 C C . TYR B 1 112 ? -26.828 -12.5 -5.199 1 88.12 112 TYR B C 1
ATOM 2964 O O . TYR B 1 112 ? -27.188 -13.648 -4.926 1 88.12 112 TYR B O 1
ATOM 2972 N N . VAL B 1 113 ? -27.641 -11.5 -5.434 1 92.25 113 VAL B N 1
ATOM 2973 C CA . VAL B 1 113 ? -29.078 -11.766 -5.441 1 92.25 113 VAL B CA 1
ATOM 2974 C C . VAL B 1 113 ? -29.422 -12.711 -6.59 1 92.25 113 VAL B C 1
ATOM 2976 O O . VAL B 1 113 ? -30.234 -13.625 -6.43 1 92.25 113 VAL B O 1
ATOM 2979 N N . TRP B 1 114 ? -28.844 -12.453 -7.688 1 89.62 114 TRP B N 1
ATOM 2980 C CA . TRP B 1 114 ? -29.016 -13.344 -8.828 1 89.62 114 TRP B CA 1
ATOM 2981 C C . TRP B 1 114 ? -28.594 -14.766 -8.484 1 89.62 114 TRP B C 1
ATOM 2983 O O . TRP B 1 114 ? -29.266 -15.727 -8.828 1 89.62 114 TRP B O 1
ATOM 2993 N N . ARG B 1 115 ? -27.562 -14.883 -7.82 1 82.44 115 ARG B N 1
ATOM 2994 C CA . ARG B 1 115 ? -27.062 -16.188 -7.418 1 82.44 115 ARG B CA 1
ATOM 2995 C C . ARG B 1 115 ? -28 -16.859 -6.41 1 82.44 115 ARG B C 1
ATOM 2997 O O . ARG B 1 115 ? -28.203 -18.062 -6.445 1 82.44 115 ARG B O 1
ATOM 3004 N N . ILE B 1 116 ? -28.469 -16.125 -5.531 1 86.06 116 ILE B N 1
ATOM 3005 C CA . ILE B 1 116 ? -29.391 -16.625 -4.516 1 86.06 116 ILE B CA 1
ATOM 3006 C C . ILE B 1 116 ? -30.656 -17.141 -5.188 1 86.06 116 ILE B C 1
ATOM 3008 O O . ILE B 1 116 ? -31.172 -18.203 -4.828 1 86.06 116 ILE B O 1
ATOM 3012 N N . TYR B 1 117 ? -31.125 -16.375 -6.133 1 91.44 117 TYR B N 1
ATOM 3013 C CA . TYR B 1 117 ? -32.312 -16.812 -6.844 1 91.44 117 TYR B CA 1
ATOM 3014 C C . TYR B 1 117 ? -32.094 -18.141 -7.555 1 91.44 117 TYR B C 1
ATOM 3016 O O . TYR B 1 117 ? -32.938 -19.016 -7.555 1 91.44 117 TYR B O 1
ATOM 3024 N N . ASN B 1 118 ? -30.938 -18.312 -8.117 1 85.44 118 ASN B N 1
ATOM 3025 C CA . ASN B 1 118 ? -30.625 -19.547 -8.836 1 85.44 118 ASN B CA 1
ATOM 3026 C C . ASN B 1 118 ? -30.453 -20.734 -7.875 1 85.44 118 ASN B C 1
ATOM 3028 O O . ASN B 1 118 ? -30.734 -21.875 -8.242 1 85.44 118 ASN B O 1
ATOM 3032 N N . LEU B 1 119 ? -30.078 -20.438 -6.723 1 79.81 119 LEU B N 1
ATOM 3033 C CA . LEU B 1 119 ? -29.844 -21.484 -5.738 1 79.81 119 LEU B CA 1
ATOM 3034 C C . LEU B 1 119 ? -31.141 -21.859 -5.02 1 79.81 119 LEU B C 1
ATOM 3036 O O . LEU B 1 119 ? -31.375 -23.031 -4.723 1 79.81 119 LEU B O 1
ATOM 3040 N N . THR B 1 120 ? -31.969 -20.859 -4.707 1 86.12 120 THR B N 1
ATOM 3041 C CA . THR B 1 120 ? -33.125 -21.109 -3.859 1 86.12 120 THR B CA 1
ATOM 3042 C C . THR B 1 120 ? -34.406 -21.141 -4.688 1 86.12 120 THR B C 1
ATOM 3044 O O . THR B 1 120 ? -35.438 -21.672 -4.254 1 86.12 120 THR B O 1
ATOM 3047 N N . LYS B 1 121 ? -34.438 -20.469 -5.785 1 89.56 121 LYS B N 1
ATOM 3048 C CA . LYS B 1 121 ? -35.594 -20.312 -6.656 1 89.56 121 LYS B CA 1
ATOM 3049 C C . LYS B 1 121 ? -36.719 -19.609 -5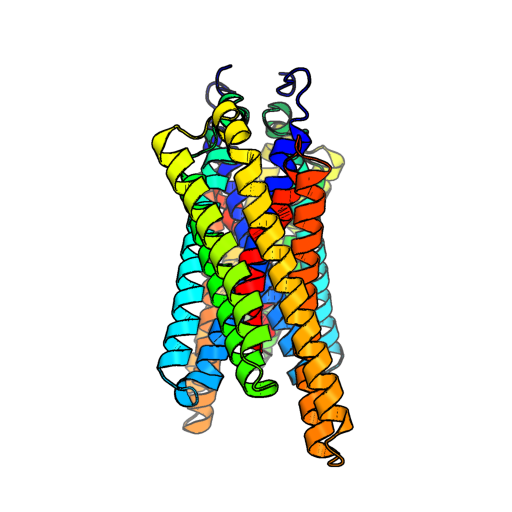.93 1 89.56 121 LYS B C 1
ATOM 3051 O O . LYS B 1 121 ? -37.906 -19.828 -6.25 1 89.56 121 LYS B O 1
ATOM 3056 N N . ASN B 1 122 ? -36.438 -18.938 -4.906 1 91.5 122 ASN B N 1
ATOM 3057 C CA . ASN B 1 122 ? -37.406 -18.141 -4.16 1 91.5 122 ASN B CA 1
ATOM 3058 C C . ASN B 1 122 ? -37.344 -16.672 -4.559 1 91.5 122 ASN B C 1
ATOM 3060 O O . ASN B 1 122 ? -36.438 -15.945 -4.156 1 91.5 122 ASN B O 1
ATOM 3064 N N . ILE B 1 123 ? -38.281 -16.188 -5.164 1 93.75 123 ILE B N 1
ATOM 3065 C CA . ILE B 1 123 ? -38.312 -14.844 -5.738 1 93.75 123 ILE B CA 1
ATOM 3066 C C . ILE B 1 123 ? -38.5 -13.812 -4.629 1 93.75 123 ILE B C 1
ATOM 3068 O O . ILE B 1 123 ? -38.031 -12.68 -4.727 1 93.75 123 ILE B O 1
ATOM 3072 N N . TRP B 1 124 ? -39.219 -14.141 -3.609 1 94.75 124 TRP B N 1
ATOM 3073 C CA . TRP B 1 124 ? -39.531 -13.18 -2.562 1 94.75 124 TRP B CA 1
ATOM 3074 C C . TRP B 1 124 ? -38.281 -12.766 -1.796 1 94.75 124 TRP B C 1
ATOM 3076 O O . TRP B 1 124 ? -38.062 -11.578 -1.528 1 94.75 124 TRP B O 1
ATOM 3086 N N . VAL B 1 125 ? -37.5 -13.695 -1.466 1 94.31 125 VAL B N 1
ATOM 3087 C CA . VAL B 1 125 ? -36.25 -13.391 -0.769 1 94.31 125 VAL B CA 1
ATOM 3088 C C . VAL B 1 125 ? -35.344 -12.523 -1.654 1 94.31 125 VAL B C 1
ATOM 3090 O O . VAL B 1 125 ? -34.781 -11.547 -1.188 1 94.31 125 VAL B O 1
ATOM 3093 N N . SER B 1 126 ? -35.25 -12.828 -2.869 1 95.38 126 SER B N 1
ATOM 3094 C CA . SER B 1 126 ? -34.438 -12.086 -3.826 1 95.38 126 SER B CA 1
ATOM 3095 C C . SER B 1 126 ? -34.969 -10.656 -3.988 1 95.38 126 SER B C 1
ATOM 3097 O O . SER B 1 126 ? -34.156 -9.711 -4.023 1 95.38 126 SER B O 1
ATOM 3099 N N . LEU B 1 127 ? -36.219 -10.531 -4.02 1 96.69 127 LEU B N 1
ATOM 3100 C CA . LEU B 1 127 ? -36.812 -9.211 -4.219 1 96.69 127 LEU B CA 1
ATOM 3101 C C . LEU B 1 127 ? -36.562 -8.312 -3.012 1 96.69 127 LEU B C 1
ATOM 3103 O O . LEU B 1 127 ? -36.344 -7.113 -3.162 1 96.69 127 LEU B O 1
ATOM 3107 N N . ILE B 1 128 ? -36.688 -8.82 -1.876 1 97 128 ILE B N 1
ATOM 3108 C CA . ILE B 1 128 ? -36.5 -8.047 -0.657 1 97 128 ILE B CA 1
ATOM 3109 C C . ILE B 1 128 ? -35.062 -7.555 -0.593 1 97 128 ILE B C 1
ATOM 3111 O O . ILE B 1 128 ? -34.812 -6.371 -0.351 1 97 128 ILE B O 1
ATOM 3115 N N . ILE B 1 129 ? -34.125 -8.414 -0.854 1 96.88 129 ILE B N 1
ATOM 3116 C CA . ILE B 1 129 ? -32.719 -8.062 -0.79 1 96.88 129 ILE B CA 1
ATOM 3117 C C . ILE B 1 129 ? -32.375 -7.051 -1.886 1 96.88 129 ILE B C 1
ATOM 3119 O O . ILE B 1 129 ? -31.672 -6.082 -1.646 1 96.88 129 ILE B O 1
ATOM 3123 N N . GLU B 1 130 ? -32.938 -7.238 -3.004 1 97.75 130 GLU B N 1
ATOM 3124 C CA . GLU B 1 130 ? -32.688 -6.328 -4.121 1 97.75 130 GLU B CA 1
ATOM 3125 C C . GLU B 1 130 ? -33.219 -4.934 -3.822 1 97.75 130 GLU B C 1
ATOM 3127 O O . GLU B 1 130 ? -32.625 -3.932 -4.199 1 97.75 130 GLU B O 1
ATOM 3132 N N . THR B 1 131 ? -34.375 -4.922 -3.195 1 98.06 131 THR B N 1
ATOM 3133 C CA . THR B 1 131 ? -34.969 -3.639 -2.84 1 98.06 131 THR B CA 1
ATOM 3134 C C . THR B 1 131 ? -34.062 -2.875 -1.876 1 98.06 131 THR B C 1
ATOM 3136 O O . THR B 1 131 ? -33.875 -1.666 -2.023 1 98.06 131 THR B O 1
ATOM 3139 N N . VAL B 1 132 ? -33.531 -3.527 -0.949 1 97.81 132 VAL B N 1
ATOM 3140 C CA . VAL B 1 132 ? -32.625 -2.904 0.003 1 97.81 132 VAL B CA 1
ATOM 3141 C C . VAL B 1 132 ? -31.391 -2.383 -0.73 1 97.81 132 VAL B C 1
ATOM 3143 O O . VAL B 1 132 ? -30.906 -1.283 -0.446 1 97.81 132 VAL B O 1
ATOM 3146 N N . ALA B 1 133 ? -30.875 -3.145 -1.648 1 97.75 133 ALA B N 1
ATOM 3147 C CA . ALA B 1 133 ? -29.703 -2.748 -2.436 1 97.75 133 ALA B CA 1
ATOM 3148 C C . ALA B 1 133 ? -30 -1.488 -3.246 1 97.75 133 ALA B C 1
ATOM 3150 O O . ALA B 1 133 ? -29.172 -0.569 -3.287 1 97.75 133 ALA B O 1
ATOM 3151 N N . ILE B 1 134 ? -31.156 -1.428 -3.836 1 97.81 134 ILE B N 1
ATOM 3152 C CA . ILE B 1 134 ? -31.547 -0.286 -4.66 1 97.81 134 ILE B CA 1
ATOM 3153 C C . ILE B 1 134 ? -31.734 0.946 -3.777 1 97.81 134 ILE B C 1
ATOM 3155 O O . ILE B 1 134 ? -31.312 2.047 -4.141 1 97.81 134 ILE B O 1
ATOM 3159 N N . VAL B 1 135 ? -32.375 0.765 -2.656 1 97.31 135 VAL B N 1
ATOM 3160 C CA . VAL B 1 135 ? -32.656 1.873 -1.748 1 97.31 135 VAL B CA 1
ATOM 3161 C C . VAL B 1 135 ? -31.328 2.492 -1.272 1 97.31 135 VAL B C 1
ATOM 3163 O O . VAL B 1 135 ? -31.188 3.715 -1.264 1 97.31 135 VAL B O 1
ATOM 3166 N N . GLN B 1 136 ? -30.438 1.725 -0.903 1 97.38 136 GLN B N 1
ATOM 3167 C CA . GLN B 1 136 ? -29.172 2.279 -0.421 1 97.38 136 GLN B CA 1
ATOM 3168 C C . GLN B 1 136 ? -28.422 3.002 -1.539 1 97.38 136 GLN B C 1
ATOM 3170 O O . GLN B 1 136 ? -27.781 4.027 -1.301 1 97.38 136 GLN B O 1
ATOM 3175 N N . CYS B 1 137 ? -28.484 2.523 -2.727 1 97.88 137 CYS B N 1
ATOM 3176 C CA . CYS B 1 137 ? -27.844 3.182 -3.861 1 97.88 137 CYS B CA 1
ATOM 3177 C C . CYS B 1 137 ? -28.484 4.535 -4.141 1 97.88 137 CYS B C 1
ATOM 3179 O O . CYS B 1 137 ? -27.797 5.516 -4.41 1 97.88 137 CYS B O 1
ATOM 3181 N N . VAL B 1 138 ? -29.766 4.547 -4.062 1 97.88 138 VAL B N 1
ATOM 3182 C CA . VAL B 1 138 ? -30.516 5.777 -4.305 1 97.88 138 VAL B CA 1
ATOM 3183 C C . VAL B 1 138 ? -30.109 6.836 -3.277 1 97.88 138 VAL B C 1
ATOM 3185 O O . VAL B 1 138 ? -29.922 8.008 -3.623 1 97.88 138 VAL B O 1
ATOM 3188 N N . PHE B 1 139 ? -29.969 6.465 -2.09 1 97.56 139 PHE B N 1
ATOM 3189 C CA . PHE B 1 139 ? -29.609 7.41 -1.039 1 97.56 139 PHE B CA 1
ATOM 3190 C C . PHE B 1 139 ? -28.172 7.859 -1.183 1 97.56 139 PHE B C 1
ATOM 3192 O O . PHE B 1 139 ? -27.828 9 -0.852 1 97.56 139 PHE B O 1
ATOM 3199 N N . ALA B 1 140 ? -27.312 6.992 -1.705 1 97.19 140 ALA B N 1
ATOM 3200 C CA . ALA B 1 140 ? -25.953 7.406 -2.014 1 97.19 140 ALA B CA 1
ATOM 3201 C C . ALA B 1 140 ? -25.938 8.484 -3.09 1 97.19 140 ALA B C 1
ATOM 3203 O O . ALA B 1 140 ? -25.219 9.477 -2.971 1 97.19 140 ALA B O 1
ATOM 3204 N N . TRP B 1 141 ? -26.766 8.281 -4.051 1 97.44 141 TRP B N 1
ATOM 3205 C CA . TRP B 1 141 ? -26.859 9.266 -5.125 1 97.44 141 TRP B CA 1
ATOM 3206 C C . TRP B 1 141 ? -27.516 10.555 -4.629 1 97.44 141 TRP B C 1
ATOM 3208 O O . TRP B 1 141 ? -27.141 11.648 -5.051 1 97.44 141 TRP B O 1
ATOM 3218 N N . TYR B 1 142 ? -28.484 10.398 -3.781 1 96.44 142 TYR B N 1
ATOM 3219 C CA . TYR B 1 142 ? -29.109 11.578 -3.191 1 96.44 142 TYR B CA 1
ATOM 3220 C C . TYR B 1 142 ? -28.062 12.445 -2.486 1 96.44 142 TYR B C 1
ATOM 3222 O O . TYR B 1 142 ? -28.047 13.664 -2.654 1 96.44 142 TYR B O 1
ATOM 3230 N N . PHE B 1 143 ? -27.25 11.82 -1.738 1 93.75 143 PHE B N 1
ATOM 3231 C CA . PHE B 1 143 ? -26.172 12.523 -1.055 1 93.75 143 PHE B CA 1
ATOM 3232 C C . PHE B 1 143 ? -25.266 13.242 -2.057 1 93.75 143 PHE B C 1
ATOM 3234 O O . PHE B 1 143 ? -24.953 14.422 -1.884 1 93.75 143 PHE B O 1
ATOM 3241 N N . GLY B 1 144 ? -24.891 12.547 -3.104 1 93.31 144 GLY B N 1
ATOM 3242 C CA . GLY B 1 144 ? -24 13.125 -4.105 1 93.31 144 GLY B CA 1
ATOM 3243 C C . GLY B 1 144 ? -24.594 14.352 -4.773 1 93.31 144 GLY B C 1
ATOM 3244 O O . GLY B 1 144 ? -23.906 15.375 -4.922 1 93.31 144 GLY B O 1
ATOM 3245 N N . ILE B 1 145 ? -25.797 14.25 -5.133 1 94.44 145 ILE B N 1
ATOM 3246 C CA . ILE B 1 145 ? -26.469 15.359 -5.801 1 94.44 145 ILE B CA 1
ATOM 3247 C C . ILE B 1 145 ? -26.641 16.531 -4.828 1 94.44 145 ILE B C 1
ATOM 3249 O O . ILE B 1 145 ? -26.422 17.688 -5.195 1 94.44 145 ILE B O 1
ATOM 3253 N N . TYR B 1 146 ? -27 16.234 -3.637 1 94.88 146 TYR B N 1
ATOM 3254 C CA . TYR B 1 146 ? -27.219 17.266 -2.633 1 94.88 146 TYR B CA 1
ATOM 3255 C C . TYR B 1 146 ? -25.938 18.094 -2.414 1 94.88 146 TYR B C 1
ATOM 3257 O O . TYR B 1 146 ? -25.984 19.312 -2.416 1 94.88 146 TYR B O 1
ATOM 3265 N N . VAL B 1 147 ? -24.859 17.438 -2.32 1 92.06 147 VAL B N 1
ATOM 3266 C CA . VAL B 1 147 ? -23.609 18.141 -2 1 92.06 147 VAL B CA 1
ATOM 3267 C C . VAL B 1 147 ? -23.109 18.891 -3.23 1 92.06 147 VAL B C 1
ATOM 3269 O O . VAL B 1 147 ? -22.438 19.922 -3.105 1 92.06 147 VAL B O 1
ATOM 3272 N N . THR B 1 148 ? -23.438 18.406 -4.383 1 91.5 148 THR B N 1
ATOM 3273 C CA . THR B 1 148 ? -23.062 19.109 -5.605 1 91.5 148 THR B CA 1
ATOM 3274 C C . THR B 1 148 ? -23.828 20.422 -5.734 1 91.5 148 THR B C 1
ATOM 3276 O O . THR B 1 148 ? -23.281 21.422 -6.203 1 91.5 148 THR B O 1
ATOM 3279 N N . VAL B 1 149 ? -24.984 20.469 -5.238 1 92.62 149 VAL B N 1
ATOM 3280 C CA . VAL B 1 149 ? -25.859 21.641 -5.379 1 92.62 149 VAL B CA 1
ATOM 3281 C C . VAL B 1 149 ? -25.609 22.594 -4.223 1 92.62 149 VAL B C 1
ATOM 3283 O O . VAL B 1 149 ? -25.562 23.812 -4.418 1 92.62 149 VAL B O 1
ATOM 3286 N N . HIS B 1 150 ? -25.391 22.125 -3.002 1 92.69 150 HIS B N 1
ATOM 3287 C CA . HIS B 1 150 ? -25.375 22.984 -1.82 1 92.69 150 HIS B CA 1
ATOM 3288 C C . HIS B 1 150 ? -23.953 23.203 -1.316 1 92.69 150 HIS B C 1
ATOM 3290 O O . HIS B 1 150 ? -23.719 24.062 -0.473 1 92.69 150 HIS B O 1
ATOM 3296 N N . GLY B 1 151 ? -23.031 22.438 -1.834 1 88.94 151 GLY B N 1
ATOM 3297 C CA . GLY B 1 151 ? -21.641 22.594 -1.422 1 88.94 151 GLY B CA 1
ATOM 3298 C C . GLY B 1 151 ? -21.188 21.531 -0.434 1 88.94 151 GLY B C 1
ATOM 3299 O O . GLY B 1 151 ? -22 20.75 0.065 1 88.94 151 GLY B O 1
ATOM 3300 N N . LEU B 1 152 ? -19.891 21.531 -0.138 1 89.81 152 LEU B N 1
ATOM 3301 C CA . LEU B 1 152 ? -19.297 20.484 0.687 1 89.81 152 LEU B CA 1
ATOM 3302 C C . LEU B 1 152 ? -18.875 21.047 2.043 1 89.81 152 LEU B C 1
ATOM 3304 O O . LEU B 1 152 ? -17.922 20.562 2.654 1 89.81 152 LEU B O 1
ATOM 3308 N N . GLY B 1 153 ? -19.578 22 2.504 1 87.62 153 GLY B N 1
ATOM 3309 C CA . GLY B 1 153 ? -19.344 22.516 3.842 1 87.62 153 GLY B CA 1
ATOM 3310 C C . GLY B 1 153 ? -19.828 21.594 4.938 1 87.62 153 GLY B C 1
ATOM 3311 O O . GLY B 1 153 ? -20.797 20.859 4.754 1 87.62 153 GLY B O 1
ATOM 3312 N N . VAL B 1 154 ? -19.109 21.578 6.059 1 85.5 154 VAL B N 1
ATOM 3313 C CA . VAL B 1 154 ? -19.438 20.703 7.168 1 85.5 154 VAL B CA 1
ATOM 3314 C C . VAL B 1 154 ? -20.891 20.922 7.598 1 85.5 154 VAL B C 1
ATOM 3316 O O . VAL B 1 154 ? -21.594 19.984 7.961 1 85.5 154 VAL B O 1
ATOM 3319 N N . ASP B 1 155 ? -21.344 22.109 7.562 1 86.5 155 ASP B N 1
ATOM 3320 C CA . ASP B 1 155 ? -22.719 22.438 7.926 1 86.5 155 ASP B CA 1
ATOM 3321 C C . ASP B 1 155 ? -23.719 21.766 6.98 1 86.5 155 ASP B C 1
ATOM 3323 O O . ASP B 1 155 ? -24.766 21.281 7.418 1 86.5 155 ASP B O 1
ATOM 3327 N N . LYS B 1 156 ? -23.422 21.719 5.715 1 89.06 156 LYS B N 1
ATOM 3328 C CA . LYS B 1 156 ? -24.297 21.094 4.719 1 89.06 156 LYS B CA 1
ATOM 3329 C C . LYS B 1 156 ? -24.25 19.562 4.828 1 89.06 156 LYS B C 1
ATOM 3331 O O . LYS B 1 156 ? -25.25 18.891 4.609 1 89.06 156 LYS B O 1
ATOM 3336 N N . LEU B 1 157 ? -23.109 19.125 5.195 1 88.75 157 LEU B N 1
ATOM 3337 C CA . LEU B 1 157 ? -22.969 17.672 5.352 1 88.75 157 LEU B CA 1
ATOM 3338 C C . LEU B 1 157 ? -23.781 17.172 6.539 1 88.75 157 LEU B C 1
ATOM 3340 O O . LEU B 1 157 ? -24.328 16.078 6.496 1 88.75 157 LEU B O 1
ATOM 3344 N N . MET B 1 158 ? -23.859 17.953 7.543 1 87.88 158 MET B N 1
ATOM 3345 C CA . MET B 1 158 ? -24.609 17.562 8.734 1 87.88 158 MET B CA 1
ATOM 3346 C C . MET B 1 158 ? -26.094 17.5 8.43 1 87.88 158 MET B C 1
ATOM 3348 O O . MET B 1 158 ? -26.828 16.688 9.023 1 87.88 158 MET B O 1
ATOM 3352 N N . GLU B 1 159 ? -26.547 18.141 7.441 1 89.69 159 GLU B N 1
ATOM 3353 C CA . GLU B 1 159 ? -27.969 18.172 7.066 1 89.69 159 GLU B CA 1
ATOM 3354 C C . GLU B 1 159 ? -28.375 16.859 6.395 1 89.69 159 GLU B C 1
ATOM 3356 O O . GLU B 1 159 ? -29.547 16.469 6.449 1 89.69 159 GLU B O 1
ATOM 3361 N N . VAL B 1 160 ? -27.422 16.219 5.832 1 91.69 160 VAL B N 1
ATOM 3362 C CA . VAL B 1 160 ? -27.766 15.016 5.094 1 91.69 160 VAL B CA 1
ATOM 3363 C C . VAL B 1 160 ? -27.219 13.789 5.824 1 91.69 160 VAL B C 1
ATOM 3365 O O . VAL B 1 160 ? -27.031 12.734 5.223 1 91.69 160 VAL B O 1
ATOM 3368 N N . SER B 1 161 ? -26.969 13.93 7.07 1 91.75 161 SER B N 1
ATOM 3369 C CA . SER B 1 161 ? -26.438 12.844 7.871 1 91.75 161 SER B CA 1
ATOM 3370 C C . SER B 1 161 ? -27.391 11.664 7.934 1 91.75 161 SER B C 1
ATOM 3372 O O . SER B 1 161 ? -26.969 10.508 7.965 1 91.75 161 SER B O 1
ATOM 3374 N N . ASP B 1 162 ? -28.672 11.914 7.941 1 92.12 162 ASP B N 1
ATOM 3375 C CA . ASP B 1 162 ? -29.656 10.844 7.977 1 92.12 162 ASP B CA 1
ATOM 3376 C C . ASP B 1 162 ? -29.641 10.023 6.684 1 92.12 162 ASP B C 1
ATOM 3378 O O . ASP B 1 162 ? -29.734 8.797 6.719 1 92.12 162 ASP B O 1
ATOM 3382 N N . GLU B 1 163 ? -29.516 10.695 5.605 1 93.06 163 GLU B N 1
ATOM 3383 C CA . GLU B 1 163 ? -29.453 10.016 4.316 1 93.06 163 GLU B CA 1
ATOM 3384 C C . GLU B 1 163 ? -28.219 9.133 4.219 1 93.06 163 GLU B C 1
ATOM 3386 O O . GLU B 1 163 ? -28.281 8.023 3.686 1 93.06 163 GLU B O 1
ATOM 3391 N N . VAL B 1 164 ? -27.141 9.648 4.77 1 93.5 164 VAL B N 1
ATOM 3392 C CA . VAL B 1 164 ? -25.906 8.867 4.793 1 93.5 164 VAL B CA 1
ATOM 3393 C C . VAL B 1 164 ? -26.094 7.633 5.676 1 93.5 164 VAL B C 1
ATOM 3395 O O . VAL B 1 164 ? -25.625 6.543 5.344 1 93.5 164 VAL B O 1
ATOM 3398 N N . SER B 1 165 ? -26.797 7.805 6.727 1 95.31 165 SER B N 1
ATOM 3399 C CA . SER B 1 165 ? -27.047 6.688 7.625 1 95.31 165 SER B CA 1
ATOM 3400 C C . SER B 1 165 ? -27.875 5.598 6.934 1 95.31 165 SER B C 1
ATOM 3402 O O . SER B 1 165 ? -27.609 4.41 7.117 1 95.31 165 SER B O 1
ATOM 3404 N N . VAL B 1 166 ? -28.781 6.004 6.168 1 94.62 166 VAL B N 1
ATOM 3405 C CA . VAL B 1 166 ? -29.609 5.043 5.445 1 94.62 166 VAL B CA 1
ATOM 3406 C C . VAL B 1 166 ? -28.766 4.312 4.402 1 94.62 166 VAL B C 1
ATOM 3408 O O . VAL B 1 166 ? -28.906 3.102 4.219 1 94.62 166 VAL B O 1
ATOM 3411 N N . PHE B 1 167 ? -27.984 5.027 3.742 1 96.25 167 PHE B N 1
ATOM 3412 C CA . PHE B 1 167 ? -27.078 4.445 2.762 1 96.25 167 PHE B CA 1
ATOM 3413 C C . PHE B 1 167 ? -26.172 3.396 3.408 1 96.25 167 PHE B C 1
ATOM 3415 O O . PHE B 1 167 ? -26.141 2.246 2.965 1 96.25 167 PHE B O 1
ATOM 3422 N N . LEU B 1 168 ? -25.484 3.762 4.539 1 96.12 168 LEU B N 1
ATOM 3423 C CA . LEU B 1 168 ? -24.547 2.871 5.215 1 96.12 168 LEU B CA 1
ATOM 3424 C C . LEU B 1 168 ? -25.281 1.696 5.855 1 96.12 168 LEU B C 1
ATOM 3426 O O . LEU B 1 168 ? -24.844 0.55 5.746 1 96.12 168 LEU B O 1
ATOM 3430 N N . ALA B 1 169 ? -26.391 1.989 6.461 1 96.06 169 ALA B N 1
ATOM 3431 C CA . ALA B 1 169 ? -27.172 0.932 7.098 1 96.06 169 ALA B CA 1
ATOM 3432 C C . ALA B 1 169 ? -27.75 -0.023 6.059 1 96.06 169 ALA B C 1
ATOM 3434 O O . ALA B 1 169 ? -27.75 -1.24 6.254 1 96.06 169 ALA B O 1
ATOM 3435 N N . GLY B 1 170 ? -28.281 0.555 5.012 1 96.5 170 GLY B N 1
ATOM 3436 C CA . GLY B 1 170 ? -28.797 -0.275 3.938 1 96.5 170 GLY B CA 1
ATOM 3437 C C . GLY B 1 170 ? -27.75 -1.216 3.355 1 96.5 170 GLY B C 1
ATOM 3438 O O . GLY B 1 170 ? -28.047 -2.385 3.096 1 96.5 170 GLY B O 1
ATOM 3439 N N . SER B 1 171 ? -26.625 -0.699 3.137 1 95.31 171 SER B N 1
ATOM 3440 C CA . SER B 1 171 ? -25.531 -1.524 2.604 1 95.31 171 SER B CA 1
ATOM 3441 C C . SER B 1 171 ? -25.172 -2.65 3.566 1 95.31 171 SER B C 1
ATOM 3443 O O . SER B 1 171 ? -25.016 -3.801 3.154 1 95.31 171 SER B O 1
ATOM 3445 N N . ALA B 1 172 ? -25.047 -2.307 4.832 1 95.31 172 ALA B N 1
ATOM 3446 C CA . ALA B 1 172 ? -24.688 -3.301 5.844 1 95.31 172 ALA B CA 1
ATOM 3447 C C . ALA B 1 172 ? -25.781 -4.371 5.961 1 95.31 172 ALA B C 1
ATOM 3449 O O . ALA B 1 172 ? -25.469 -5.566 5.988 1 95.31 172 ALA B O 1
ATOM 3450 N N . VAL B 1 173 ? -26.984 -3.971 6.008 1 95.81 173 VAL B N 1
ATOM 3451 C CA . VAL B 1 173 ? -28.094 -4.898 6.145 1 95.81 173 VAL B CA 1
ATOM 3452 C C . VAL B 1 173 ? -28.156 -5.812 4.922 1 95.81 173 VAL B C 1
ATOM 3454 O O . VAL B 1 173 ? -28.375 -7.02 5.051 1 95.81 173 VAL B O 1
ATOM 3457 N N . CYS B 1 174 ? -28 -5.246 3.777 1 95.38 174 CYS B N 1
ATOM 3458 C CA . CYS B 1 174 ? -28.031 -6.023 2.543 1 95.38 174 CYS B CA 1
ATOM 3459 C C . CYS B 1 174 ? -26.953 -7.102 2.551 1 95.38 174 CYS B C 1
ATOM 3461 O O . CYS B 1 174 ? -27.234 -8.258 2.211 1 95.38 174 CYS B O 1
ATOM 3463 N N . ASP B 1 175 ? -25.812 -6.727 2.98 1 92.44 175 ASP B N 1
ATOM 3464 C CA . ASP B 1 175 ? -24.703 -7.676 3.01 1 92.44 175 ASP B CA 1
ATOM 3465 C C . ASP B 1 175 ? -24.953 -8.797 4.012 1 92.44 175 ASP B C 1
ATOM 3467 O O . ASP B 1 175 ? -24.656 -9.961 3.744 1 92.44 175 ASP B O 1
ATOM 3471 N N . VAL B 1 176 ? -25.5 -8.438 5.07 1 91.38 176 VAL B N 1
ATOM 3472 C CA . VAL B 1 176 ? -25.812 -9.445 6.086 1 91.38 176 VAL B CA 1
ATOM 3473 C C . VAL B 1 176 ? -26.891 -10.383 5.57 1 91.38 176 VAL B C 1
ATOM 3475 O O . VAL B 1 176 ? -26.797 -11.602 5.746 1 91.38 176 VAL B O 1
ATOM 3478 N N . MET B 1 177 ? -27.812 -9.852 4.93 1 93.19 177 MET B N 1
ATOM 3479 C CA . MET B 1 177 ? -28.891 -10.672 4.367 1 93.19 177 MET B CA 1
ATOM 3480 C C . MET B 1 177 ? -28.359 -11.625 3.305 1 93.19 177 MET B C 1
ATOM 3482 O O . MET B 1 177 ? -28.703 -12.805 3.291 1 93.19 177 MET B O 1
ATOM 3486 N N . ILE B 1 178 ? -27.547 -11.133 2.471 1 90.62 178 ILE B N 1
ATOM 3487 C CA . ILE B 1 178 ? -26.969 -11.945 1.404 1 90.62 178 ILE B CA 1
ATOM 3488 C C . ILE B 1 178 ? -26.141 -13.078 2.008 1 90.62 178 ILE B C 1
ATOM 3490 O O . ILE B 1 178 ? -26.312 -14.242 1.655 1 90.62 178 ILE B O 1
ATOM 3494 N N . THR B 1 179 ? -25.281 -12.695 2.916 1 85.5 179 THR B N 1
ATOM 3495 C CA . THR B 1 179 ? -24.391 -13.68 3.529 1 85.5 179 THR B CA 1
ATOM 3496 C C . THR B 1 179 ? -25.203 -14.742 4.273 1 85.5 179 THR B C 1
ATOM 3498 O O . THR B 1 179 ? -24.938 -15.938 4.121 1 85.5 179 THR B O 1
ATOM 3501 N N . SER B 1 180 ? -26.203 -14.352 4.996 1 86.5 180 SER B N 1
ATOM 3502 C CA . SER B 1 180 ? -27.016 -15.289 5.754 1 86.5 180 SER B CA 1
ATOM 3503 C C . SER B 1 180 ? -27.812 -16.203 4.828 1 86.5 180 SER B C 1
ATOM 3505 O O . SER B 1 180 ? -27.953 -17.391 5.094 1 86.5 180 SER B O 1
ATOM 3507 N N . THR B 1 181 ? -28.312 -15.695 3.779 1 88.25 181 THR B N 1
ATOM 3508 C CA . THR B 1 181 ? -29.125 -16.469 2.848 1 88.25 181 THR B CA 1
ATOM 3509 C C . THR B 1 181 ? -28.266 -17.5 2.105 1 88.25 181 THR B C 1
ATOM 3511 O O . THR B 1 181 ? -28.688 -18.641 1.943 1 88.25 181 THR B O 1
ATOM 3514 N N . ILE B 1 182 ? -27.125 -17.047 1.695 1 81.62 182 ILE B N 1
ATOM 3515 C CA . ILE B 1 182 ? -26.25 -17.953 0.964 1 81.62 182 ILE B CA 1
ATOM 3516 C C . ILE B 1 182 ? -25.797 -19.078 1.886 1 81.62 182 ILE B C 1
ATOM 3518 O O . ILE B 1 182 ? -25.781 -20.25 1.491 1 81.62 182 ILE B O 1
ATOM 3522 N N . VAL B 1 183 ? -25.406 -18.688 3.086 1 77 183 VAL B N 1
ATOM 3523 C CA . VAL B 1 183 ? -24.969 -19.688 4.055 1 77 183 VAL B CA 1
ATOM 3524 C C . VAL B 1 183 ? -26.094 -20.672 4.332 1 77 183 VAL B C 1
ATOM 3526 O O . VAL B 1 183 ? -25.875 -21.891 4.371 1 77 183 VAL B O 1
ATOM 3529 N N . PHE B 1 184 ? -27.25 -20.188 4.496 1 83.25 184 PHE B N 1
ATOM 3530 C CA . PHE B 1 184 ? -28.406 -21.047 4.758 1 83.25 184 PHE B CA 1
ATOM 3531 C C . PHE B 1 184 ? -28.719 -21.922 3.557 1 83.25 184 PHE B C 1
ATOM 3533 O O . PHE B 1 184 ? -29.016 -23.109 3.711 1 83.25 184 PHE B O 1
ATOM 3540 N N . ALA B 1 185 ? -28.688 -21.406 2.385 1 79.81 185 ALA B N 1
ATOM 3541 C CA . ALA B 1 185 ? -28.984 -22.156 1.17 1 79.81 185 ALA B CA 1
ATOM 3542 C C . ALA B 1 185 ? -27.953 -23.266 0.959 1 79.81 185 ALA B C 1
ATOM 3544 O O . ALA B 1 185 ? -28.297 -24.391 0.568 1 79.81 185 ALA B O 1
ATOM 3545 N N . LEU B 1 186 ? -26.75 -22.922 1.212 1 73.88 186 LEU B N 1
ATOM 3546 C CA . LEU B 1 186 ? -25.688 -23.906 1.025 1 73.88 186 LEU B CA 1
ATOM 3547 C C . LEU B 1 186 ? -25.766 -25 2.092 1 73.88 186 LEU B C 1
ATOM 3549 O O . LEU B 1 186 ? -25.516 -26.172 1.806 1 73.88 186 LEU B O 1
ATOM 3553 N N . TYR B 1 187 ? -26.078 -24.594 3.264 1 75.94 187 TYR B N 1
ATOM 3554 C CA . TYR B 1 187 ? -26.266 -25.562 4.336 1 75.94 187 TYR B CA 1
ATOM 3555 C C . TYR B 1 187 ? -27.406 -26.531 4.016 1 75.94 187 TYR B C 1
ATOM 3557 O O . TYR B 1 187 ? -27.297 -27.734 4.254 1 75.94 187 TYR B O 1
ATOM 3565 N N . ARG B 1 188 ? -28.359 -26.094 3.42 1 77.94 188 ARG B N 1
ATOM 3566 C CA . ARG B 1 188 ? -29.5 -26.906 3.037 1 77.94 188 ARG B CA 1
ATOM 3567 C C . ARG B 1 188 ? -29.156 -27.828 1.876 1 77.94 188 ARG B C 1
ATOM 3569 O O . ARG B 1 188 ? -29.578 -28.984 1.844 1 77.94 188 ARG B O 1
ATOM 3576 N N . ALA B 1 189 ? -28.438 -27.328 0.931 1 72.31 189 ALA B N 1
ATOM 3577 C CA . ALA B 1 189 ? -28 -28.141 -0.203 1 72.31 189 ALA B CA 1
ATOM 3578 C C . ALA B 1 189 ? -27.094 -29.266 0.251 1 72.31 189 ALA B C 1
ATOM 3580 O O . ALA B 1 189 ? -27.172 -30.391 -0.268 1 72.31 189 ALA B O 1
ATOM 3581 N N . LYS B 1 190 ? -26.234 -28.859 1.117 1 73.62 190 LYS B N 1
ATOM 3582 C CA . LYS B 1 190 ? -25.344 -29.859 1.672 1 73.62 190 LYS B CA 1
ATOM 3583 C C . LYS B 1 190 ? -26.125 -30.969 2.369 1 73.62 190 LYS B C 1
ATOM 3585 O O . LYS B 1 190 ? -25.781 -32.156 2.258 1 73.62 190 LYS B O 1
ATOM 3590 N N . SER B 1 191 ? -27.062 -30.672 2.943 1 73 191 SER B N 1
ATOM 3591 C CA . SER B 1 191 ? -27.844 -31.641 3.689 1 73 191 SER B CA 1
ATOM 3592 C C . SER B 1 191 ? -28.672 -32.531 2.752 1 73 191 SER B C 1
ATOM 3594 O O . SER B 1 191 ? -29 -33.656 3.096 1 73 191 SER B O 1
ATOM 3596 N N . ARG B 1 192 ? -28.797 -32.062 1.572 1 71.75 192 ARG B N 1
ATOM 3597 C CA . ARG B 1 192 ? -29.641 -32.812 0.653 1 71.75 192 ARG B CA 1
ATOM 3598 C C . ARG B 1 192 ? -28.812 -33.719 -0.257 1 71.75 192 ARG B C 1
ATOM 3600 O O . ARG B 1 192 ? -29.328 -34.688 -0.839 1 71.75 192 ARG B O 1
ATOM 3607 N N . THR B 1 193 ? -27.672 -33.156 -0.55 1 66.25 193 THR B N 1
ATOM 3608 C CA . THR B 1 193 ? -26.891 -33.969 -1.464 1 66.25 193 THR B CA 1
ATOM 3609 C C . THR B 1 193 ? -26.125 -35.062 -0.702 1 66.25 193 THR B C 1
ATOM 3611 O O . THR B 1 193 ? -25.578 -34.781 0.37 1 66.25 193 THR B O 1
ATOM 3614 N N . ASN B 1 194 ? -26.297 -36.25 -0.914 1 61.72 194 ASN B N 1
ATOM 3615 C CA . ASN B 1 194 ? -25.609 -37.406 -0.382 1 61.72 194 ASN B CA 1
ATOM 3616 C C . ASN B 1 194 ? -24.344 -37.75 -1.187 1 61.72 194 ASN B C 1
ATOM 3618 O O . ASN B 1 194 ? -23.672 -38.719 -0.916 1 61.72 194 ASN B O 1
ATOM 3622 N N . PHE B 1 195 ? -24 -36.906 -2.248 1 62.94 195 PHE B N 1
ATOM 3623 C CA . PHE B 1 195 ? -22.828 -37.25 -3.033 1 62.94 195 PHE B CA 1
ATOM 3624 C C . PHE B 1 195 ? -21.594 -36.531 -2.521 1 62.94 195 PHE B C 1
ATOM 3626 O O . PHE B 1 195 ? -21.578 -35.281 -2.445 1 62.94 195 PHE B O 1
ATOM 3633 N N . SER B 1 196 ? -20.578 -37.25 -2.119 1 63.47 196 SER B N 1
ATOM 3634 C CA . SER B 1 196 ? -19.406 -36.812 -1.384 1 63.47 196 SER B CA 1
ATOM 3635 C C . SER B 1 196 ? -18.625 -35.75 -2.164 1 63.47 196 SER B C 1
ATOM 3637 O O . SER B 1 196 ? -18.188 -34.75 -1.596 1 63.47 196 SER B O 1
ATOM 3639 N N . GLN B 1 197 ? -18.469 -35.906 -3.506 1 62.5 197 GLN B N 1
ATOM 3640 C CA . GLN B 1 197 ? -17.656 -35 -4.316 1 62.5 197 GLN B CA 1
ATOM 3641 C C . GLN B 1 197 ? -18.328 -33.656 -4.457 1 62.5 197 GLN B C 1
ATOM 3643 O O . GLN B 1 197 ? -17.672 -32.625 -4.395 1 62.5 197 GLN B O 1
ATOM 3648 N N . THR B 1 198 ? -19.594 -33.781 -4.695 1 59.56 198 THR B N 1
ATOM 3649 C CA . THR B 1 198 ? -20.375 -32.531 -4.805 1 59.56 198 THR B CA 1
ATOM 3650 C C . THR B 1 198 ? -20.422 -31.812 -3.465 1 59.56 198 THR B C 1
ATOM 3652 O O . THR B 1 198 ? -20.312 -30.578 -3.422 1 59.56 198 THR B O 1
ATOM 3655 N N . THR B 1 199 ? -20.344 -32.625 -2.459 1 62.5 199 THR B N 1
ATOM 3656 C CA . THR B 1 199 ? -20.375 -32.031 -1.127 1 62.5 199 THR B CA 1
ATOM 3657 C C . THR B 1 199 ? -19.062 -31.328 -0.819 1 62.5 199 THR B C 1
ATOM 3659 O O . THR B 1 199 ? -19.078 -30.25 -0.206 1 62.5 199 THR B O 1
ATOM 3662 N N . SER B 1 200 ? -18.016 -31.891 -1.381 1 64.12 200 SER B N 1
ATOM 3663 C CA . SER B 1 200 ? -16.719 -31.297 -1.114 1 64.12 200 SER B CA 1
ATOM 3664 C C . SER B 1 200 ? -16.547 -29.984 -1.883 1 64.12 200 SER B C 1
ATOM 3666 O O . SER B 1 200 ? -16.047 -29 -1.337 1 64.12 200 SER B O 1
ATOM 3668 N N . ALA B 1 201 ? -16.969 -30.031 -3.094 1 61.91 201 ALA B N 1
ATOM 3669 C CA . ALA B 1 201 ? -16.875 -28.828 -3.918 1 61.91 201 ALA B CA 1
ATOM 3670 C C . ALA B 1 201 ? -17.766 -27.719 -3.373 1 61.91 201 ALA B C 1
ATOM 3672 O O . ALA B 1 201 ? -17.359 -26.547 -3.316 1 61.91 201 ALA B O 1
ATOM 3673 N N . VAL B 1 202 ? -18.875 -28.125 -2.992 1 59.31 202 VAL B N 1
ATOM 3674 C CA . VAL B 1 202 ? -19.844 -27.172 -2.43 1 59.31 202 VAL B CA 1
ATOM 3675 C C . VAL B 1 202 ? -19.297 -26.609 -1.118 1 59.31 202 VAL B C 1
ATOM 3677 O O . VAL B 1 202 ? -19.438 -25.422 -0.853 1 59.31 202 VAL B O 1
ATOM 3680 N N . THR B 1 203 ? -18.609 -27.391 -0.449 1 63.38 203 THR B N 1
ATOM 3681 C CA . THR B 1 203 ? -18.047 -26.953 0.823 1 63.38 203 THR B CA 1
ATOM 3682 C C . THR B 1 203 ? -16.938 -25.922 0.6 1 63.38 203 THR B C 1
ATOM 3684 O O . THR B 1 203 ? -16.844 -24.953 1.349 1 63.38 203 THR B O 1
ATOM 3687 N N . LYS B 1 204 ? -16.25 -26.172 -0.442 1 65.12 204 LYS B N 1
ATOM 3688 C CA . LYS B 1 204 ? -15.18 -25.219 -0.755 1 65.12 204 LYS B CA 1
ATOM 3689 C C . LYS B 1 204 ? -15.742 -23.875 -1.204 1 65.12 204 LYS B C 1
ATOM 3691 O O . LYS B 1 204 ? -15.242 -22.828 -0.802 1 65.12 204 LYS B O 1
ATOM 3696 N N . ILE B 1 205 ? -16.75 -23.953 -1.895 1 56.34 205 ILE B N 1
ATOM 3697 C CA . ILE B 1 205 ? -17.375 -22.734 -2.4 1 56.34 205 ILE B CA 1
ATOM 3698 C C . ILE B 1 205 ? -18.047 -21.984 -1.253 1 56.34 205 ILE B C 1
ATOM 3700 O O . ILE B 1 205 ? -17.969 -20.766 -1.173 1 56.34 205 ILE B O 1
ATOM 3704 N N . ILE B 1 206 ? -18.609 -22.797 -0.485 1 58.84 206 ILE B N 1
ATOM 3705 C CA . ILE B 1 206 ? -19.25 -22.203 0.684 1 58.84 206 ILE B CA 1
ATOM 3706 C C . ILE B 1 206 ? -18.203 -21.5 1.548 1 58.84 206 ILE B C 1
ATOM 3708 O O . ILE B 1 206 ? -18.391 -20.359 1.965 1 58.84 206 ILE B O 1
ATOM 3712 N N . ARG B 1 207 ? -17.172 -22.156 1.682 1 63.31 207 ARG B N 1
ATOM 3713 C CA . ARG B 1 207 ? -16.141 -21.625 2.564 1 63.31 207 ARG B CA 1
ATOM 3714 C C . ARG B 1 207 ? -15.57 -20.328 2 1 63.31 207 ARG B C 1
ATOM 3716 O O . ARG B 1 207 ? -15.398 -19.344 2.729 1 63.31 207 ARG B O 1
ATOM 3723 N N . PHE B 1 208 ? -15.438 -20.375 0.843 1 61 208 PHE B N 1
ATOM 3724 C CA . PHE B 1 208 ? -14.852 -19.203 0.191 1 61 208 PHE B CA 1
ATOM 3725 C C . PHE B 1 208 ? -15.828 -18.047 0.194 1 61 208 PHE B C 1
ATOM 3727 O O . PHE B 1 208 ? -15.438 -16.906 0.452 1 61 208 PHE B O 1
ATOM 3734 N N . THR B 1 209 ? -17.031 -18.406 -0.134 1 56.69 209 THR B N 1
ATOM 3735 C CA . THR B 1 209 ? -18.062 -17.391 -0.167 1 56.69 209 THR B CA 1
ATOM 3736 C C . THR B 1 209 ? -18.281 -16.797 1.221 1 56.69 209 THR B C 1
ATOM 3738 O O . THR B 1 209 ? -18.438 -15.578 1.362 1 56.69 209 THR B O 1
ATOM 3741 N N . VAL B 1 210 ? -18.281 -17.703 2.039 1 60.56 210 VAL B N 1
ATOM 3742 C CA . VAL B 1 210 ? -18.469 -17.281 3.422 1 60.56 210 VAL B CA 1
ATOM 3743 C C . VAL B 1 210 ? -17.297 -16.406 3.857 1 60.56 210 VAL B C 1
ATOM 3745 O O . VAL B 1 210 ? -17.5 -15.359 4.488 1 60.56 210 VAL B O 1
ATOM 3748 N N . GLU B 1 211 ? -16.266 -16.75 3.396 1 65.31 211 GLU B N 1
ATOM 3749 C CA . GLU B 1 211 ? -15.094 -16.031 3.867 1 65.31 211 GLU B CA 1
ATOM 3750 C C . GLU B 1 211 ? -15.039 -14.625 3.264 1 65.31 211 GLU B C 1
ATOM 3752 O O . GLU B 1 211 ? -14.766 -13.648 3.969 1 65.31 211 GLU B O 1
ATOM 3757 N N . THR B 1 212 ? -15.375 -14.594 2.07 1 66.38 212 THR B N 1
ATOM 3758 C CA . THR B 1 212 ? -15.312 -13.281 1.425 1 66.38 212 THR B CA 1
ATOM 3759 C C . THR B 1 212 ? -16.531 -12.445 1.785 1 66.38 212 THR B C 1
ATOM 3761 O O . THR B 1 212 ? -16.422 -11.242 2.023 1 66.38 212 THR B O 1
ATOM 3764 N N . GLY B 1 213 ? -17.656 -13.086 1.795 1 73.38 213 GLY B N 1
ATOM 3765 C CA . GLY B 1 213 ? -18.891 -12.391 2.154 1 73.38 213 GLY B CA 1
ATOM 3766 C C . GLY B 1 213 ? -18.906 -11.922 3.6 1 73.38 213 GLY B C 1
ATOM 3767 O O . GLY B 1 213 ? -19.359 -10.82 3.895 1 73.38 213 GLY B O 1
ATOM 3768 N N . LEU B 1 214 ? -18.328 -12.766 4.395 1 79.06 214 LEU B N 1
ATOM 3769 C CA . LEU B 1 214 ? -18.312 -12.422 5.816 1 79.06 214 LEU B CA 1
ATOM 3770 C C . LEU B 1 214 ? -17.375 -11.234 6.07 1 79.06 214 LEU B C 1
ATOM 3772 O O . LEU B 1 214 ? -17.672 -10.391 6.922 1 79.06 214 LEU B O 1
ATOM 3776 N N . LEU B 1 215 ? -16.344 -11.18 5.289 1 82.88 215 LEU B N 1
ATOM 3777 C CA . LEU B 1 215 ? -15.406 -10.07 5.469 1 82.88 215 LEU B CA 1
ATOM 3778 C C . LEU B 1 215 ? -16.047 -8.75 5.07 1 82.88 215 LEU B C 1
ATOM 3780 O O . LEU B 1 215 ? -15.93 -7.754 5.789 1 82.88 215 LEU B O 1
ATOM 3784 N N . THR B 1 216 ? -16.734 -8.75 3.969 1 87.69 216 THR B N 1
ATOM 3785 C CA . THR B 1 216 ? -17.375 -7.535 3.484 1 87.69 216 THR B CA 1
ATOM 3786 C C . THR B 1 216 ? -18.531 -7.125 4.402 1 87.69 216 THR B C 1
ATOM 3788 O O . THR B 1 216 ? -18.703 -5.941 4.691 1 87.69 216 THR B O 1
ATOM 3791 N N . SER B 1 217 ? -19.266 -8.117 4.855 1 90.25 217 SER B N 1
ATOM 3792 C CA . SER B 1 217 ? -20.391 -7.84 5.746 1 90.25 217 SER B CA 1
ATOM 3793 C C . SER B 1 217 ? -19.906 -7.312 7.094 1 90.25 217 SER B C 1
ATOM 3795 O O . SER B 1 217 ? -20.469 -6.348 7.625 1 90.25 217 SER B O 1
ATOM 3797 N N . ALA B 1 218 ? -18.922 -7.922 7.605 1 91.69 218 ALA B N 1
ATOM 3798 C CA . ALA B 1 218 ? -18.359 -7.469 8.883 1 91.69 218 ALA B CA 1
ATOM 3799 C C . ALA B 1 218 ? -17.812 -6.047 8.766 1 91.69 218 ALA B C 1
ATOM 3801 O O . ALA B 1 218 ? -18.047 -5.215 9.648 1 91.69 218 ALA B O 1
ATOM 3802 N N . ALA B 1 219 ? -17.078 -5.809 7.734 1 93.56 219 ALA B N 1
ATOM 3803 C CA . ALA B 1 219 ? -16.516 -4.48 7.516 1 93.56 219 ALA B CA 1
ATOM 3804 C C . ALA B 1 219 ? -17.625 -3.43 7.395 1 93.56 219 ALA B C 1
ATOM 3806 O O . ALA B 1 219 ? -17.5 -2.332 7.945 1 93.56 219 ALA B O 1
ATOM 3807 N N . ALA B 1 220 ? -18.688 -3.76 6.719 1 94.62 220 ALA B N 1
ATOM 3808 C CA . ALA B 1 220 ? -19.797 -2.822 6.543 1 94.62 220 ALA B CA 1
ATOM 3809 C C . ALA B 1 220 ? -20.484 -2.545 7.867 1 94.62 220 ALA B C 1
ATOM 3811 O O . ALA B 1 220 ? -20.859 -1.405 8.156 1 94.62 220 ALA B O 1
ATOM 3812 N N . VAL B 1 221 ? -20.656 -3.547 8.633 1 94.94 221 VAL B N 1
ATOM 3813 C CA . VAL B 1 221 ? -21.312 -3.396 9.922 1 94.94 221 VAL B CA 1
ATOM 3814 C C . VAL B 1 221 ? -20.453 -2.553 10.852 1 94.94 221 VAL B C 1
ATOM 3816 O O . VAL B 1 221 ? -20.953 -1.65 11.531 1 94.94 221 VAL B O 1
ATOM 3819 N N . ILE B 1 222 ? -19.203 -2.855 10.906 1 95.69 222 ILE B N 1
ATOM 3820 C CA . ILE B 1 222 ? -18.297 -2.086 11.758 1 95.69 222 ILE B CA 1
ATOM 3821 C C . ILE B 1 222 ? -18.281 -0.629 11.305 1 95.69 222 ILE B C 1
ATOM 3823 O O . ILE B 1 222 ? -18.266 0.285 12.133 1 95.69 222 ILE B O 1
ATOM 3827 N N . GLU B 1 223 ? -18.25 -0.455 10.039 1 96.94 223 GLU B N 1
ATOM 3828 C CA . GLU B 1 223 ? -18.297 0.898 9.492 1 96.94 223 GLU B CA 1
ATOM 3829 C C . GLU B 1 223 ? -19.547 1.639 9.984 1 96.94 223 GLU B C 1
ATOM 3831 O O . GLU B 1 223 ? -19.453 2.797 10.398 1 96.94 223 GLU B O 1
ATOM 3836 N N . LEU B 1 224 ? -20.656 0.959 9.977 1 95.75 224 LEU B N 1
ATOM 3837 C CA . LEU B 1 224 ? -21.922 1.551 10.422 1 95.75 224 LEU B CA 1
ATOM 3838 C C . LEU B 1 224 ? -21.875 1.882 11.906 1 95.75 224 LEU B C 1
ATOM 3840 O O . LEU B 1 224 ? -22.297 2.961 12.32 1 95.75 224 LEU B O 1
ATOM 3844 N N . ILE B 1 225 ? -21.344 1.007 12.648 1 95.94 225 ILE B N 1
ATOM 3845 C CA . ILE B 1 225 ? -21.25 1.21 14.086 1 95.94 225 ILE B CA 1
ATOM 3846 C C . ILE B 1 225 ? -20.359 2.424 14.375 1 95.94 225 ILE B C 1
ATOM 3848 O O . ILE B 1 225 ? -20.703 3.252 15.227 1 95.94 225 ILE B O 1
ATOM 3852 N N . LEU B 1 226 ? -19.281 2.543 13.68 1 95.62 226 LEU B N 1
ATOM 3853 C CA . LEU B 1 226 ? -18.375 3.664 13.875 1 95.62 226 LEU B CA 1
ATOM 3854 C C . LEU B 1 226 ? -19.031 4.977 13.445 1 95.62 226 LEU B C 1
ATOM 3856 O O . LEU B 1 226 ? -18.828 6.012 14.086 1 95.62 226 LEU B O 1
ATOM 3860 N N . TRP B 1 227 ? -19.812 4.926 12.398 1 95.06 227 TRP B N 1
ATOM 3861 C CA . TRP B 1 227 ? -20.516 6.105 11.906 1 95.06 227 TRP B CA 1
ATOM 3862 C C . TRP B 1 227 ? -21.531 6.594 12.938 1 95.06 227 TRP B C 1
ATOM 3864 O O . TRP B 1 227 ? -21.609 7.789 13.219 1 95.06 227 TRP B O 1
ATOM 3874 N N . ILE B 1 228 ? -22.188 5.688 13.609 1 93.81 228 ILE B N 1
ATOM 3875 C CA . ILE B 1 228 ? -23.25 6.043 14.539 1 93.81 228 ILE B CA 1
ATOM 3876 C C . ILE B 1 228 ? -22.656 6.383 15.906 1 93.81 228 ILE B C 1
ATOM 3878 O O . ILE B 1 228 ? -23.109 7.328 16.562 1 93.81 228 ILE B O 1
ATOM 3882 N N . SER B 1 229 ? -21.625 5.707 16.328 1 93.62 229 SER B N 1
ATOM 3883 C CA . SER B 1 229 ? -21.094 5.84 17.672 1 93.62 229 SER B CA 1
ATOM 3884 C C . SER B 1 229 ? -20.109 6.992 17.766 1 93.62 229 SER B C 1
ATOM 3886 O O . SER B 1 229 ? -19.969 7.621 18.828 1 93.62 229 SER B O 1
ATOM 3888 N N . LEU B 1 230 ? -19.328 7.262 16.688 1 92.56 230 LEU B N 1
ATOM 3889 C CA . LEU B 1 230 ? -18.297 8.289 16.688 1 92.56 230 LEU B CA 1
ATOM 3890 C C . LEU B 1 230 ? -18.469 9.234 15.5 1 92.56 230 LEU B C 1
ATOM 3892 O O . LEU B 1 230 ? -17.547 9.383 14.695 1 92.56 230 LEU B O 1
ATOM 3896 N N . PRO B 1 231 ? -19.578 9.961 15.531 1 86.5 231 PRO B N 1
ATOM 3897 C CA . PRO B 1 231 ? -19.875 10.805 14.359 1 86.5 231 PRO B CA 1
ATOM 3898 C C . PRO B 1 231 ? -18.953 12.016 14.266 1 86.5 231 PRO B C 1
ATOM 3900 O O . PRO B 1 231 ? -18.812 12.602 13.188 1 86.5 231 PRO B O 1
ATOM 3903 N N . ASP B 1 232 ? -18.281 12.359 15.32 1 86.5 232 ASP B N 1
ATOM 3904 C CA . ASP B 1 232 ? -17.453 13.555 15.352 1 86.5 232 ASP B CA 1
ATOM 3905 C C . ASP B 1 232 ? -16.062 13.266 14.797 1 86.5 232 ASP B C 1
ATOM 3907 O O . ASP B 1 232 ? -15.273 14.195 14.555 1 86.5 232 ASP B O 1
ATOM 3911 N N . TYR B 1 233 ? -15.844 11.984 14.609 1 89.75 233 TYR B N 1
ATOM 3912 C CA . TYR B 1 233 ? -14.523 11.578 14.141 1 89.75 233 TYR B CA 1
ATOM 3913 C C . TYR B 1 233 ? -14.617 10.898 12.781 1 89.75 233 TYR B C 1
ATOM 3915 O O . TYR B 1 233 ? -15.688 10.445 12.375 1 89.75 233 TYR B O 1
ATOM 3923 N N . ASN B 1 234 ? -13.562 10.898 12.078 1 92.81 234 ASN B N 1
ATOM 3924 C CA . ASN B 1 234 ? -13.531 10.32 10.734 1 92.81 234 ASN B CA 1
ATOM 3925 C C . ASN B 1 234 ? -12.992 8.891 10.758 1 92.81 234 ASN B C 1
ATOM 3927 O O . ASN B 1 234 ? -12.359 8.453 9.797 1 92.81 234 ASN B O 1
ATOM 3931 N N . ILE B 1 235 ? -13.328 8.172 11.789 1 94.31 235 ILE B N 1
ATOM 3932 C CA . ILE B 1 235 ? -12.781 6.832 11.945 1 94.31 235 ILE B CA 1
ATOM 3933 C C . ILE B 1 235 ? -13.477 5.875 10.977 1 94.31 235 ILE B C 1
ATOM 3935 O O . ILE B 1 235 ? -12.852 4.945 10.461 1 94.31 235 ILE B O 1
ATOM 3939 N N . TYR B 1 236 ? -14.719 6.086 10.727 1 94.88 236 TYR B N 1
ATOM 3940 C CA . TYR B 1 236 ? -15.469 5.18 9.867 1 94.88 236 TYR B CA 1
ATOM 3941 C C . TYR B 1 236 ? -14.953 5.234 8.43 1 94.88 236 TYR B C 1
ATOM 3943 O O . TYR B 1 236 ? -15.148 4.297 7.656 1 94.88 236 TYR B O 1
ATOM 3951 N N . PHE B 1 237 ? -14.273 6.293 8.016 1 95.12 237 PHE B N 1
ATOM 3952 C CA . PHE B 1 237 ? -13.789 6.465 6.652 1 95.12 237 PHE B CA 1
ATOM 3953 C C . PHE B 1 237 ? -12.703 5.445 6.332 1 95.12 237 PHE B C 1
ATOM 3955 O O . PHE B 1 237 ? -12.422 5.172 5.164 1 95.12 237 PHE B O 1
ATOM 3962 N N . ILE B 1 238 ? -12.086 4.898 7.352 1 95.62 238 ILE B N 1
ATOM 3963 C CA . ILE B 1 238 ? -11.086 3.861 7.125 1 95.62 238 ILE B CA 1
ATOM 3964 C C . ILE B 1 238 ? -11.719 2.697 6.359 1 95.62 238 ILE B C 1
ATOM 3966 O O . ILE B 1 238 ? -11.172 2.24 5.352 1 95.62 238 ILE B O 1
ATOM 3970 N N . LEU B 1 239 ? -12.836 2.328 6.809 1 95.62 239 LEU B N 1
ATOM 3971 C CA . LEU B 1 239 ? -13.508 1.186 6.203 1 95.62 239 LEU B CA 1
ATOM 3972 C C . LEU B 1 239 ? -14.281 1.607 4.957 1 95.62 239 LEU B C 1
ATOM 3974 O O . LEU B 1 239 ? -14.383 0.841 3.996 1 95.62 239 LEU B O 1
ATOM 3978 N N . TYR B 1 240 ? -14.75 2.859 4.953 1 96.12 240 TYR B N 1
ATOM 3979 C CA . TYR B 1 240 ? -15.477 3.369 3.799 1 96.12 240 TYR B CA 1
ATOM 3980 C C . TYR B 1 240 ? -14.609 3.346 2.549 1 96.12 240 TYR B C 1
ATOM 3982 O O . TYR B 1 240 ? -15.07 2.965 1.47 1 96.12 240 TYR B O 1
ATOM 3990 N N . LEU B 1 241 ? -13.375 3.664 2.727 1 96.06 241 LEU B N 1
ATOM 3991 C CA . LEU B 1 241 ? -12.469 3.803 1.593 1 96.06 241 LEU B CA 1
ATOM 3992 C C . LEU B 1 241 ? -11.953 2.441 1.135 1 96.06 241 LEU B C 1
ATOM 3994 O O . LEU B 1 241 ? -11.43 2.311 0.027 1 96.06 241 LEU B O 1
ATOM 3998 N N . VAL B 1 242 ? -12.141 1.445 1.938 1 94.62 242 VAL B N 1
ATOM 3999 C CA . VAL B 1 242 ? -11.602 0.137 1.579 1 94.62 242 VAL B CA 1
ATOM 4000 C C . VAL B 1 242 ? -12.742 -0.787 1.144 1 94.62 242 VAL B C 1
ATOM 4002 O O . VAL B 1 242 ? -12.516 -1.757 0.417 1 94.62 242 VAL B O 1
ATOM 4005 N N . LEU B 1 243 ? -13.914 -0.53 1.481 1 93.88 243 LEU B N 1
ATOM 4006 C CA . LEU B 1 243 ? -15.055 -1.433 1.322 1 93.88 243 LEU B CA 1
ATOM 4007 C C . LEU B 1 243 ? -15.344 -1.684 -0.153 1 93.88 243 LEU B C 1
ATOM 4009 O O . LEU B 1 243 ? -15.695 -2.801 -0.54 1 93.88 243 LEU B O 1
ATOM 4013 N N . GLY B 1 244 ? -15.273 -0.686 -0.977 1 92.5 244 GLY B N 1
ATOM 4014 C CA . GLY B 1 244 ? -15.508 -0.853 -2.402 1 92.5 244 GLY B CA 1
ATOM 4015 C C . GLY B 1 244 ? -14.625 -1.912 -3.031 1 92.5 244 GLY B C 1
ATOM 4016 O O . GLY B 1 244 ? -15.086 -2.715 -3.842 1 92.5 244 GLY B O 1
ATOM 4017 N N . LYS B 1 245 ? -13.43 -1.965 -2.662 1 92.94 245 LYS B N 1
ATOM 4018 C CA . LYS B 1 245 ? -12.477 -2.932 -3.203 1 92.94 245 LYS B CA 1
ATOM 4019 C C . LYS B 1 245 ? -12.805 -4.348 -2.732 1 92.94 245 LYS B C 1
ATOM 4021 O O . LYS B 1 245 ? -12.625 -5.309 -3.479 1 92.94 245 LYS B O 1
ATOM 4026 N N . LEU B 1 246 ? -13.227 -4.387 -1.524 1 89.81 246 LEU B N 1
ATOM 4027 C CA . LEU B 1 246 ? -13.656 -5.68 -1.003 1 89.81 246 LEU B CA 1
ATOM 4028 C C . LEU B 1 246 ? -14.859 -6.207 -1.775 1 89.81 246 LEU B C 1
ATOM 4030 O O . LEU B 1 246 ? -14.93 -7.402 -2.08 1 89.81 246 LEU B O 1
ATOM 4034 N N . PHE B 1 247 ? -15.719 -5.328 -2.145 1 90.31 247 PHE B N 1
ATOM 4035 C CA . PHE B 1 247 ? -16.906 -5.695 -2.896 1 90.31 247 PHE B CA 1
ATOM 4036 C C . PHE B 1 247 ? -16.547 -6.258 -4.262 1 90.31 247 PHE B C 1
ATOM 4038 O O . PHE B 1 247 ? -17.062 -7.297 -4.676 1 90.31 247 PHE B O 1
ATOM 4045 N N . VAL B 1 248 ? -15.609 -5.66 -4.883 1 89 248 VAL B N 1
ATOM 4046 C CA . VAL B 1 248 ? -15.281 -6.031 -6.254 1 89 248 VAL B CA 1
ATOM 4047 C C . VAL B 1 248 ? -14.438 -7.305 -6.258 1 89 248 VAL B C 1
ATOM 4049 O O . VAL B 1 248 ? -14.562 -8.133 -7.164 1 89 248 VAL B O 1
ATOM 4052 N N . THR B 1 249 ? -13.672 -7.488 -5.246 1 84.81 249 THR B N 1
ATOM 4053 C CA . THR B 1 249 ? -12.789 -8.648 -5.172 1 84.81 249 THR B CA 1
ATOM 4054 C C . THR B 1 249 ? -13.594 -9.922 -4.934 1 84.81 249 THR B C 1
ATOM 4056 O O . THR B 1 249 ? -13.25 -10.984 -5.461 1 84.81 249 THR B O 1
ATOM 4059 N N . ALA B 1 250 ? -14.602 -9.844 -4.281 1 77.31 250 ALA B N 1
ATOM 4060 C CA . ALA B 1 250 ? -15.359 -11.016 -3.861 1 77.31 250 ALA B CA 1
ATOM 4061 C C . ALA B 1 250 ? -15.961 -11.742 -5.062 1 77.31 250 ALA B C 1
ATOM 4063 O O . ALA B 1 250 ? -15.758 -12.945 -5.23 1 77.31 250 ALA B O 1
ATOM 4064 N N . PRO B 1 251 ? -16.641 -11.094 -5.965 1 74.56 251 PRO B N 1
ATOM 4065 C CA . PRO B 1 251 ? -17.188 -11.797 -7.133 1 74.56 251 PRO B CA 1
ATOM 4066 C C . PRO B 1 251 ? -16.094 -12.32 -8.062 1 74.56 251 PRO B C 1
ATOM 4068 O O . PRO B 1 251 ? -16.266 -13.352 -8.711 1 74.56 251 PRO B O 1
ATOM 4071 N N . VAL B 1 252 ? -14.977 -11.641 -8.164 1 73.31 252 VAL B N 1
ATOM 4072 C CA . VAL B 1 252 ? -13.898 -12.055 -9.055 1 73.31 252 VAL B CA 1
ATOM 4073 C C . VAL B 1 252 ? -13.297 -13.367 -8.57 1 73.31 252 VAL B C 1
ATOM 4075 O O . VAL B 1 252 ? -13.016 -14.266 -9.367 1 73.31 252 VAL B O 1
ATOM 4078 N N . VAL B 1 253 ? -13.281 -13.492 -7.309 1 66.69 253 VAL B N 1
ATOM 4079 C CA . VAL B 1 253 ? -12.766 -14.727 -6.719 1 66.69 253 VAL B CA 1
ATOM 4080 C C . VAL B 1 253 ? -13.797 -15.844 -6.867 1 66.69 253 VAL B C 1
ATOM 4082 O O . VAL B 1 253 ? -13.438 -17 -7.047 1 66.69 253 VAL B O 1
ATOM 4085 N N . TYR B 1 254 ? -15.016 -15.422 -6.867 1 66.12 254 TYR B N 1
ATOM 4086 C CA . TYR B 1 254 ? -16.125 -16.375 -6.953 1 66.12 254 TYR B CA 1
ATOM 4087 C C . TYR B 1 254 ? -16.219 -16.969 -8.352 1 66.12 254 TYR B C 1
ATOM 4089 O O . TYR B 1 254 ? -16.547 -18.156 -8.5 1 66.12 254 TYR B O 1
ATOM 4097 N N . LEU B 1 255 ? -15.914 -16.234 -9.32 1 65.69 255 LEU B N 1
ATOM 4098 C CA . LEU B 1 255 ? -15.992 -16.734 -10.695 1 65.69 255 LEU B CA 1
ATOM 4099 C C . LEU B 1 255 ? -14.82 -17.656 -11 1 65.69 255 LEU B C 1
ATOM 4101 O O . LEU B 1 255 ? -14.977 -18.625 -11.75 1 65.69 255 LEU B O 1
#

InterPro domains:
  IPR045339 Domain of unknown function DUF6534 [PF20152] (171-250)

pLDDT: mean 87.0, std 11.46, range [45.47, 98.12]